Protein AF-0000000085033714 (afdb_homodimer)

Foldseek 3Di:
DQAPFFFFFPLQVVLLVLCVPVVNNVVVVLVCLFPLVVCCPDPLNVLLQVLLVLLVVQLCVLQVVVQAAEDEADQKALDEFCDADAWHWDWDQDVNGIITGHQDRVLVQLVVCLVRFKYKYQDWHATQHPQCVSSVLEDFRIFTKIWIKGWPDFVVVQLVSVQVSLQRSLVSSCVVCQVVLCVNQVDHGDRDDDDAAEAELQRLCVVLVVVPDDDDSQEDDDLVSQLRVLRRDPAKHKYFFHFPVHDALFFDADPVDGRTTQWMFIAHHNRLGTFKTKHKTDLPLVSSCVRCVVVVHDCVSVVVSSVVSVVSPRSTMMIMMGTSLSSSCRSSVHNHSQSSDSNTHDHPRDDGD/DQAPFFFFFPLQVVLLVLCVPVVNNVVVVLVCLFPLVVCCPDPLNVLLQVLLVLLVVQLCVLQVVVQAAEDEADQKALDEFCDADAWHWDWDQDVNGIITGHQDRVLVQLVVCLVRFKYKYQDWHATQDDQCVSSVLEDFRIFTKIWIKGWPDFVVVQLVSVQVSLQRSLVSSCVPCQVVLCVNQVDHGDRDDDDAAEDELQRLCVVLVVVPDDDDSQEDDDLVSQLRVLRRDPAKHKYFFHFPVHDALFFDADPVDGRTTQWMFIAHHNRLGTFKIKHKTDLPLVSSCVRCVVVVHDCVSVVVSSVVSVVSPRSTMMIMMGTSLSSSCRSSVHNHSQSSDSNTHDHPRDDGD

Secondary structure (DSSP, 8-state):
---SS----HHHHHHHHHHTSHHHHHHHHHHHHHTHHHHTTSHHHHHHHHHHHHHHHHHHHHHHTTT-EE-PPPSEES-----STTPBPPEEEETTEEEEEPS--HHHHHHHHHHHSEEEEEEEEE-B--GGGGGTSS--SEEEEEEEEEET--HHHHHHHHHHHHHHHHHHHHHHHHHHIIIII--PPP---SSPPEEEHHHHHHHHHHTT----TTSPPPHHHHHHHHHT-SS-EEEE--BGGGS-TTBPBPTTSTTBBSEEEEEETTTTEEEEEEEEBP--HHHHHHHHHHTT--GGGGHHHHHHHHHT-S--EEEEEEEHHHHHHHHHT-SSGGGGSSS---TT--S--/---SS----HHHHHHHHHHTSHHHHHHHHHHHHHTHHHHTTSHHHHHHHHHHHHHHHHHHHHHHTTT-EE-PPPSEES-----STTPBPPEEEETTEEEEEPS--HHHHHHHHHHHSEEEEEEEEE-B--GGGGGTSS--SEEEEEEEEEET--HHHHHHHHHHHHHHHHHHHHHHHHHHIIIII--PPP---SSPPEEEHHHHHHHHHHTT----TTSPPPHHHHHHHHHT-SS-EEEE--BGGGS-TTBPBPTTSTTBBSEEEEEETTTTEEEEEEEEBP--HHHHHHHHHHTT--GGGGHHHHHHHHHT-S--EEEEEEEHHHHHHHHHT-SSGGGGSSS---TT--S--

InterPro domains:
  IPR004364 Aminoacyl-tRNA synthetase, class II (D/K/N) [PF00152] (30-346)
  IPR006195 Aminoacyl-tRNA synthetase, class II [PS50862] (49-351)
  IPR045864 Class II Aminoacyl-tRNA synthetase/Biotinyl protein ligase (BPL) and lipoyl protein ligase (LPL) [G3DSA:3.30.930.10] (19-351)
  IPR045864 Class II Aminoacyl-tRNA synthetase/Biotinyl protein ligase (BPL) and lipoyl protein ligase (LPL) [SSF55681] (30-346)

Sequence (706 aa):
MDYKEPRYHPAVVEFEKMVADRERYKKTVEEWLRYSWRWAQTDKYKLVFKVQAAIVKAIREYLDGRGFVEVLPPIVGPVTDPGIRGAKQASIDFYGHEYKVMSSAILYKQYMAASLGKIYFVSPNLRLEPPDSLYTGRHLVEFFQVDIEMYGADYGQAMEVAEGLVTHVVKRVREEYGRQLEDVLGRSLPEFKPPFKRYPHSEAIKIVNSYGCRNDPRSELTWECEKLMSGLHAQPFFVYDYPRGSRGFYDREDPQRPGVLRDFDMLYPEGFGEAISGAEREYEPERVMARIREGGEDPRKYEWFLQMLKELYPLKTAGFGIGVERLTRYICGLRALWEARPYPKVAGIAPTPMDYKEPRYHPAVVEFEKMVADRERYKKTVEEWLRYSWRWAQTDKYKLVFKVQAAIVKAIREYLDGRGFVEVLPPIVGPVTDPGIRGAKQASIDFYGHEYKVMSSAILYKQYMAASLGKIYFVSPNLRLEPPDSLYTGRHLVEFFQVDIEMYGADYGQAMEVAEGLVTHVVKRVREEYGRQLEDVLGRSLPEFKPPFKRYPHSEAIKIVNSYGCRNDPRSELTWECEKLMSGLHAQPFFVYDYPRGSRGFYDREDPQRPGVLRDFDMLYPEGFGEAISGAEREYEPERVMARIREGGEDPRKYEWFLQMLKELYPLKTAGFGIGVERLTRYICGLRALWEARPYPKVAGIAPTP

Nearest PDB structures (foldseek):
  1x54-assembly1_A  TM=9.282E-01  e=1.327E-31  Pyrococcus horikoshii
  1x56-assembly1_A-2  TM=9.195E-01  e=2.110E-30  Pyrococcus horikoshii
  5zg8-assembly1_A-2  TM=9.001E-01  e=3.559E-29  Thermus thermophilus
  3rl6-assembly1_A  TM=8.914E-01  e=6.411E-29  Pyrococcus abyssi GE5
  3rl6-assembly1_B  TM=8.984E-01  e=3.534E-28  Pyrococcus abyssi GE5

Structure (mmCIF, N/CA/C/O backbone):
data_AF-0000000085033714-model_v1
#
loop_
_entity.id
_entity.type
_entity.pdbx_description
1 polymer 'tRNA synthetase class II (D K and N)'
#
loop_
_atom_site.group_PDB
_atom_site.id
_atom_site.type_symbol
_atom_site.label_atom_id
_atom_site.label_alt_id
_atom_site.label_comp_id
_atom_site.label_asym_id
_atom_site.label_entity_id
_atom_site.label_seq_id
_atom_site.pdbx_PDB_ins_code
_atom_site.Cartn_x
_atom_site.Cartn_y
_atom_site.Cartn_z
_atom_site.occupancy
_atom_site.B_iso_or_equiv
_atom_site.auth_seq_id
_atom_site.auth_comp_id
_atom_site.auth_asym_id
_atom_site.auth_atom_id
_atom_site.pdbx_PDB_model_num
ATOM 1 N N . MET A 1 1 ? 3.654 29.156 24.609 1 84.44 1 MET A N 1
ATOM 2 C CA . MET A 1 1 ? 4.754 28.719 23.75 1 84.44 1 MET A CA 1
ATOM 3 C C . MET A 1 1 ? 5.941 28.266 24.594 1 84.44 1 MET A C 1
ATOM 5 O O . MET A 1 1 ? 6.102 28.703 25.734 1 84.44 1 MET A O 1
ATOM 9 N N . ASP A 1 2 ? 6.766 27.359 24.016 1 89.12 2 ASP A N 1
ATOM 10 C CA . ASP A 1 2 ? 7.887 26.828 24.797 1 89.12 2 ASP A CA 1
ATOM 11 C C . ASP A 1 2 ? 9.109 27.734 24.672 1 89.12 2 ASP A C 1
ATOM 13 O O . ASP A 1 2 ? 9.953 27.766 25.578 1 89.12 2 ASP A O 1
ATOM 17 N N . TYR A 1 3 ? 9.188 28.516 23.5 1 93.06 3 TYR A N 1
ATOM 18 C CA . TYR A 1 3 ? 10.336 29.391 23.266 1 93.06 3 TYR A CA 1
ATOM 19 C C . TYR A 1 3 ? 9.891 30.812 22.953 1 93.06 3 TYR A C 1
ATOM 21 O O . TYR A 1 3 ? 8.812 31.016 22.391 1 93.06 3 TYR A O 1
ATOM 29 N N . LYS A 1 4 ? 10.75 31.734 23.25 1 94 4 LYS A N 1
ATOM 30 C CA . LYS A 1 4 ? 10.492 33.125 22.922 1 94 4 LYS A CA 1
ATOM 31 C C . LYS A 1 4 ? 10.82 33.438 21.453 1 94 4 LYS A C 1
ATOM 33 O O . LYS A 1 4 ? 10.172 34.25 20.828 1 94 4 LYS A O 1
ATOM 38 N N . GLU A 1 5 ? 11.844 32.719 21.031 1 96.25 5 GLU A N 1
ATOM 39 C CA . GLU A 1 5 ? 12.242 32.781 19.625 1 96.25 5 GLU A CA 1
ATOM 40 C C . GLU A 1 5 ? 12.188 31.391 18.984 1 96.25 5 GLU A C 1
ATOM 42 O O . GLU A 1 5 ? 12.484 30.375 19.625 1 96.25 5 GLU A O 1
ATOM 47 N N . PRO A 1 6 ? 11.812 31.406 17.688 1 96.81 6 PRO A N 1
ATOM 48 C CA . PRO A 1 6 ? 11.711 30.109 17.031 1 96.81 6 PRO A CA 1
ATOM 49 C C . PRO A 1 6 ? 13.055 29.391 16.922 1 96.81 6 PRO A C 1
ATOM 51 O O . PRO A 1 6 ? 14.086 30.031 16.688 1 96.81 6 PRO A O 1
ATOM 54 N N . ARG A 1 7 ? 13.039 28.125 17.156 1 97.31 7 ARG A N 1
ATOM 55 C CA . ARG A 1 7 ? 14.188 27.25 16.984 1 97.31 7 ARG A CA 1
ATOM 56 C C . ARG A 1 7 ? 13.945 26.25 15.859 1 97.31 7 ARG A C 1
ATOM 58 O O . ARG A 1 7 ? 12.977 25.484 15.898 1 97.31 7 ARG A O 1
ATOM 65 N N . TYR A 1 8 ? 14.82 26.25 14.891 1 97.62 8 TYR A N 1
ATOM 66 C CA . TYR A 1 8 ? 14.672 25.375 13.727 1 97.62 8 TYR A CA 1
ATOM 67 C C . TYR A 1 8 ? 15.742 24.297 13.711 1 97.62 8 TYR A C 1
ATOM 69 O O . TYR A 1 8 ? 16.906 24.562 14.031 1 97.62 8 TYR A O 1
ATOM 77 N N . HIS A 1 9 ? 15.344 23.125 13.422 1 97.44 9 HIS A N 1
ATOM 78 C CA . HIS A 1 9 ? 16.297 22.047 13.25 1 97.44 9 HIS A CA 1
ATOM 79 C C . HIS A 1 9 ? 17.312 22.359 12.148 1 97.44 9 HIS A C 1
ATOM 81 O O . HIS A 1 9 ? 16.938 22.938 11.117 1 97.44 9 HIS A O 1
ATOM 87 N N . PRO A 1 10 ? 18.547 21.906 12.25 1 97.5 10 PRO A N 1
ATOM 88 C CA . PRO A 1 10 ? 19.562 22.172 11.234 1 97.5 10 PRO A CA 1
ATOM 89 C C . PRO A 1 10 ? 19.156 21.703 9.844 1 97.5 10 PRO A C 1
ATOM 91 O O . PRO A 1 10 ? 19.453 22.375 8.852 1 97.5 10 PRO A O 1
ATOM 94 N N . ALA A 1 11 ? 18.484 20.656 9.719 1 97.38 11 ALA A N 1
ATOM 95 C CA . ALA A 1 11 ? 18.062 20.125 8.422 1 97.38 11 ALA A CA 1
ATOM 96 C C . ALA A 1 11 ? 17.109 21.078 7.719 1 97.38 11 ALA A C 1
ATOM 98 O O . ALA A 1 11 ? 17.141 21.203 6.492 1 97.38 11 ALA A O 1
ATOM 99 N N . VAL A 1 12 ? 16.219 21.703 8.5 1 97.12 12 VAL A N 1
ATOM 100 C CA . VAL A 1 12 ? 15.266 22.656 7.961 1 97.12 12 VAL A CA 1
ATOM 101 C C . VAL A 1 12 ? 16 23.875 7.406 1 97.12 12 VAL A C 1
ATOM 103 O O . VAL A 1 12 ? 15.719 24.328 6.297 1 97.12 12 VAL A O 1
ATOM 106 N N . VAL A 1 13 ? 16.984 24.312 8.117 1 97.19 13 VAL A N 1
ATOM 107 C CA . VAL A 1 13 ? 17.781 25.469 7.715 1 97.19 13 VAL A CA 1
ATOM 108 C C . VAL A 1 13 ? 18.609 25.125 6.48 1 97.19 13 VAL A C 1
ATOM 110 O O . VAL A 1 13 ? 18.734 25.938 5.559 1 97.19 13 VAL A O 1
ATOM 113 N N . GLU A 1 14 ? 19.172 23.984 6.531 1 97.38 14 GLU A N 1
ATOM 114 C CA . GLU A 1 14 ? 19.969 23.531 5.398 1 97.38 14 GLU A CA 1
ATOM 115 C C . GLU A 1 14 ? 19.141 23.484 4.117 1 97.38 14 GLU A C 1
ATOM 117 O O . GLU A 1 14 ? 19.609 23.875 3.049 1 97.38 14 GLU A O 1
ATOM 122 N N . PHE A 1 15 ? 17.984 22.984 4.168 1 97.19 15 PHE A N 1
ATOM 123 C CA . PHE A 1 15 ? 17.125 22.922 2.992 1 97.19 15 PHE A CA 1
ATOM 124 C C . PHE A 1 15 ? 16.859 24.328 2.451 1 97.19 15 PHE A C 1
ATOM 126 O O . PHE A 1 15 ? 16.875 24.547 1.237 1 97.19 15 PHE A O 1
ATOM 133 N N . GLU A 1 16 ? 16.594 25.25 3.342 1 95.75 16 GLU A N 1
ATOM 134 C CA . GLU A 1 16 ? 16.344 26.625 2.938 1 95.75 16 GLU A CA 1
ATOM 135 C C . GLU A 1 16 ? 17.516 27.219 2.174 1 95.75 16 GLU A C 1
ATOM 137 O O . GLU A 1 16 ? 17.344 27.953 1.206 1 95.75 16 GLU A O 1
ATOM 142 N N . LYS A 1 17 ? 18.656 26.828 2.611 1 97.12 17 LYS A N 1
ATOM 143 C CA . LYS A 1 17 ? 19.844 27.281 1.908 1 97.12 17 LYS A CA 1
ATOM 144 C C . LYS A 1 17 ? 19.953 26.641 0.525 1 97.12 17 LYS A C 1
ATOM 146 O O . LYS A 1 17 ? 20.344 27.297 -0.442 1 97.12 17 LYS A O 1
ATOM 151 N N . MET A 1 18 ? 19.594 25.406 0.466 1 96.44 18 MET A N 1
ATOM 152 C CA . MET A 1 18 ? 19.656 24.672 -0.795 1 96.44 18 MET A CA 1
ATOM 153 C C . MET A 1 18 ? 18.734 25.281 -1.832 1 96.44 18 MET A C 1
ATOM 155 O O . MET A 1 18 ? 19.078 25.359 -3.014 1 96.44 18 MET A O 1
ATOM 159 N N . VAL A 1 19 ? 17.578 25.766 -1.415 1 96.69 19 VAL A N 1
ATOM 160 C CA . VAL A 1 19 ? 16.562 26.188 -2.367 1 96.69 19 VAL A CA 1
ATOM 161 C C . VAL A 1 19 ? 16.688 27.672 -2.654 1 96.69 19 VAL A C 1
ATOM 163 O O . VAL A 1 19 ? 15.961 28.219 -3.484 1 96.69 19 VAL A O 1
ATOM 166 N N . ALA A 1 20 ? 17.594 28.344 -1.965 1 96.31 20 ALA A N 1
ATOM 167 C CA . ALA A 1 20 ? 17.828 29.75 -2.225 1 96.31 20 ALA A CA 1
ATOM 168 C C . ALA A 1 20 ? 18.156 30 -3.695 1 96.31 20 ALA A C 1
ATOM 170 O O . ALA A 1 20 ? 17.75 31.016 -4.266 1 96.31 20 ALA A O 1
ATOM 171 N N . ASP A 1 21 ? 18.891 29.062 -4.262 1 97.25 21 ASP A N 1
ATOM 172 C CA . ASP A 1 21 ? 19.125 29.016 -5.703 1 97.25 21 ASP A CA 1
ATOM 173 C C . ASP A 1 21 ? 18.25 27.938 -6.359 1 97.25 21 ASP A C 1
ATOM 175 O O . ASP A 1 21 ? 18.688 26.797 -6.508 1 97.25 21 ASP A O 1
ATOM 179 N N . ARG A 1 22 ? 17.188 28.391 -6.812 1 96.56 22 ARG A N 1
ATOM 180 C CA . ARG A 1 22 ? 16.156 27.469 -7.297 1 96.56 22 ARG A CA 1
ATOM 181 C C . ARG A 1 22 ? 16.641 26.688 -8.508 1 96.56 22 ARG A C 1
ATOM 183 O O . ARG A 1 22 ? 16.375 25.484 -8.625 1 96.56 22 ARG A O 1
ATOM 190 N N . GLU A 1 23 ? 17.312 27.344 -9.367 1 96.56 23 GLU A N 1
ATOM 191 C CA . GLU A 1 23 ? 17.812 26.688 -10.57 1 96.56 23 GLU A CA 1
ATOM 192 C C . GLU A 1 23 ? 18.844 25.625 -10.227 1 96.56 23 GLU A C 1
ATOM 194 O O . GLU A 1 23 ? 18.781 24.5 -10.75 1 96.56 23 GLU A O 1
ATOM 199 N N . ARG A 1 24 ? 19.734 26.016 -9.43 1 97.25 24 ARG A N 1
ATOM 200 C CA . ARG A 1 24 ? 20.75 25.062 -9.008 1 97.25 24 ARG A CA 1
ATOM 201 C C . ARG A 1 24 ? 20.125 23.891 -8.227 1 97.25 24 ARG A C 1
ATOM 203 O O . ARG A 1 24 ? 20.516 22.75 -8.414 1 97.25 24 ARG A O 1
ATOM 210 N N . TYR A 1 25 ? 19.266 24.219 -7.375 1 97.69 25 TYR A N 1
ATOM 211 C CA . TYR A 1 25 ? 18.578 23.188 -6.602 1 97.69 25 TYR A CA 1
ATOM 212 C C . TYR A 1 25 ? 17.859 22.203 -7.516 1 97.69 25 TYR A C 1
ATOM 214 O O . TYR A 1 25 ? 17.984 20.984 -7.352 1 97.69 25 TYR A O 1
ATOM 222 N N . LYS A 1 26 ? 17.094 22.703 -8.445 1 97.12 26 LYS A N 1
ATOM 223 C CA . LYS A 1 26 ? 16.344 21.859 -9.367 1 97.12 26 LYS A CA 1
ATOM 224 C C . LYS A 1 26 ? 17.281 20.906 -10.117 1 97.12 26 LYS A C 1
ATOM 226 O O . LYS A 1 26 ? 16.984 19.719 -10.242 1 97.12 26 LYS A O 1
ATOM 231 N N . LYS A 1 27 ? 18.391 21.375 -10.57 1 96.69 27 LYS A N 1
ATOM 232 C CA . LYS A 1 27 ? 19.359 20.547 -11.281 1 96.69 27 LYS A CA 1
ATOM 233 C C . LYS A 1 27 ? 19.922 19.469 -10.375 1 96.69 27 LYS A C 1
ATOM 235 O O . LYS A 1 27 ? 20.094 18.312 -10.797 1 96.69 27 LYS A O 1
ATOM 240 N N . THR A 1 28 ? 20.203 19.859 -9.203 1 95.5 28 THR A N 1
ATOM 241 C CA . THR A 1 28 ? 20.766 18.922 -8.234 1 95.5 28 THR A CA 1
ATOM 242 C C . THR A 1 28 ? 19.766 17.812 -7.926 1 95.5 28 THR A C 1
ATOM 244 O O . THR A 1 28 ? 20.109 16.625 -7.914 1 95.5 28 THR A O 1
ATOM 247 N N . VAL A 1 29 ? 18.562 18.172 -7.707 1 95.81 29 VAL A N 1
ATOM 248 C CA . VAL A 1 29 ? 17.531 17.219 -7.34 1 95.81 29 VAL A CA 1
ATOM 249 C C . VAL A 1 29 ? 17.234 16.297 -8.531 1 95.81 29 VAL A C 1
ATOM 251 O O . VAL A 1 29 ? 17 15.102 -8.359 1 95.81 29 VAL A O 1
ATOM 254 N N . GLU A 1 30 ? 17.219 16.844 -9.68 1 96.31 30 GLU A N 1
ATOM 255 C CA . GLU A 1 30 ? 17.016 16.031 -10.883 1 96.31 30 GLU A CA 1
ATOM 256 C C . GLU A 1 30 ? 18.047 14.914 -10.984 1 96.31 30 GLU A C 1
ATOM 258 O O . GLU A 1 30 ? 17.688 13.766 -11.25 1 96.31 30 GLU A O 1
ATOM 263 N N . GLU A 1 31 ? 19.234 15.258 -10.82 1 95.12 31 GLU A N 1
ATOM 264 C CA . GLU A 1 31 ? 20.312 14.266 -10.883 1 95.12 31 GLU A CA 1
ATOM 265 C C . GLU A 1 31 ? 20.172 13.25 -9.75 1 95.12 31 GLU A C 1
ATOM 267 O O . GLU A 1 31 ? 20.359 12.047 -9.961 1 95.12 31 GLU A O 1
ATOM 272 N N . TRP A 1 32 ? 19.891 13.773 -8.641 1 93.88 32 TRP A N 1
ATOM 273 C CA . TRP A 1 32 ? 19.75 12.945 -7.453 1 93.88 32 TRP A CA 1
ATOM 274 C C . TRP A 1 32 ? 18.625 11.93 -7.629 1 93.88 32 TRP A C 1
ATOM 276 O O . TRP A 1 32 ? 18.766 10.766 -7.234 1 93.88 32 TRP A O 1
ATOM 286 N N . LEU A 1 33 ? 17.562 12.344 -8.25 1 96.62 33 LEU A N 1
ATOM 287 C CA . LEU A 1 33 ? 16.406 11.484 -8.43 1 96.62 33 LEU A CA 1
ATOM 288 C C . LEU A 1 33 ? 16.625 10.508 -9.578 1 96.62 33 LEU A C 1
ATOM 290 O O . LEU A 1 33 ? 16.188 9.352 -9.508 1 96.62 33 LEU A O 1
ATOM 294 N N . ARG A 1 34 ? 17.328 10.906 -10.594 1 95.88 34 ARG A N 1
ATOM 295 C CA . ARG A 1 34 ? 17.547 10.102 -11.789 1 95.88 34 ARG A CA 1
ATOM 296 C C . ARG A 1 34 ? 18.406 8.883 -11.484 1 95.88 34 ARG A C 1
ATOM 298 O O . ARG A 1 34 ? 18.219 7.824 -12.094 1 95.88 34 ARG A O 1
ATOM 305 N N . TYR A 1 35 ? 19.344 9.023 -10.531 1 96.56 35 TYR A N 1
ATOM 306 C CA . TYR A 1 35 ? 20.266 7.961 -10.18 1 96.56 35 TYR A CA 1
ATOM 307 C C . TYR A 1 35 ? 20.141 7.59 -8.703 1 96.56 35 TYR A C 1
ATOM 309 O O . TYR A 1 35 ? 21.141 7.434 -8.008 1 96.56 35 TYR A O 1
ATOM 317 N N . SER A 1 36 ? 18.828 7.488 -8.32 1 96.94 36 SER A N 1
ATOM 318 C CA . SER A 1 36 ? 18.516 7.363 -6.898 1 96.94 36 SER A CA 1
ATOM 319 C C . SER A 1 36 ? 19.141 6.113 -6.297 1 96.94 36 SER A C 1
ATOM 321 O O . SER A 1 36 ? 19.438 6.078 -5.102 1 96.94 36 SER A O 1
ATOM 323 N N . TRP A 1 37 ? 19.422 5.02 -7.066 1 96.94 37 TRP A N 1
ATOM 324 C CA . TRP A 1 37 ? 20 3.791 -6.52 1 96.94 37 TRP A CA 1
ATOM 325 C C . TRP A 1 37 ? 21.406 4.027 -6.004 1 96.94 37 TRP A C 1
ATOM 327 O O . TRP A 1 37 ? 21.922 3.256 -5.188 1 96.94 37 TRP A O 1
ATOM 337 N N . ARG A 1 38 ? 22.062 5.086 -6.469 1 96.44 38 ARG A N 1
ATOM 338 C CA . ARG A 1 38 ? 23.438 5.379 -6.047 1 96.44 38 ARG A CA 1
ATOM 339 C C . ARG A 1 38 ? 23.469 5.844 -4.594 1 96.44 38 ARG A C 1
ATOM 341 O O . ARG A 1 38 ? 24.234 5.316 -3.789 1 96.44 38 ARG A O 1
ATOM 348 N N . TRP A 1 39 ? 22.641 6.777 -4.238 1 95.88 39 TRP A N 1
ATOM 349 C CA . TRP A 1 39 ? 22.688 7.281 -2.871 1 95.88 39 TRP A CA 1
ATOM 350 C C . TRP A 1 39 ? 21.938 6.348 -1.925 1 95.88 39 TRP A C 1
ATOM 352 O O . TRP A 1 39 ? 22.234 6.301 -0.729 1 95.88 39 TRP A O 1
ATOM 362 N N . ALA A 1 40 ? 21 5.559 -2.455 1 95.88 40 ALA A N 1
ATOM 363 C CA . ALA A 1 40 ? 20.203 4.645 -1.631 1 95.88 40 ALA A CA 1
ATOM 364 C C . ALA A 1 40 ? 21.109 3.576 -1.001 1 95.88 40 ALA A C 1
ATOM 366 O O . ALA A 1 40 ? 20.703 2.918 -0.037 1 95.88 40 ALA A O 1
ATOM 367 N N . GLN A 1 41 ? 22.344 3.451 -1.451 1 94.88 41 GLN A N 1
ATOM 368 C CA . GLN A 1 41 ? 23.266 2.426 -0.978 1 94.88 41 GLN A CA 1
ATOM 369 C C . GLN A 1 41 ? 24.125 2.951 0.165 1 94.88 41 GLN A C 1
ATOM 371 O O . GLN A 1 41 ? 24.875 2.189 0.789 1 94.88 41 GLN A O 1
ATOM 376 N N . THR A 1 42 ? 24.062 4.18 0.428 1 97.12 42 THR A N 1
ATOM 377 C CA . THR A 1 42 ? 24.922 4.746 1.465 1 97.12 42 THR A CA 1
ATOM 378 C C . THR A 1 42 ? 24.406 4.367 2.854 1 97.12 42 THR A C 1
ATOM 380 O O . THR A 1 42 ? 23.219 4.094 3.029 1 97.12 42 THR A O 1
ATOM 383 N N . ASP A 1 43 ? 25.266 4.406 3.838 1 97 43 ASP A N 1
ATOM 384 C CA . ASP A 1 43 ? 24.906 4.039 5.207 1 97 43 ASP A CA 1
ATOM 385 C C . ASP A 1 43 ? 23.812 4.945 5.754 1 97 43 ASP A C 1
ATOM 387 O O . ASP A 1 43 ? 22.938 4.484 6.484 1 97 43 ASP A O 1
ATOM 391 N N . LYS A 1 44 ? 23.875 6.164 5.41 1 97.88 44 LYS A N 1
ATOM 392 C CA . LYS A 1 44 ? 22.875 7.129 5.844 1 97.88 44 LYS A CA 1
ATOM 393 C C . LYS A 1 44 ? 21.469 6.684 5.43 1 97.88 44 LYS A C 1
ATOM 395 O O . LYS A 1 44 ? 20.578 6.555 6.273 1 97.88 44 LYS A O 1
ATOM 400 N N . TYR A 1 45 ? 21.359 6.332 4.227 1 98.19 45 TYR A N 1
ATOM 401 C CA . TYR A 1 45 ? 20 6.086 3.721 1 98.19 45 TYR A CA 1
ATOM 402 C C . TYR A 1 45 ? 19.578 4.648 3.99 1 98.19 45 TYR A C 1
ATOM 404 O O . TYR A 1 45 ? 18.391 4.379 4.195 1 98.19 45 TYR A O 1
ATOM 412 N N . LYS A 1 46 ? 20.516 3.715 4.094 1 98.31 46 LYS A N 1
ATOM 413 C CA . LYS A 1 46 ? 20.172 2.393 4.609 1 98.31 46 LYS A CA 1
ATOM 414 C C . LYS A 1 46 ? 19.547 2.49 5.996 1 98.31 46 LYS A C 1
ATOM 416 O O . LYS A 1 46 ? 18.531 1.843 6.27 1 98.31 46 LYS A O 1
ATOM 421 N N . LEU A 1 47 ? 20.156 3.305 6.785 1 98.69 47 LEU A N 1
ATOM 422 C CA . LEU A 1 47 ? 19.625 3.496 8.125 1 98.69 47 LEU A CA 1
ATOM 423 C C . LEU A 1 47 ? 18.25 4.145 8.078 1 98.69 47 LEU A C 1
ATOM 425 O O . LEU A 1 47 ? 17.328 3.734 8.805 1 98.69 47 LEU A O 1
ATOM 429 N N . VAL A 1 48 ? 18.047 5.133 7.215 1 98.81 48 VAL A N 1
ATOM 430 C CA . VAL A 1 48 ? 16.766 5.832 7.082 1 98.81 48 VAL A CA 1
ATOM 431 C C . VAL A 1 48 ? 15.664 4.828 6.738 1 98.81 48 VAL A C 1
ATOM 433 O O . VAL A 1 48 ? 14.586 4.852 7.34 1 98.81 48 VAL A O 1
ATOM 436 N N . PHE A 1 49 ? 15.945 3.916 5.844 1 98.75 49 PHE A N 1
ATOM 437 C CA . PHE A 1 49 ? 14.93 2.961 5.402 1 98.75 49 PHE A CA 1
ATOM 438 C C . PHE A 1 49 ? 14.648 1.936 6.492 1 98.75 49 PHE A C 1
ATOM 440 O O . PHE A 1 49 ? 13.508 1.497 6.656 1 98.75 49 PHE A O 1
ATOM 447 N N . LYS A 1 50 ? 15.664 1.578 7.23 1 98.75 50 LYS A N 1
ATOM 448 C CA . LYS A 1 50 ? 15.453 0.674 8.359 1 98.75 50 LYS A CA 1
ATOM 449 C C . LYS A 1 50 ? 14.633 1.346 9.453 1 98.75 50 LYS A C 1
ATOM 451 O O . LYS A 1 50 ? 13.734 0.728 10.031 1 98.75 50 LYS A O 1
ATOM 456 N N . VAL A 1 51 ? 14.938 2.592 9.719 1 98.88 51 VAL A N 1
ATOM 457 C CA . VAL A 1 51 ? 14.188 3.354 10.719 1 98.88 51 VAL A CA 1
ATOM 458 C C . VAL A 1 51 ? 12.734 3.516 10.258 1 98.88 51 VAL A C 1
ATOM 460 O O . VAL A 1 51 ? 11.812 3.426 11.07 1 98.88 51 VAL A O 1
ATOM 463 N N . GLN A 1 52 ? 12.555 3.762 9 1 98.88 52 GLN A N 1
ATOM 464 C CA . GLN A 1 52 ? 11.203 3.891 8.461 1 98.88 52 GLN A CA 1
ATOM 465 C C . GLN A 1 52 ? 10.406 2.609 8.664 1 98.88 52 GLN A C 1
ATOM 467 O O . GLN A 1 52 ? 9.219 2.658 9.016 1 98.88 52 GLN A O 1
ATOM 472 N N . ALA A 1 53 ? 11.031 1.493 8.43 1 98.75 53 ALA A N 1
ATOM 473 C CA . ALA A 1 53 ? 10.391 0.211 8.703 1 98.75 53 ALA A CA 1
ATOM 474 C C . ALA A 1 53 ? 9.992 0.1 10.172 1 98.75 53 ALA A C 1
ATOM 476 O O . ALA A 1 53 ? 8.898 -0.37 10.5 1 98.75 53 ALA A O 1
ATOM 477 N N . ALA A 1 54 ? 10.859 0.53 11.023 1 98.75 54 ALA A N 1
ATOM 478 C CA . ALA A 1 54 ? 10.594 0.498 12.461 1 98.75 54 ALA A CA 1
ATOM 479 C C . ALA A 1 54 ? 9.438 1.429 12.828 1 98.75 54 ALA A C 1
ATOM 481 O O . ALA A 1 54 ? 8.641 1.125 13.719 1 98.75 54 ALA A O 1
ATOM 482 N N . ILE A 1 55 ? 9.367 2.529 12.164 1 98.88 55 ILE A N 1
ATOM 483 C CA . ILE A 1 55 ? 8.289 3.49 12.383 1 98.88 55 ILE A CA 1
ATOM 484 C C . ILE A 1 55 ? 6.941 2.836 12.078 1 98.88 55 ILE A C 1
ATOM 486 O O . ILE A 1 55 ? 6.027 2.865 12.906 1 98.88 55 ILE A O 1
ATOM 490 N N . VAL A 1 56 ? 6.824 2.266 10.938 1 98.81 56 VAL A N 1
ATOM 491 C CA . VAL A 1 56 ? 5.562 1.659 10.523 1 98.81 56 VAL A CA 1
ATOM 492 C C . VAL A 1 56 ? 5.219 0.499 11.461 1 98.81 56 VAL A C 1
ATOM 494 O O . VAL A 1 56 ? 4.059 0.314 11.828 1 98.81 56 VAL A O 1
ATOM 497 N N . LYS A 1 57 ? 6.207 -0.252 11.805 1 98.69 57 LYS A N 1
ATOM 498 C CA . LYS A 1 57 ? 6.012 -1.346 12.758 1 98.69 57 LYS A CA 1
ATOM 499 C C . LYS A 1 57 ? 5.48 -0.829 14.086 1 98.69 57 LYS A C 1
ATOM 501 O O . LYS A 1 57 ? 4.559 -1.412 14.664 1 98.69 57 LYS A O 1
ATOM 506 N N . ALA A 1 58 ? 6.055 0.228 14.562 1 98.81 58 ALA A N 1
ATOM 507 C CA . ALA A 1 58 ? 5.633 0.81 15.828 1 98.81 58 ALA A CA 1
ATOM 508 C C . ALA A 1 58 ? 4.211 1.352 15.742 1 98.81 58 ALA A C 1
ATOM 510 O O . ALA A 1 58 ? 3.439 1.248 16.703 1 98.81 58 ALA A O 1
ATOM 511 N N . ILE A 1 59 ? 3.871 1.974 14.648 1 98.94 59 ILE A N 1
ATOM 512 C CA . ILE A 1 59 ? 2.51 2.453 14.438 1 98.94 59 ILE A CA 1
ATOM 513 C C . ILE A 1 59 ? 1.529 1.287 14.539 1 98.94 59 ILE A C 1
ATOM 515 O O . ILE A 1 59 ? 0.526 1.372 15.25 1 98.94 59 ILE A O 1
ATOM 519 N N . ARG A 1 60 ? 1.817 0.205 13.883 1 98.81 60 ARG A N 1
ATOM 520 C CA . ARG A 1 60 ? 0.952 -0.97 13.891 1 98.81 60 ARG A CA 1
ATOM 521 C C . ARG A 1 60 ? 0.814 -1.537 15.297 1 98.81 60 ARG A C 1
ATOM 523 O O . ARG A 1 60 ? -0.283 -1.91 15.719 1 98.81 60 ARG A O 1
ATOM 530 N N . GLU A 1 61 ? 1.954 -1.632 15.922 1 98.56 61 GLU A N 1
ATOM 531 C CA . GLU A 1 61 ? 1.946 -2.139 17.281 1 98.56 61 GLU A CA 1
ATOM 532 C C . GLU A 1 61 ? 1.001 -1.331 18.172 1 98.56 61 GLU A C 1
ATOM 534 O O . GLU A 1 61 ? 0.22 -1.9 18.938 1 98.56 61 GLU A O 1
ATOM 539 N N . TYR A 1 62 ? 1.116 -0.046 18.094 1 98.88 62 TYR A N 1
ATOM 540 C CA . TYR A 1 62 ? 0.287 0.849 18.891 1 98.88 62 TYR A CA 1
ATOM 541 C C . TYR A 1 62 ? -1.19 0.655 18.578 1 98.88 62 TYR A C 1
ATOM 543 O O . TYR A 1 62 ? -2.02 0.551 19.484 1 98.88 62 TYR A O 1
ATOM 551 N N . LEU A 1 63 ? -1.545 0.63 17.312 1 98.94 63 LEU A N 1
ATOM 552 C CA . LEU A 1 63 ? -2.936 0.563 16.875 1 98.94 63 LEU A CA 1
ATOM 553 C C . LEU A 1 63 ? -3.521 -0.82 17.141 1 98.94 63 LEU A C 1
ATOM 555 O O . LEU A 1 63 ? -4.641 -0.938 17.656 1 98.94 63 LEU A O 1
ATOM 559 N N . ASP A 1 64 ? -2.754 -1.862 16.812 1 98.56 64 ASP A N 1
ATOM 560 C CA . ASP A 1 64 ? -3.215 -3.219 17.094 1 98.56 64 ASP A CA 1
ATOM 561 C C . ASP A 1 64 ? -3.518 -3.398 18.578 1 98.56 64 ASP A C 1
ATOM 563 O O . ASP A 1 64 ? -4.512 -4.027 18.938 1 98.56 64 ASP A O 1
ATOM 567 N N . GLY A 1 65 ? -2.635 -2.885 19.391 1 98.5 65 GLY A N 1
ATOM 568 C CA . GLY A 1 65 ? -2.807 -2.988 20.828 1 98.5 65 GLY A CA 1
ATOM 569 C C . GLY A 1 65 ? -4.043 -2.273 21.344 1 98.5 65 GLY A C 1
ATOM 570 O O . GLY A 1 65 ? -4.477 -2.496 22.469 1 98.5 65 GLY A O 1
ATOM 571 N N . ARG A 1 66 ? -4.656 -1.518 20.531 1 98.44 66 ARG A N 1
ATOM 572 C CA . ARG A 1 66 ? -5.828 -0.741 20.922 1 98.44 66 ARG A CA 1
ATOM 573 C C . ARG A 1 66 ? -7.062 -1.176 20.141 1 98.44 66 ARG A C 1
ATOM 575 O O . ARG A 1 66 ? -8.055 -0.448 20.078 1 98.44 66 ARG A O 1
ATOM 582 N N . GLY A 1 67 ? -6.914 -2.27 19.484 1 98.25 67 GLY A N 1
ATOM 583 C CA . GLY A 1 67 ? -8.078 -2.914 18.891 1 98.25 67 GLY A CA 1
ATOM 584 C C . GLY A 1 67 ? -8.328 -2.486 17.453 1 98.25 67 GLY A C 1
ATOM 585 O O . GLY A 1 67 ? -9.367 -2.812 16.875 1 98.25 67 GLY A O 1
ATOM 586 N N . PHE A 1 68 ? -7.48 -1.728 16.875 1 98.94 68 PHE A N 1
ATOM 587 C CA . PHE A 1 68 ? -7.637 -1.369 15.461 1 98.94 68 PHE A CA 1
ATOM 588 C C . PHE A 1 68 ? -7.301 -2.551 14.562 1 98.94 68 PHE A C 1
ATOM 590 O O . PHE A 1 68 ? -6.43 -3.359 14.891 1 98.94 68 PHE A O 1
ATOM 597 N N . VAL A 1 69 ? -7.965 -2.627 13.414 1 98.81 69 VAL A N 1
ATOM 598 C CA . VAL A 1 69 ? -7.723 -3.68 12.438 1 98.81 69 VAL A CA 1
ATOM 599 C C . VAL A 1 69 ? -7.121 -3.078 11.164 1 98.81 69 VAL A C 1
ATOM 601 O O . VAL A 1 69 ? -7.656 -2.111 10.617 1 98.81 69 VAL A O 1
ATOM 604 N N . GLU A 1 70 ? -5.984 -3.562 10.789 1 98.81 70 GLU A N 1
ATOM 605 C CA . GLU A 1 70 ? -5.426 -3.154 9.5 1 98.81 70 GLU A CA 1
ATOM 606 C C . GLU A 1 70 ? -6.238 -3.717 8.344 1 98.81 70 GLU A C 1
ATOM 608 O O . GLU A 1 70 ? -6.48 -4.922 8.273 1 98.81 70 GLU A O 1
ATOM 613 N N . VAL A 1 71 ? -6.645 -2.852 7.441 1 98.38 71 VAL A N 1
ATOM 614 C CA . VAL A 1 71 ? -7.414 -3.271 6.273 1 98.38 71 VAL A CA 1
ATOM 615 C C . VAL A 1 71 ? -6.691 -2.84 5 1 98.38 71 VAL A C 1
ATOM 617 O O . VAL A 1 71 ? -5.902 -1.894 5.016 1 98.38 71 VAL A O 1
ATOM 620 N N . LEU A 1 72 ? -6.879 -3.572 3.934 1 97.88 72 LEU A N 1
ATOM 621 C CA . LEU A 1 72 ? -6.246 -3.229 2.666 1 97.88 72 LEU A CA 1
ATOM 622 C C . LEU A 1 72 ? -6.891 -1.99 2.053 1 97.88 72 LEU A C 1
ATOM 624 O O . LEU A 1 72 ? -8.109 -1.945 1.87 1 97.88 72 LEU A O 1
ATOM 628 N N . PRO A 1 73 ? -6.113 -1.043 1.777 1 98.19 73 PRO A N 1
ATOM 629 C CA . PRO A 1 73 ? -6.641 0.213 1.239 1 98.19 73 PRO A CA 1
ATOM 630 C C . PRO A 1 73 ? -7.023 0.11 -0.235 1 98.19 73 PRO A C 1
ATOM 632 O O . PRO A 1 73 ? -6.57 -0.804 -0.931 1 98.19 73 PRO A O 1
ATOM 635 N N . PRO A 1 74 ? -7.848 1.039 -0.688 1 97.94 74 PRO A N 1
ATOM 636 C CA . PRO A 1 74 ? -8.086 1.161 -2.129 1 97.94 74 PRO A CA 1
ATOM 637 C C . PRO A 1 74 ? -6.883 1.741 -2.875 1 97.94 74 PRO A C 1
ATOM 639 O O . PRO A 1 74 ? -6.102 2.5 -2.297 1 97.94 74 PRO A O 1
ATOM 642 N N . ILE A 1 75 ? -6.781 1.38 -4.133 1 98.31 75 ILE A N 1
ATOM 643 C CA . ILE A 1 75 ? -5.738 1.919 -5 1 98.31 75 ILE A CA 1
ATOM 644 C C . ILE A 1 75 ? -6.352 2.887 -6.008 1 98.31 75 ILE A C 1
ATOM 646 O O . ILE A 1 75 ? -5.789 3.949 -6.281 1 98.31 75 ILE A O 1
ATOM 650 N N . VAL A 1 76 ? -7.512 2.502 -6.48 1 97.94 76 VAL A N 1
ATOM 651 C CA . VAL A 1 76 ? -8.258 3.344 -7.406 1 97.94 76 VAL A CA 1
ATOM 652 C C . VAL A 1 76 ? -9.734 3.348 -7.023 1 97.94 76 VAL A C 1
ATOM 654 O O . VAL A 1 76 ? -10.188 2.5 -6.25 1 97.94 76 VAL A O 1
ATOM 657 N N . GLY A 1 77 ? -10.469 4.246 -7.52 1 96.69 77 GLY A N 1
ATOM 658 C CA . GLY A 1 77 ? -11.906 4.348 -7.355 1 96.69 77 GLY A CA 1
ATOM 659 C C . GLY A 1 77 ? -12.523 5.457 -8.188 1 96.69 77 GLY A C 1
ATOM 660 O O . GLY A 1 77 ? -11.812 6.25 -8.805 1 96.69 77 GLY A O 1
ATOM 661 N N . PRO A 1 78 ? -13.836 5.5 -8.172 1 95.25 78 PRO A N 1
ATOM 662 C CA . PRO A 1 78 ? -14.516 6.516 -8.984 1 95.25 78 PRO A CA 1
ATOM 663 C C . PRO A 1 78 ? -14.266 7.934 -8.477 1 95.25 78 PRO A C 1
ATOM 665 O O . PRO A 1 78 ? -14.359 8.891 -9.242 1 95.25 78 PRO A O 1
ATOM 668 N N . VAL A 1 79 ? -13.984 8.016 -7.191 1 92.12 79 VAL A N 1
ATOM 669 C CA . VAL A 1 79 ? -13.734 9.328 -6.594 1 92.12 79 VAL A CA 1
ATOM 670 C C . VAL A 1 79 ? -12.648 9.211 -5.531 1 92.12 79 VAL A C 1
ATOM 672 O O . VAL A 1 79 ? -12.406 8.125 -4.996 1 92.12 79 VAL A O 1
ATOM 675 N N . THR A 1 80 ? -11.953 10.195 -5.383 1 91.25 80 THR A N 1
ATOM 676 C CA . THR A 1 80 ? -11.008 10.398 -4.285 1 91.25 80 THR A CA 1
ATOM 677 C C . THR A 1 80 ? -11.102 11.82 -3.748 1 91.25 80 THR A C 1
ATOM 679 O O . THR A 1 80 ? -12.039 12.555 -4.07 1 91.25 80 THR A O 1
ATOM 682 N N . ASP A 1 81 ? -10.258 12.148 -2.859 1 83.88 81 ASP A N 1
ATOM 683 C CA . ASP A 1 81 ? -10.25 13.516 -2.338 1 83.88 81 ASP A CA 1
ATOM 684 C C . ASP A 1 81 ? -10.141 14.531 -3.469 1 83.88 81 ASP A C 1
ATOM 686 O O . ASP A 1 81 ? -9.234 14.445 -4.301 1 83.88 81 ASP A O 1
ATOM 690 N N . PRO A 1 82 ? -11.242 15.328 -3.805 1 69.06 82 PRO A N 1
ATOM 691 C CA . PRO A 1 82 ? -11.312 16.234 -4.945 1 69.06 82 PRO A CA 1
ATOM 692 C C . PRO A 1 82 ? -10.086 17.141 -5.059 1 69.06 82 PRO A C 1
ATOM 694 O O . PRO A 1 82 ? -9.883 17.781 -6.09 1 69.06 82 PRO A O 1
ATOM 697 N N . GLY A 1 83 ? -9.203 17.031 -4.449 1 62.28 83 GLY A N 1
ATOM 698 C CA . GLY A 1 83 ? -8.031 17.875 -4.613 1 62.28 83 GLY A CA 1
ATOM 699 C C . GLY A 1 83 ? -7.922 18.953 -3.551 1 62.28 83 GLY A C 1
ATOM 700 O O . GLY A 1 83 ? -8.914 19.609 -3.221 1 62.28 83 GLY A O 1
ATOM 701 N N . ILE A 1 84 ? -6.793 18.75 -2.828 1 60.28 84 ILE A N 1
ATOM 702 C CA . ILE A 1 84 ? -6.555 19.719 -1.766 1 60.28 84 ILE A CA 1
ATOM 703 C C . ILE A 1 84 ? -5.391 20.625 -2.154 1 60.28 84 ILE A C 1
ATOM 705 O O . ILE A 1 84 ? -4.426 20.188 -2.777 1 60.28 84 ILE A O 1
ATOM 709 N N . ARG A 1 85 ? -5.559 21.844 -2.076 1 60.28 85 ARG A N 1
ATOM 710 C CA . ARG A 1 85 ? -4.48 22.812 -2.029 1 60.28 85 ARG A CA 1
ATOM 711 C C . ARG A 1 85 ? -3.738 22.891 -3.359 1 60.28 85 ARG A C 1
ATOM 713 O O . ARG A 1 85 ? -2.506 22.906 -3.389 1 60.28 85 ARG A O 1
ATOM 720 N N . GLY A 1 86 ? -4.441 22.609 -4.516 1 75.12 86 GLY A N 1
ATOM 721 C CA . GLY A 1 86 ? -3.824 22.812 -5.816 1 75.12 86 GLY A CA 1
ATOM 722 C C . GLY A 1 86 ? -3.334 21.531 -6.461 1 75.12 86 GLY A C 1
ATOM 723 O O . GLY A 1 86 ? -2.979 21.516 -7.641 1 75.12 86 GLY A O 1
ATOM 724 N N . ALA A 1 87 ? -3.25 20.453 -5.75 1 87.06 87 ALA A N 1
ATOM 725 C CA . ALA A 1 87 ? -2.82 19.188 -6.332 1 87.06 87 ALA A CA 1
ATOM 726 C C . ALA A 1 87 ? -3.889 18.625 -7.262 1 87.06 87 ALA A C 1
ATOM 728 O O . ALA A 1 87 ? -5.082 18.688 -6.965 1 87.06 87 ALA A O 1
ATOM 729 N N . LYS A 1 88 ? -3.402 18.094 -8.344 1 90.5 88 LYS A N 1
ATOM 730 C CA . LYS A 1 88 ? -4.312 17.469 -9.305 1 90.5 88 LYS A CA 1
ATOM 731 C C . LYS A 1 88 ? -4.426 15.969 -9.062 1 90.5 88 LYS A C 1
ATOM 733 O O . LYS A 1 88 ? -3.494 15.344 -8.555 1 90.5 88 LYS A O 1
ATOM 738 N N . GLN A 1 89 ? -5.559 15.484 -9.43 1 93.38 89 GLN A N 1
ATOM 739 C CA . GLN A 1 89 ? -5.797 14.047 -9.359 1 93.38 89 GLN A CA 1
ATOM 740 C C . GLN A 1 89 ? -5.273 13.344 -10.602 1 93.38 89 GLN A C 1
ATOM 742 O O . GLN A 1 89 ? -5.273 13.914 -11.695 1 93.38 89 GLN A O 1
ATOM 747 N N . ALA A 1 90 ? -4.777 12.133 -10.391 1 95.81 90 ALA A N 1
ATOM 748 C CA . ALA A 1 90 ? -4.434 11.266 -11.516 1 95.81 90 ALA A CA 1
ATOM 749 C C . ALA A 1 90 ? -5.59 10.336 -11.867 1 95.81 90 ALA A C 1
ATOM 751 O O . ALA A 1 90 ? -6.254 9.797 -10.977 1 95.81 90 ALA A O 1
ATOM 752 N N . SER A 1 91 ? -5.855 10.203 -13.141 1 95.88 91 SER A N 1
ATOM 753 C CA . SER A 1 91 ? -6.953 9.367 -13.602 1 95.88 91 SER A CA 1
ATOM 754 C C . SER A 1 91 ? -6.449 8.227 -14.484 1 95.88 91 SER A C 1
ATOM 756 O O . SER A 1 91 ? -5.398 8.344 -15.117 1 95.88 91 SER A O 1
ATOM 758 N N . ILE A 1 92 ? -7.223 7.133 -14.469 1 97.25 92 ILE A N 1
ATOM 759 C CA . ILE A 1 92 ? -6.992 6.031 -15.398 1 97.25 92 ILE A CA 1
ATOM 760 C C . ILE A 1 92 ? -8.289 5.699 -16.141 1 97.25 92 ILE A C 1
ATOM 762 O O . ILE A 1 92 ? -9.375 6.082 -15.695 1 97.25 92 ILE A O 1
ATOM 766 N N . ASP A 1 93 ? -8.141 5.043 -17.297 1 97 93 ASP A N 1
ATOM 767 C CA . ASP A 1 93 ? -9.289 4.449 -17.969 1 97 93 ASP A CA 1
ATOM 768 C C . ASP A 1 93 ? -9.594 3.061 -17.422 1 97 93 ASP A C 1
ATOM 770 O O . ASP A 1 93 ? -8.836 2.113 -17.656 1 97 93 ASP A O 1
ATOM 774 N N . PHE A 1 94 ? -10.664 2.984 -16.688 1 97.25 94 PHE A N 1
ATOM 775 C CA . PHE A 1 94 ? -11.133 1.733 -16.109 1 97.25 94 PHE A CA 1
ATOM 776 C C . PHE A 1 94 ? -12.281 1.155 -16.922 1 97.25 94 PHE A C 1
ATOM 778 O O . PHE A 1 94 ? -13.453 1.358 -16.594 1 97.25 94 PHE A O 1
ATOM 785 N N . TYR A 1 95 ? -11.953 0.464 -18 1 96.44 95 TYR A N 1
ATOM 786 C CA . TYR A 1 95 ? -12.898 -0.186 -18.891 1 96.44 95 TYR A CA 1
ATOM 787 C C . TYR A 1 95 ? -13.953 0.8 -19.375 1 96.44 95 TYR A C 1
ATOM 789 O O . TYR A 1 95 ? -15.156 0.507 -19.344 1 96.44 95 TYR A O 1
ATOM 797 N N . GLY A 1 96 ? -13.555 1.995 -19.734 1 96.5 96 GLY A N 1
ATOM 798 C CA . GLY A 1 96 ? -14.445 2.994 -20.297 1 96.5 96 GLY A CA 1
ATOM 799 C C . GLY A 1 96 ? -14.961 3.984 -19.266 1 96.5 96 GLY A C 1
ATOM 800 O O . GLY A 1 96 ? -15.648 4.945 -19.609 1 96.5 96 GLY A O 1
ATOM 801 N N . HIS A 1 97 ? -14.625 3.76 -18.031 1 96.5 97 HIS A N 1
ATOM 802 C CA . HIS A 1 97 ? -14.984 4.672 -16.953 1 96.5 97 HIS A CA 1
ATOM 803 C C . HIS A 1 97 ? -13.75 5.367 -16.375 1 96.5 97 HIS A C 1
ATOM 805 O O . HIS A 1 97 ? -12.672 4.781 -16.328 1 96.5 97 HIS A O 1
ATOM 811 N N . GLU A 1 98 ? -13.922 6.598 -15.938 1 96.12 98 GLU A N 1
ATOM 812 C CA . GLU A 1 98 ? -12.812 7.297 -15.289 1 96.12 98 GLU A CA 1
ATOM 813 C C . GLU A 1 98 ? -12.703 6.906 -13.82 1 96.12 98 GLU A C 1
ATOM 815 O O . GLU A 1 98 ? -13.648 7.074 -13.047 1 96.12 98 GLU A O 1
ATOM 820 N N . TYR A 1 99 ? -11.594 6.359 -13.5 1 97.25 99 TYR A N 1
ATOM 821 C CA . TYR A 1 99 ? -11.25 6.117 -12.102 1 97.25 99 TYR A CA 1
ATOM 822 C C . TYR A 1 99 ? -10.039 6.949 -11.688 1 97.25 99 TYR A C 1
ATOM 824 O O . TYR A 1 99 ? -9.203 7.305 -12.531 1 97.25 99 TYR A O 1
ATOM 832 N N . LYS A 1 100 ? -10.023 7.305 -10.461 1 96.5 100 LYS A N 1
ATOM 833 C CA . LYS A 1 100 ? -8.922 8.07 -9.891 1 96.5 100 LYS A CA 1
ATOM 834 C C . LYS A 1 100 ? -7.957 7.164 -9.133 1 96.5 100 LYS A C 1
ATOM 836 O O . LYS A 1 100 ? -8.383 6.227 -8.453 1 96.5 100 LYS A O 1
ATOM 841 N N . VAL A 1 101 ? -6.637 7.43 -9.328 1 97.81 101 VAL A N 1
ATOM 842 C CA . VAL A 1 101 ? -5.688 6.883 -8.359 1 97.81 101 VAL A CA 1
ATOM 843 C C . VAL A 1 101 ? -5.832 7.609 -7.027 1 97.81 101 VAL A C 1
ATOM 845 O O . VAL A 1 101 ? -5.879 8.844 -6.984 1 97.81 101 VAL A O 1
ATOM 848 N N . MET A 1 102 ? -5.836 6.852 -5.973 1 97.44 102 MET A N 1
ATOM 849 C CA . MET A 1 102 ? -6.207 7.438 -4.688 1 97.44 102 MET A CA 1
ATOM 850 C C . MET A 1 102 ? -5.207 8.516 -4.273 1 97.44 102 MET A C 1
ATOM 852 O O . MET A 1 102 ? -4 8.258 -4.227 1 97.44 102 MET A O 1
ATOM 856 N N . SER A 1 103 ? -5.727 9.688 -4.012 1 95.44 103 SER A N 1
ATOM 857 C CA . SER A 1 103 ? -4.961 10.734 -3.338 1 95.44 103 SER A CA 1
ATOM 858 C C . SER A 1 103 ? -5.18 10.695 -1.83 1 95.44 103 SER A C 1
ATOM 860 O O . SER A 1 103 ? -4.414 11.289 -1.069 1 95.44 103 SER A O 1
ATOM 862 N N . SER A 1 104 ? -6.27 10.07 -1.518 1 93.5 104 SER A N 1
ATOM 863 C CA . SER A 1 104 ? -6.695 9.844 -0.141 1 93.5 104 SER A CA 1
ATOM 864 C C . SER A 1 104 ? -7.75 8.75 -0.062 1 93.5 104 SER A C 1
ATOM 866 O O . SER A 1 104 ? -8.586 8.617 -0.958 1 93.5 104 SER A O 1
ATOM 868 N N . ALA A 1 105 ? -7.742 7.988 0.994 1 94.62 105 ALA A N 1
ATOM 869 C CA . ALA A 1 105 ? -8.719 6.914 1.169 1 94.62 105 ALA A CA 1
ATOM 870 C C . ALA A 1 105 ? -9.812 7.324 2.146 1 94.62 105 ALA A C 1
ATOM 872 O O . ALA A 1 105 ? -10.461 6.473 2.756 1 94.62 105 ALA A O 1
ATOM 873 N N . ILE A 1 106 ? -10.062 8.57 2.252 1 93.12 106 ILE A N 1
ATOM 874 C CA . ILE A 1 106 ? -10.867 9.141 3.328 1 93.12 106 ILE A CA 1
ATOM 875 C C . ILE A 1 106 ? -12.273 8.539 3.289 1 93.12 106 ILE A C 1
ATOM 877 O O . ILE A 1 106 ? -12.836 8.195 4.332 1 93.12 106 ILE A O 1
ATOM 881 N N . LEU A 1 107 ? -12.898 8.352 2.145 1 94.81 107 LEU A N 1
ATOM 882 C CA . LEU A 1 107 ? -14.266 7.832 2.055 1 94.81 107 LEU A CA 1
ATOM 883 C C . LEU A 1 107 ? -14.305 6.352 2.412 1 94.81 107 LEU A C 1
ATOM 885 O O . LEU A 1 107 ? -15.258 5.887 3.045 1 94.81 107 LEU A O 1
ATOM 889 N N . TYR A 1 108 ? -13.266 5.664 2.074 1 97.12 108 TYR A N 1
ATOM 890 C CA . TYR A 1 108 ? -13.203 4.227 2.293 1 97.12 108 TYR A CA 1
ATOM 891 C C . TYR A 1 108 ? -12.906 3.906 3.754 1 97.12 108 TYR A C 1
ATOM 893 O O . TYR A 1 108 ? -13.219 2.814 4.23 1 97.12 108 TYR A O 1
ATOM 901 N N . LYS A 1 109 ? -12.289 4.91 4.445 1 96.56 109 LYS A N 1
ATOM 902 C CA . LYS A 1 109 ? -12.094 4.742 5.883 1 96.56 109 LYS A CA 1
ATOM 903 C C . LYS A 1 109 ? -13.43 4.602 6.605 1 96.56 109 LYS A C 1
ATOM 905 O O . LYS A 1 109 ? -13.586 3.746 7.48 1 96.56 109 LYS A O 1
ATOM 910 N N . GLN A 1 110 ? -14.32 5.477 6.242 1 96.56 110 GLN A N 1
ATOM 911 C CA . GLN A 1 110 ? -15.641 5.418 6.867 1 96.56 110 GLN A CA 1
ATOM 912 C C . GLN A 1 110 ? -16.344 4.109 6.527 1 96.56 110 GLN A C 1
ATOM 914 O O . GLN A 1 110 ? -17 3.514 7.387 1 96.56 110 GLN A O 1
ATOM 919 N N . TYR A 1 111 ? -16.172 3.693 5.258 1 97 111 TYR A N 1
ATOM 920 C CA . TYR A 1 111 ? -16.719 2.42 4.801 1 97 111 TYR A CA 1
ATOM 921 C C . TYR A 1 111 ? -16.266 1.279 5.707 1 97 111 TYR A C 1
ATOM 923 O O . TYR A 1 111 ? -17.109 0.548 6.254 1 97 111 TYR A O 1
ATOM 931 N N . MET A 1 112 ? -15.031 1.21 5.977 1 98.38 112 MET A N 1
ATOM 932 C CA . MET A 1 112 ? -14.5 0.065 6.711 1 98.38 112 MET A CA 1
ATOM 933 C C . MET A 1 112 ? -14.742 0.223 8.211 1 98.38 112 MET A C 1
ATOM 935 O O . MET A 1 112 ? -14.922 -0.767 8.922 1 98.38 112 MET A O 1
ATOM 939 N N . ALA A 1 113 ? -14.719 1.481 8.695 1 98.44 113 ALA A N 1
ATOM 940 C CA . ALA A 1 113 ? -15.047 1.705 10.102 1 98.44 113 ALA A CA 1
ATOM 941 C C . ALA A 1 113 ? -16.469 1.235 10.414 1 98.44 113 ALA A C 1
ATOM 943 O O . ALA A 1 113 ? -16.734 0.733 11.508 1 98.44 113 ALA A O 1
ATOM 944 N N . ALA A 1 114 ? -17.344 1.427 9.453 1 97.62 114 ALA A N 1
ATOM 945 C CA . ALA A 1 114 ? -18.719 0.968 9.641 1 97.62 114 ALA A CA 1
ATOM 946 C C . ALA A 1 114 ? -18.766 -0.542 9.852 1 97.62 114 ALA A C 1
ATOM 948 O O . ALA A 1 114 ? -19.625 -1.042 10.594 1 97.62 114 ALA A O 1
ATOM 949 N N . SER A 1 115 ? -17.859 -1.251 9.25 1 97.56 115 SER A N 1
ATOM 950 C CA . SER A 1 115 ? -17.859 -2.709 9.297 1 97.56 115 SER A CA 1
ATOM 951 C C . SER A 1 115 ? -17.094 -3.221 10.516 1 97.56 115 SER A C 1
ATOM 953 O O . SER A 1 115 ? -17.562 -4.129 11.211 1 97.56 115 SER A O 1
ATOM 955 N N . LEU A 1 116 ? -15.945 -2.559 10.828 1 98.56 116 LEU A N 1
ATOM 956 C CA . LEU A 1 116 ? -15.031 -3.195 11.773 1 98.56 116 LEU A CA 1
ATOM 957 C C . LEU A 1 116 ? -14.859 -2.338 13.023 1 98.56 116 LEU A C 1
ATOM 959 O O . LEU A 1 116 ? -14.203 -2.752 13.984 1 98.56 116 LEU A O 1
ATOM 963 N N . GLY A 1 117 ? -15.367 -1.131 13.039 1 98.56 117 GLY A N 1
ATOM 964 C CA . GLY A 1 117 ? -15.312 -0.254 14.203 1 98.56 117 GLY A CA 1
ATOM 965 C C . GLY A 1 117 ? -14.062 0.608 14.242 1 98.56 117 GLY A C 1
ATOM 966 O O . GLY A 1 117 ? -14.125 1.806 13.953 1 98.56 117 GLY A O 1
ATOM 967 N N . LYS A 1 118 ? -12.961 0.086 14.531 1 98.88 118 LYS A N 1
ATOM 968 C CA . LYS A 1 118 ? -11.656 0.735 14.523 1 98.88 118 LYS A CA 1
ATOM 969 C C . LYS A 1 118 ? -10.742 0.124 13.461 1 98.88 118 LYS A C 1
ATOM 971 O O . LYS A 1 118 ? -10.414 -1.062 13.523 1 98.88 118 LYS A O 1
ATOM 976 N N . ILE A 1 119 ? -10.336 1.008 12.531 1 98.94 119 ILE A N 1
ATOM 977 C CA . ILE A 1 119 ? -9.539 0.462 11.438 1 98.94 119 ILE A CA 1
ATOM 978 C C . ILE A 1 119 ? -8.383 1.405 11.117 1 98.94 119 ILE A C 1
ATOM 980 O O . ILE A 1 119 ? -8.375 2.559 11.547 1 98.94 119 ILE A O 1
ATOM 984 N N . TYR A 1 120 ? -7.402 0.878 10.406 1 98.88 120 TYR A N 1
ATOM 985 C CA . TYR A 1 120 ? -6.41 1.734 9.766 1 98.88 120 TYR A CA 1
ATOM 986 C C . TYR A 1 120 ? -5.945 1.131 8.445 1 98.88 120 TYR A C 1
ATOM 988 O O . TYR A 1 120 ? -6.043 -0.081 8.242 1 98.88 120 TYR A O 1
ATOM 996 N N . PHE A 1 121 ? -5.531 2.023 7.57 1 98.5 121 PHE A N 1
ATOM 997 C CA . PHE A 1 121 ? -4.855 1.708 6.32 1 98.5 121 PHE A CA 1
ATOM 998 C C . PHE A 1 121 ? -3.391 2.131 6.375 1 98.5 121 PHE A C 1
ATOM 1000 O O . PHE A 1 121 ? -3.049 3.117 7.031 1 98.5 121 PHE A O 1
ATOM 1007 N N . VAL A 1 122 ? -2.541 1.351 5.746 1 98.5 122 VAL A N 1
ATOM 1008 C CA . VAL A 1 122 ? -1.312 1.922 5.207 1 98.5 122 VAL A CA 1
ATOM 1009 C C . VAL A 1 122 ? -1.501 2.244 3.725 1 98.5 122 VAL A C 1
ATOM 1011 O O . VAL A 1 122 ? -1.252 1.397 2.863 1 98.5 122 VAL A O 1
ATOM 1014 N N . SER A 1 123 ? -1.909 3.463 3.445 1 98.06 123 SER A N 1
ATOM 1015 C CA . SER A 1 123 ? -2.51 3.838 2.17 1 98.06 123 SER A CA 1
ATOM 1016 C C . SER A 1 123 ? -1.458 4.352 1.192 1 98.06 123 SER A C 1
ATOM 1018 O O . SER A 1 123 ? -0.708 5.277 1.509 1 98.06 123 SER A O 1
ATOM 1020 N N . PRO A 1 124 ? -1.431 3.77 -0.001 1 98.31 124 PRO A N 1
ATOM 1021 C CA . PRO A 1 124 ? -0.677 4.414 -1.08 1 98.31 124 PRO A CA 1
ATOM 1022 C C . PRO A 1 124 ? -1.404 5.621 -1.667 1 98.31 124 PRO A C 1
ATOM 1024 O O . PRO A 1 124 ? -2.582 5.523 -2.025 1 98.31 124 PRO A O 1
ATOM 1027 N N . ASN A 1 125 ? -0.765 6.75 -1.769 1 97.56 125 ASN A N 1
ATOM 1028 C CA . ASN A 1 125 ? -1.39 7.973 -2.268 1 97.56 125 ASN A CA 1
ATOM 1029 C C . ASN A 1 125 ? -0.587 8.586 -3.412 1 97.56 125 ASN A C 1
ATOM 1031 O O . ASN A 1 125 ? 0.641 8.484 -3.438 1 97.56 125 ASN A O 1
ATOM 1035 N N . LEU A 1 126 ? -1.299 9.18 -4.281 1 97.62 126 LEU A N 1
ATOM 1036 C CA . LEU A 1 126 ? -0.703 9.891 -5.406 1 97.62 126 LEU A CA 1
ATOM 1037 C C . LEU A 1 126 ? -1.347 11.266 -5.586 1 97.62 126 LEU A C 1
ATOM 1039 O O . LEU A 1 126 ? -2.562 11.367 -5.773 1 97.62 126 LEU A O 1
ATOM 1043 N N . ARG A 1 127 ? -0.561 12.297 -5.496 1 96.38 127 ARG A N 1
ATOM 1044 C CA . ARG A 1 127 ? -0.993 13.672 -5.711 1 96.38 127 ARG A CA 1
ATOM 1045 C C . ARG A 1 127 ? -0.081 14.383 -6.703 1 96.38 127 ARG A C 1
ATOM 1047 O O . ARG A 1 127 ? 1.119 14.531 -6.457 1 96.38 127 ARG A O 1
ATOM 1054 N N . LEU A 1 128 ? -0.664 14.812 -7.789 1 96.12 128 LEU A N 1
ATOM 1055 C CA . LEU A 1 128 ? 0.119 15.609 -8.727 1 96.12 128 LEU A CA 1
ATOM 1056 C C . LEU A 1 128 ? 0.253 17.047 -8.242 1 96.12 128 LEU A C 1
ATOM 1058 O O . LEU A 1 128 ? -0.498 17.922 -8.672 1 96.12 128 LEU A O 1
ATOM 1062 N N . GLU A 1 129 ? 1.257 17.219 -7.445 1 95.5 129 GLU A N 1
ATOM 1063 C CA . GLU A 1 129 ? 1.487 18.5 -6.781 1 95.5 129 GLU A CA 1
ATOM 1064 C C . GLU A 1 129 ? 1.871 19.578 -7.789 1 95.5 129 GLU A C 1
ATOM 1066 O O . GLU A 1 129 ? 2.455 19.281 -8.828 1 95.5 129 GLU A O 1
ATOM 1071 N N . PRO A 1 130 ? 1.564 20.891 -7.426 1 93.94 130 PRO A N 1
ATOM 1072 C CA . PRO A 1 130 ? 2.041 21.969 -8.289 1 93.94 130 PRO A CA 1
ATOM 1073 C C . PRO A 1 130 ? 3.564 22 -8.398 1 93.94 130 PRO A C 1
ATOM 1075 O O . PRO A 1 130 ? 4.266 21.641 -7.453 1 93.94 130 PRO A O 1
ATOM 1078 N N . PRO A 1 131 ? 4.059 22.484 -9.484 1 92.06 131 PRO A N 1
ATOM 1079 C CA . PRO A 1 131 ? 5.504 22.484 -9.719 1 92.06 131 PRO A CA 1
ATOM 1080 C C . PRO A 1 131 ? 6.281 23.203 -8.617 1 92.06 131 PRO A C 1
ATOM 1082 O O . PRO A 1 131 ? 7.383 22.766 -8.266 1 92.06 131 PRO A O 1
ATOM 1085 N N . ASP A 1 132 ? 5.699 24.188 -8.039 1 92.56 132 ASP A N 1
ATOM 1086 C CA . ASP A 1 132 ? 6.395 24.984 -7.027 1 92.56 132 ASP A CA 1
ATOM 1087 C C . ASP A 1 132 ? 6.574 24.188 -5.734 1 92.56 132 ASP A C 1
ATOM 1089 O O . ASP A 1 132 ? 7.402 24.547 -4.891 1 92.56 132 ASP A O 1
ATOM 1093 N N . SER A 1 133 ? 5.84 23.109 -5.648 1 93.69 133 SER A N 1
ATOM 1094 C CA . SER A 1 133 ? 5.965 22.281 -4.453 1 93.69 133 SER A CA 1
ATOM 1095 C C . SER A 1 133 ? 7.348 21.641 -4.363 1 93.69 133 SER A C 1
ATOM 1097 O O . SER A 1 133 ? 7.77 21.219 -3.285 1 93.69 133 SER A O 1
ATOM 1099 N N . LEU A 1 134 ? 8.07 21.656 -5.441 1 94.88 134 LEU A N 1
ATOM 1100 C CA . LEU A 1 134 ? 9.438 21.156 -5.488 1 94.88 134 LEU A CA 1
ATOM 1101 C C . LEU A 1 134 ? 10.32 21.891 -4.48 1 94.88 134 LEU A C 1
ATOM 1103 O O . LEU A 1 134 ? 11.234 21.297 -3.902 1 94.88 134 LEU A O 1
ATOM 1107 N N . TYR A 1 135 ? 9.969 23.078 -4.195 1 95 135 TYR A N 1
ATOM 1108 C CA . TYR A 1 135 ? 10.867 23.938 -3.438 1 95 135 TYR A CA 1
ATOM 1109 C C . TYR A 1 135 ? 10.43 24.031 -1.981 1 95 135 TYR A C 1
ATOM 1111 O O . TYR A 1 135 ? 10.984 24.828 -1.212 1 95 135 TYR A O 1
ATOM 1119 N N . THR A 1 136 ? 9.469 23.25 -1.552 1 91.88 136 THR A N 1
ATOM 1120 C CA . THR A 1 136 ? 9.008 23.281 -0.168 1 91.88 136 THR A CA 1
ATOM 1121 C C . THR A 1 136 ? 9.664 22.172 0.65 1 91.88 136 THR A C 1
ATOM 1123 O O . THR A 1 136 ? 9.711 22.25 1.88 1 91.88 136 THR A O 1
ATOM 1126 N N . GLY A 1 137 ? 10.094 21.125 -0.082 1 92.88 137 GLY A N 1
ATOM 1127 C CA . GLY A 1 137 ? 10.719 20 0.589 1 92.88 137 GLY A CA 1
ATOM 1128 C C . GLY A 1 137 ? 9.734 19.172 1.396 1 92.88 137 GLY A C 1
ATOM 1129 O O . GLY A 1 137 ? 10.133 18.266 2.137 1 92.88 137 GLY A O 1
ATOM 1130 N N . ARG A 1 138 ? 8.438 19.406 1.249 1 92.94 138 ARG A N 1
ATOM 1131 C CA . ARG A 1 138 ? 7.438 18.812 2.127 1 92.94 138 ARG A CA 1
ATOM 1132 C C . ARG A 1 138 ? 6.449 17.969 1.335 1 92.94 138 ARG A C 1
ATOM 1134 O O . ARG A 1 138 ? 5.488 17.438 1.896 1 92.94 138 ARG A O 1
ATOM 1141 N N . HIS A 1 139 ? 6.742 17.844 0.033 1 94.44 139 HIS A N 1
ATOM 1142 C CA . HIS A 1 139 ? 5.762 17.141 -0.801 1 94.44 139 HIS A CA 1
ATOM 1143 C C . HIS A 1 139 ? 6.43 16.094 -1.668 1 94.44 139 HIS A C 1
ATOM 1145 O O . HIS A 1 139 ? 7.547 16.281 -2.154 1 94.44 139 HIS A O 1
ATOM 1151 N N . LEU A 1 140 ? 5.797 15.031 -1.77 1 97.12 140 LEU A N 1
ATOM 1152 C CA . LEU A 1 140 ? 6.043 13.977 -2.748 1 97.12 140 LEU A CA 1
ATOM 1153 C C . LEU A 1 140 ? 4.824 13.773 -3.643 1 97.12 140 LEU A C 1
ATOM 1155 O O . LEU A 1 140 ? 3.711 14.156 -3.279 1 97.12 140 LEU A O 1
ATOM 1159 N N . VAL A 1 141 ? 5.055 13.289 -4.828 1 97.31 141 VAL A N 1
ATOM 1160 C CA . VAL A 1 141 ? 3.934 12.961 -5.707 1 97.31 141 VAL A CA 1
ATOM 1161 C C . VAL A 1 141 ? 3.283 11.656 -5.25 1 97.31 141 VAL A C 1
ATOM 1163 O O . VAL A 1 141 ? 2.057 11.539 -5.227 1 97.31 141 VAL A O 1
ATOM 1166 N N . GLU A 1 142 ? 4.043 10.633 -4.93 1 97.94 142 GLU A N 1
ATOM 1167 C CA . GLU A 1 142 ? 3.527 9.422 -4.301 1 97.94 142 GLU A CA 1
ATOM 1168 C C . GLU A 1 142 ? 4.051 9.273 -2.877 1 97.94 142 GLU A C 1
ATOM 1170 O O . GLU A 1 142 ? 5.207 9.594 -2.598 1 97.94 142 GLU A O 1
ATOM 1175 N N . P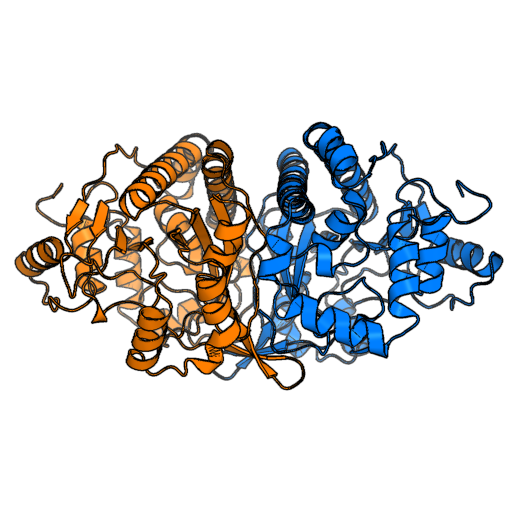HE A 1 143 ? 3.217 8.875 -1.971 1 97.88 143 PHE A N 1
ATOM 1176 C CA . PHE A 1 143 ? 3.582 8.727 -0.566 1 97.88 143 PHE A CA 1
ATOM 1177 C C . PHE A 1 143 ? 2.627 7.777 0.145 1 97.88 143 PHE A C 1
ATOM 1179 O O . PHE A 1 143 ? 1.609 7.371 -0.421 1 97.88 143 PHE A O 1
ATOM 1186 N N . PHE A 1 144 ? 3.023 7.391 1.346 1 98.44 144 PHE A N 1
ATOM 1187 C CA . PHE A 1 144 ? 2.182 6.516 2.152 1 98.44 144 PHE A CA 1
ATOM 1188 C C . PHE A 1 144 ? 1.694 7.234 3.404 1 98.44 144 PHE A C 1
ATOM 1190 O O . PHE A 1 144 ? 2.443 7.992 4.023 1 98.44 144 PHE A O 1
ATOM 1197 N N . GLN A 1 145 ? 0.465 7 3.648 1 98.06 145 GLN A N 1
ATOM 1198 C CA . GLN A 1 145 ? -0.183 7.523 4.848 1 98.06 145 GLN A CA 1
ATOM 1199 C C . GLN A 1 145 ? -0.833 6.402 5.652 1 98.06 145 GLN A C 1
ATOM 1201 O O . GLN A 1 145 ? -1.433 5.488 5.082 1 98.06 145 GLN A O 1
ATOM 1206 N N . VAL A 1 146 ? -0.608 6.441 6.957 1 98.75 146 VAL A N 1
ATOM 1207 C CA . VAL A 1 146 ? -1.444 5.594 7.797 1 98.75 146 VAL A CA 1
ATOM 1208 C C . VAL A 1 146 ? -2.738 6.324 8.148 1 98.75 146 VAL A C 1
ATOM 1210 O O . VAL A 1 146 ? -2.715 7.355 8.82 1 98.75 146 VAL A O 1
ATOM 1213 N N . ASP A 1 147 ? -3.834 5.754 7.688 1 98.69 147 ASP A N 1
ATOM 1214 C CA . ASP A 1 147 ? -5.152 6.355 7.855 1 98.69 147 ASP A CA 1
ATOM 1215 C C . ASP A 1 147 ? -5.953 5.629 8.938 1 98.69 147 ASP A C 1
ATOM 1217 O O . ASP A 1 147 ? -6.23 4.434 8.812 1 98.69 147 ASP A O 1
ATOM 1221 N N . ILE A 1 148 ? -6.34 6.348 9.906 1 98.88 148 ILE A N 1
ATOM 1222 C CA . ILE A 1 148 ? -7.031 5.789 11.062 1 98.88 148 ILE A CA 1
ATOM 1223 C C . ILE A 1 148 ? -8.469 6.297 11.102 1 98.88 148 ILE A C 1
ATOM 1225 O O . ILE A 1 148 ? -8.727 7.477 10.852 1 98.88 148 ILE A O 1
ATOM 1229 N N . GLU A 1 149 ? -9.383 5.41 11.375 1 98.88 149 GLU A N 1
ATOM 1230 C CA . GLU A 1 149 ? -10.789 5.793 11.508 1 98.88 149 GLU A CA 1
ATOM 1231 C C . GLU A 1 149 ? -11.477 4.984 12.602 1 98.88 149 GLU A C 1
ATOM 1233 O O . GLU A 1 149 ? -11.258 3.775 12.711 1 98.88 149 GLU A O 1
ATOM 1238 N N . MET A 1 150 ? -12.281 5.66 13.383 1 98.94 150 MET A N 1
ATOM 1239 C CA . MET A 1 150 ? -12.984 5.043 14.5 1 98.94 150 MET A CA 1
ATOM 1240 C C . MET A 1 150 ? -14.477 5.324 14.43 1 98.94 150 MET A C 1
ATOM 1242 O O . MET A 1 150 ? -14.898 6.484 14.375 1 98.94 150 MET A O 1
ATOM 1246 N N . TYR A 1 151 ? -15.25 4.297 14.461 1 98.69 151 TYR A N 1
ATOM 1247 C CA . TYR A 1 151 ? -16.703 4.41 14.531 1 98.69 151 TYR A CA 1
ATOM 1248 C C . TYR A 1 151 ? -17.141 4.891 15.906 1 98.69 151 TYR A C 1
ATOM 1250 O O . TYR A 1 151 ? -16.641 4.414 16.922 1 98.69 151 TYR A O 1
ATOM 1258 N N . GLY A 1 152 ? -17.969 5.887 15.977 1 98.44 152 GLY A N 1
ATOM 1259 C CA . GLY A 1 152 ? -18.547 6.375 17.219 1 98.44 152 GLY A CA 1
ATOM 1260 C C . GLY A 1 152 ? -17.641 7.328 17.969 1 98.44 152 GLY A C 1
ATOM 1261 O O . GLY A 1 152 ? -17.938 7.719 19.094 1 98.44 152 GLY A O 1
ATOM 1262 N N . ALA A 1 153 ? -16.578 7.711 17.375 1 98.69 153 ALA A N 1
ATOM 1263 C CA . ALA A 1 153 ? -15.602 8.57 18.047 1 98.69 153 ALA A CA 1
ATOM 1264 C C . ALA A 1 153 ? -15.797 10.031 17.656 1 98.69 153 ALA A C 1
ATOM 1266 O O . ALA A 1 153 ? -16.422 10.328 16.625 1 98.69 153 ALA A O 1
ATOM 1267 N N . ASP A 1 154 ? -15.273 10.898 18.453 1 98.31 154 ASP A N 1
ATOM 1268 C CA . ASP A 1 154 ? -15.195 12.32 18.109 1 98.31 154 ASP A CA 1
ATOM 1269 C C . ASP A 1 154 ? -13.758 12.75 17.859 1 98.31 154 ASP A C 1
ATOM 1271 O O . ASP A 1 154 ? -12.836 11.938 17.953 1 98.31 154 ASP A O 1
ATOM 1275 N N . TYR A 1 155 ? -13.562 14.031 17.453 1 98.31 155 TYR A N 1
ATOM 1276 C CA . TYR A 1 155 ? -12.219 14.469 17.078 1 98.31 155 TYR A CA 1
ATOM 1277 C C . TYR A 1 155 ? -11.328 14.617 18.297 1 98.31 155 TYR A C 1
ATOM 1279 O O . TYR A 1 155 ? -10.102 14.641 18.188 1 98.31 155 TYR A O 1
ATOM 1287 N N . GLY A 1 156 ? -11.914 14.766 19.547 1 98.56 156 GLY A N 1
ATOM 1288 C CA . GLY A 1 156 ? -11.109 14.695 20.75 1 98.56 156 GLY A CA 1
ATOM 1289 C C . GLY A 1 156 ? -10.445 13.344 20.953 1 98.56 156 GLY A C 1
ATOM 1290 O O . GLY A 1 156 ? -9.258 13.273 21.266 1 98.56 156 GLY A O 1
ATOM 1291 N N . GLN A 1 157 ? -11.234 12.344 20.812 1 98.75 157 GLN A N 1
ATOM 1292 C CA . GLN A 1 157 ? -10.711 10.984 20.906 1 98.75 157 GLN A CA 1
ATOM 1293 C C . GLN A 1 157 ? -9.672 10.711 19.828 1 98.75 157 GLN A C 1
ATOM 1295 O O . GLN A 1 157 ? -8.688 10.008 20.062 1 98.75 157 GLN A O 1
ATOM 1300 N N . ALA A 1 158 ? -9.906 11.219 18.625 1 98.81 158 ALA A N 1
ATOM 1301 C CA . ALA A 1 158 ? -8.93 11.07 17.562 1 98.81 158 ALA A CA 1
ATOM 1302 C C . ALA A 1 158 ? -7.609 11.742 17.922 1 98.81 158 ALA A C 1
ATOM 1304 O O . ALA A 1 158 ? -6.535 11.18 17.672 1 98.81 158 ALA A O 1
ATOM 1305 N N . MET A 1 159 ? -7.672 12.922 18.547 1 98.81 159 MET A N 1
ATOM 1306 C CA . MET A 1 159 ? -6.461 13.617 18.984 1 98.81 159 MET A CA 1
ATOM 1307 C C . MET A 1 159 ? -5.727 12.812 20.047 1 98.81 159 MET A C 1
ATOM 1309 O O . MET A 1 159 ? -4.496 12.789 20.078 1 98.81 159 MET A O 1
ATOM 1313 N N . GLU A 1 160 ? -6.48 12.188 20.891 1 98.81 160 GLU A N 1
ATOM 1314 C CA . GLU A 1 160 ? -5.871 11.352 21.922 1 98.81 160 GLU A CA 1
ATOM 1315 C C . GLU A 1 160 ? -5.102 10.188 21.297 1 98.81 160 GLU A C 1
ATOM 1317 O O . GLU A 1 160 ? -3.984 9.883 21.719 1 98.81 160 GLU A O 1
ATOM 1322 N N . VAL A 1 161 ? -5.695 9.547 20.328 1 98.88 161 VAL A N 1
ATOM 1323 C CA . VAL A 1 161 ? -5.031 8.445 19.641 1 98.88 161 VAL A CA 1
ATOM 1324 C C . VAL A 1 161 ? -3.785 8.961 18.922 1 98.88 161 VAL A C 1
ATOM 1326 O O . VAL A 1 161 ? -2.727 8.328 18.984 1 98.88 161 VAL A O 1
ATOM 1329 N N . ALA A 1 162 ? -3.9 10.094 18.281 1 98.88 162 ALA A N 1
ATOM 1330 C CA . ALA A 1 162 ? -2.783 10.68 17.547 1 98.88 162 ALA A CA 1
ATOM 1331 C C . ALA A 1 162 ? -1.615 10.992 18.469 1 98.88 162 ALA A C 1
ATOM 1333 O O . ALA A 1 162 ? -0.461 10.695 18.156 1 98.88 162 ALA A O 1
ATOM 1334 N N . GLU A 1 163 ? -1.965 11.602 19.578 1 98.69 163 GLU A N 1
ATOM 1335 C CA . GLU A 1 163 ? -0.972 11.969 20.594 1 98.69 163 GLU A CA 1
ATOM 1336 C C . GLU A 1 163 ? -0.234 10.734 21.109 1 98.69 163 GLU A C 1
ATOM 1338 O O . GLU A 1 163 ? 0.997 10.727 21.188 1 98.69 163 GLU A O 1
ATOM 1343 N N . GLY A 1 164 ? -0.986 9.758 21.469 1 98.75 164 GLY A N 1
ATOM 1344 C CA . GLY A 1 164 ? -0.382 8.523 21.953 1 98.75 164 GLY A CA 1
ATOM 1345 C C . GLY A 1 164 ? 0.444 7.816 20.891 1 98.75 164 GLY A C 1
ATOM 1346 O O . GLY A 1 164 ? 1.498 7.254 21.188 1 98.75 164 GLY A O 1
ATOM 1347 N N . LEU A 1 165 ? 0.006 7.859 19.703 1 98.88 165 LEU A N 1
ATOM 1348 C CA . LEU A 1 165 ? 0.663 7.18 18.578 1 98.88 165 LEU A CA 1
ATOM 1349 C C . LEU A 1 165 ? 2.049 7.766 18.328 1 98.88 165 LEU A C 1
ATOM 1351 O O . LEU A 1 165 ? 3.037 7.031 18.281 1 98.88 165 LEU A O 1
ATOM 1355 N N . VAL A 1 166 ? 2.119 9.062 18.188 1 98.75 166 VAL A N 1
ATOM 1356 C CA . VAL A 1 166 ? 3.387 9.711 17.859 1 98.75 166 VAL A CA 1
ATOM 1357 C C . VAL A 1 166 ? 4.359 9.547 19.031 1 98.75 166 VAL A C 1
ATOM 1359 O O . VAL A 1 166 ? 5.551 9.312 18.828 1 98.75 166 VAL A O 1
ATOM 1362 N N . THR A 1 167 ? 3.842 9.648 20.25 1 98.75 167 THR A N 1
ATOM 1363 C CA . THR A 1 167 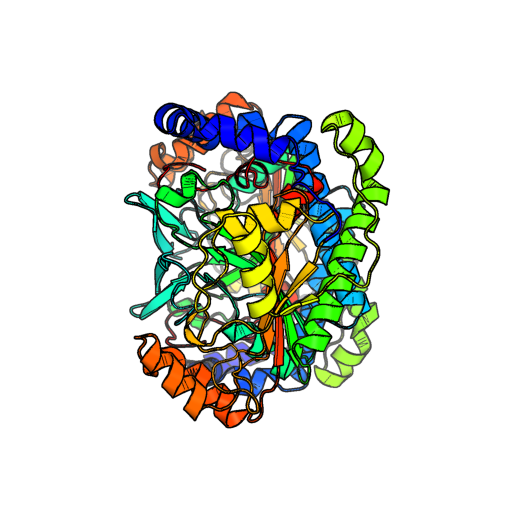? 4.664 9.453 21.438 1 98.75 167 THR A CA 1
ATOM 1364 C C . THR A 1 167 ? 5.254 8.047 21.453 1 98.75 167 THR A C 1
ATOM 1366 O O . THR A 1 167 ? 6.449 7.875 21.719 1 98.75 167 THR A O 1
ATOM 1369 N N . HIS A 1 168 ? 4.438 7.105 21.156 1 98.81 168 HIS A N 1
ATOM 1370 C CA . HIS A 1 168 ? 4.859 5.711 21.156 1 98.81 168 HIS A CA 1
ATOM 1371 C C . HIS A 1 168 ? 5.914 5.453 20.078 1 98.81 168 HIS A C 1
ATOM 1373 O O . HIS A 1 168 ? 6.926 4.797 20.344 1 98.81 168 HIS A O 1
ATOM 1379 N N . VAL A 1 169 ? 5.715 5.934 18.922 1 98.81 169 VAL A N 1
ATOM 1380 C CA . VAL A 1 169 ? 6.609 5.68 17.797 1 98.81 169 VAL A CA 1
ATOM 1381 C C . VAL A 1 169 ? 7.988 6.262 18.094 1 98.81 169 VAL A C 1
ATOM 1383 O O . VAL A 1 169 ? 9.008 5.594 17.906 1 98.81 169 VAL A O 1
ATOM 1386 N N . VAL A 1 170 ? 8.023 7.5 18.531 1 98.62 170 VAL A N 1
ATOM 1387 C CA . VAL A 1 170 ? 9.297 8.148 18.812 1 98.62 170 VAL A CA 1
ATOM 1388 C C . VAL A 1 170 ? 10.031 7.398 19.906 1 98.62 170 VAL A C 1
ATOM 1390 O O . VAL A 1 170 ? 11.242 7.184 19.828 1 98.62 170 VAL A O 1
ATOM 1393 N N . LYS A 1 171 ? 9.312 7 20.922 1 98.56 171 LYS A N 1
ATOM 1394 C CA . LYS A 1 171 ? 9.906 6.227 22.016 1 98.56 171 LYS A CA 1
ATOM 1395 C C . LYS A 1 171 ? 10.492 4.914 21.5 1 98.56 171 LYS A C 1
ATOM 1397 O O . LYS A 1 171 ? 11.633 4.574 21.812 1 98.56 171 LYS A O 1
ATOM 1402 N N . ARG A 1 172 ? 9.742 4.203 20.703 1 98.56 172 ARG A N 1
ATOM 1403 C CA . ARG A 1 172 ? 10.156 2.904 20.188 1 98.56 172 ARG A CA 1
ATOM 1404 C C . ARG A 1 172 ? 11.391 3.035 19.297 1 98.56 172 ARG A C 1
ATOM 1406 O O . ARG A 1 172 ? 12.32 2.23 19.391 1 98.56 172 ARG A O 1
ATOM 1413 N N . VAL A 1 173 ? 11.391 4.004 18.438 1 98.75 173 VAL A N 1
ATOM 1414 C CA . VAL A 1 173 ? 12.516 4.211 17.531 1 98.75 173 VAL A CA 1
ATOM 1415 C C . VAL A 1 173 ? 13.75 4.617 18.328 1 98.75 173 VAL A C 1
ATOM 1417 O O . VAL A 1 173 ? 14.867 4.18 18.031 1 98.75 173 VAL A O 1
ATOM 1420 N N . ARG A 1 174 ? 13.539 5.465 19.328 1 98.25 174 ARG A N 1
ATOM 1421 C CA . ARG A 1 174 ? 14.648 5.863 20.188 1 98.25 174 ARG A CA 1
ATOM 1422 C C . ARG A 1 174 ? 15.281 4.652 20.859 1 98.25 174 ARG A C 1
ATOM 1424 O O . ARG A 1 174 ? 16.5 4.555 20.953 1 98.25 174 ARG A O 1
ATOM 1431 N N . GLU A 1 175 ? 14.477 3.775 21.328 1 98.31 175 GLU A N 1
ATOM 1432 C CA . GLU A 1 175 ? 14.945 2.57 22 1 98.31 175 GLU A CA 1
ATOM 1433 C C . GLU A 1 175 ? 15.703 1.657 21.047 1 98.31 175 GLU A C 1
ATOM 1435 O O . GLU A 1 175 ? 16.719 1.073 21.406 1 98.31 175 GLU A O 1
ATOM 1440 N N . GLU A 1 176 ? 15.273 1.594 19.891 1 98.19 176 GLU A N 1
ATOM 1441 C CA . GLU A 1 176 ? 15.797 0.6 18.953 1 98.19 176 GLU A CA 1
ATOM 1442 C C . GLU A 1 176 ? 16.953 1.165 18.141 1 98.19 176 GLU A C 1
ATOM 1444 O O . GLU A 1 176 ? 17.906 0.447 17.812 1 98.19 176 GLU A O 1
ATOM 1449 N N . TYR A 1 177 ? 16.844 2.48 17.797 1 98.44 177 TYR A N 1
ATOM 1450 C CA . TYR A 1 177 ? 17.797 3.012 16.812 1 98.44 177 TYR A CA 1
ATOM 1451 C C . TYR A 1 177 ? 18.453 4.277 17.344 1 98.44 177 TYR A C 1
ATOM 1453 O O . TYR A 1 177 ? 19.203 4.941 16.609 1 98.44 177 TYR A O 1
ATOM 1461 N N . GLY A 1 178 ? 18.234 4.66 18.578 1 98.12 178 GLY A N 1
ATOM 1462 C CA . GLY A 1 178 ? 18.719 5.918 19.109 1 98.12 178 GLY A CA 1
ATOM 1463 C C . GLY A 1 178 ? 20.219 6.105 18.906 1 98.12 178 GLY A C 1
ATOM 1464 O O . GLY A 1 178 ? 20.656 7.156 18.438 1 98.12 178 GLY A O 1
ATOM 1465 N N . ARG A 1 179 ? 20.984 5.117 19.188 1 98 179 ARG A N 1
ATOM 1466 C CA . ARG A 1 179 ? 22.438 5.195 19.094 1 98 179 ARG A CA 1
ATOM 1467 C C . ARG A 1 179 ? 22.875 5.336 17.625 1 98 179 ARG A C 1
ATOM 1469 O O . ARG A 1 179 ? 23.75 6.156 17.312 1 98 179 ARG A O 1
ATOM 1476 N N . GLN A 1 180 ? 22.297 4.574 16.75 1 98.31 180 GLN A N 1
ATOM 1477 C CA . GLN A 1 180 ? 22.641 4.633 15.336 1 98.31 180 GLN A CA 1
ATOM 1478 C C . GLN A 1 180 ? 22.266 5.984 14.734 1 98.31 180 GLN A C 1
ATOM 1480 O O . GLN A 1 180 ? 23 6.512 13.883 1 98.31 180 GLN A O 1
ATOM 1485 N N . LEU A 1 181 ? 21.141 6.461 15.172 1 98.44 181 LEU A N 1
ATOM 1486 C CA . LEU A 1 181 ? 20.719 7.777 14.703 1 98.44 181 LEU A CA 1
ATOM 1487 C C . LEU A 1 181 ? 21.734 8.844 15.086 1 98.44 181 LEU A C 1
ATOM 1489 O O . LEU A 1 181 ? 22.062 9.711 14.281 1 98.44 181 LEU A O 1
ATOM 1493 N N . GLU A 1 182 ? 22.219 8.805 16.266 1 98 182 GLU A N 1
ATOM 1494 C CA . GLU A 1 182 ? 23.234 9.758 16.719 1 98 182 GLU A CA 1
ATOM 1495 C C . GLU A 1 182 ? 24.547 9.57 15.977 1 98 182 GLU A C 1
ATOM 1497 O O . GLU A 1 182 ? 25.156 10.539 15.523 1 98 182 GLU A O 1
ATOM 1502 N N . ASP A 1 183 ? 24.938 8.336 15.789 1 98 183 ASP A N 1
ATOM 1503 C CA . ASP A 1 183 ? 26.234 8.023 15.203 1 98 183 ASP A CA 1
ATOM 1504 C C . ASP A 1 183 ? 26.266 8.336 13.711 1 98 183 ASP A C 1
ATOM 1506 O O . ASP A 1 183 ? 27.266 8.828 13.188 1 98 183 ASP A O 1
ATOM 1510 N N . VAL A 1 184 ? 25.156 8.047 13.039 1 97.75 184 VAL A N 1
ATOM 1511 C CA . VAL A 1 184 ? 25.172 8.062 11.578 1 97.75 184 VAL A CA 1
ATOM 1512 C C . VAL A 1 184 ? 24.562 9.375 11.078 1 97.75 184 VAL A C 1
ATOM 1514 O O . VAL A 1 184 ? 25.031 9.93 10.078 1 97.75 184 VAL A O 1
ATOM 1517 N N . LEU A 1 185 ? 23.562 9.914 11.828 1 97.44 185 LEU A N 1
ATOM 1518 C CA . LEU A 1 185 ? 22.844 11.07 11.32 1 97.44 185 LEU A CA 1
ATOM 1519 C C . LEU A 1 185 ? 23.031 12.281 12.219 1 97.44 185 LEU A C 1
ATOM 1521 O O . LEU A 1 185 ? 22.562 13.375 11.906 1 97.44 185 LEU A O 1
ATOM 1525 N N . GLY A 1 186 ? 23.703 12.125 13.352 1 96.81 186 GLY A N 1
ATOM 1526 C CA . GLY A 1 186 ? 23.828 13.219 14.305 1 96.81 186 GLY A CA 1
ATOM 1527 C C . GLY A 1 186 ? 22.484 13.633 14.906 1 96.81 186 GLY A C 1
ATOM 1528 O O . GLY A 1 186 ? 22.297 14.812 15.219 1 96.81 186 GLY A O 1
ATOM 1529 N N . ARG A 1 187 ? 21.562 12.703 14.977 1 97.19 187 ARG A N 1
ATOM 1530 C CA . ARG A 1 187 ? 20.203 13.008 15.398 1 97.19 187 ARG A CA 1
ATOM 1531 C C . ARG A 1 187 ? 19.906 12.414 16.781 1 97.19 187 ARG A C 1
ATOM 1533 O O . ARG A 1 187 ? 19.922 11.195 16.938 1 97.19 187 ARG A O 1
ATOM 1540 N N . SER A 1 188 ? 19.656 13.258 17.719 1 96.12 188 SER A N 1
ATOM 1541 C CA . SER A 1 188 ? 19.156 12.836 19.031 1 96.12 188 SER A CA 1
ATOM 1542 C C . SER A 1 188 ? 17.641 13.055 19.141 1 96.12 188 SER A C 1
ATOM 1544 O O . SER A 1 188 ? 17.172 14.188 19.016 1 96.12 188 SER A O 1
ATOM 1546 N N . LEU A 1 189 ? 16.938 12.008 19.391 1 95.94 189 LEU A N 1
ATOM 1547 C CA . LEU A 1 189 ? 15.484 12.102 19.469 1 95.94 189 LEU A CA 1
ATOM 1548 C C . LEU A 1 189 ? 15.039 12.539 20.859 1 95.94 189 LEU A C 1
ATOM 1550 O O . LEU A 1 189 ? 15.578 12.062 21.859 1 95.94 189 LEU A O 1
ATOM 1554 N N . PRO A 1 190 ? 14.078 13.414 20.875 1 93.94 190 PRO A N 1
ATOM 1555 C CA . PRO A 1 190 ? 13.539 13.828 22.172 1 93.94 190 PRO A CA 1
ATOM 1556 C C . PRO A 1 190 ? 12.586 12.797 22.766 1 93.94 190 PRO A C 1
ATOM 1558 O O . PRO A 1 190 ? 12.195 11.844 22.094 1 93.94 190 PRO A O 1
ATOM 1561 N N . GLU A 1 191 ? 12.336 12.969 24.016 1 95.25 191 GLU A N 1
ATOM 1562 C CA . GLU A 1 191 ? 11.219 12.273 24.641 1 95.25 191 GLU A CA 1
ATOM 1563 C C . GLU A 1 191 ? 9.984 13.172 24.719 1 95.25 191 GLU A C 1
ATOM 1565 O O . GLU A 1 191 ? 9.992 14.195 25.406 1 95.25 191 GLU A O 1
ATOM 1570 N N . PHE A 1 1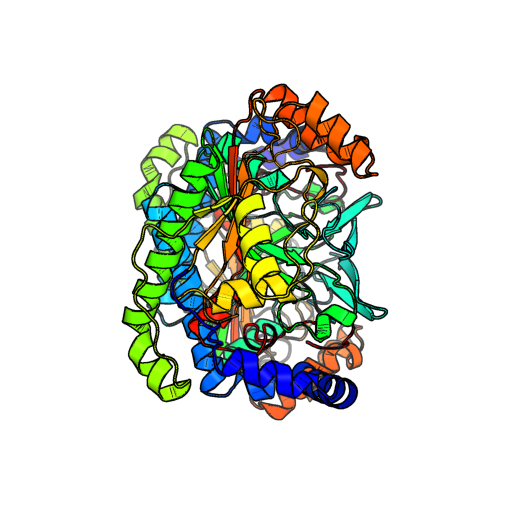92 ? 8.969 12.789 24 1 96.69 192 PHE A N 1
ATOM 1571 C CA . PHE A 1 192 ? 7.734 13.57 24.062 1 96.69 192 PHE A CA 1
ATOM 1572 C C . PHE A 1 192 ? 6.992 13.312 25.359 1 96.69 192 PHE A C 1
ATOM 1574 O O . PHE A 1 192 ? 6.969 12.188 25.859 1 96.69 192 PHE A O 1
ATOM 1581 N N . LYS A 1 193 ? 6.387 14.336 25.844 1 95.25 193 LYS A N 1
ATOM 1582 C CA . LYS A 1 193 ? 5.652 14.266 27.109 1 95.25 193 LYS A CA 1
ATOM 1583 C C . LYS A 1 193 ? 4.227 14.789 26.938 1 95.25 193 LYS A C 1
ATOM 1585 O O . LYS A 1 193 ? 3.949 15.953 27.234 1 95.25 193 LYS A O 1
ATOM 1590 N N . PRO A 1 194 ? 3.352 13.938 26.672 1 95.69 194 PRO A N 1
ATOM 1591 C CA . PRO A 1 194 ? 1.953 14.375 26.641 1 95.69 194 PRO A CA 1
ATOM 1592 C C . PRO A 1 194 ? 1.464 14.883 28 1 95.69 194 PRO A C 1
ATOM 1594 O O . PRO A 1 194 ? 2.041 14.539 29.031 1 95.69 194 PRO A O 1
ATOM 1597 N N . PRO A 1 195 ? 0.336 15.688 28.047 1 97.38 195 PRO A N 1
ATOM 1598 C CA . PRO A 1 195 ? -0.487 16.062 26.891 1 97.38 195 PRO A CA 1
ATOM 1599 C C . PRO A 1 195 ? 0.145 17.172 26.062 1 97.38 195 PRO A C 1
ATOM 1601 O O . PRO A 1 195 ? 0.785 18.078 26.594 1 97.38 195 PRO A O 1
ATOM 1604 N N . PHE A 1 196 ? -0.019 17.094 24.766 1 98.19 196 PHE A N 1
ATOM 1605 C CA . PHE A 1 196 ? 0.427 18.125 23.844 1 98.19 196 PHE A CA 1
ATOM 1606 C C . PHE A 1 196 ? -0.488 19.344 23.922 1 98.19 196 PHE A C 1
ATOM 1608 O O . PHE A 1 196 ? -1.696 19.219 24.125 1 98.19 196 PHE A O 1
ATOM 1615 N N . LYS A 1 197 ? 0.094 20.469 23.734 1 98.12 197 LYS A N 1
ATOM 1616 C CA . LYS A 1 197 ? -0.701 21.688 23.719 1 98.12 197 LYS A CA 1
ATOM 1617 C C . LYS A 1 197 ? -1.702 21.672 22.562 1 98.12 197 LYS A C 1
ATOM 1619 O O . LYS A 1 197 ? -1.418 21.141 21.5 1 98.12 197 LYS A O 1
ATOM 1624 N N . ARG A 1 198 ? -2.816 22.281 22.844 1 98.31 198 ARG A N 1
ATOM 1625 C CA . ARG A 1 198 ? -3.871 22.406 21.844 1 98.31 198 ARG A CA 1
ATOM 1626 C C . ARG A 1 198 ? -4.301 23.859 21.688 1 98.31 198 ARG A C 1
ATOM 1628 O O . ARG A 1 198 ? -4.633 24.531 22.672 1 98.31 198 ARG A O 1
ATOM 1635 N N . TYR A 1 199 ? -4.277 24.312 20.422 1 98.31 199 TYR A N 1
ATOM 1636 C CA . TYR A 1 199 ? -4.676 25.688 20.141 1 98.31 199 TYR A CA 1
ATOM 1637 C C . TYR A 1 199 ? -5.871 25.719 19.188 1 98.31 199 TYR A C 1
ATOM 1639 O O . TYR A 1 199 ? -5.84 25.109 18.125 1 98.31 199 TYR A O 1
ATOM 1647 N N . PRO A 1 200 ? -6.914 26.438 19.609 1 97.88 200 PRO A N 1
ATOM 1648 C CA . PRO A 1 200 ? -7.848 26.75 18.516 1 97.88 200 PRO A CA 1
ATOM 1649 C C . PRO A 1 200 ? -7.188 27.5 17.375 1 97.88 200 PRO A C 1
ATOM 1651 O O . PRO A 1 200 ? -6.27 28.297 17.594 1 97.88 200 PRO A O 1
ATOM 1654 N N . HIS A 1 201 ? -7.664 27.25 16.234 1 97.94 201 HIS A N 1
ATOM 1655 C CA . HIS A 1 201 ? -7.125 27.891 15.039 1 97.94 201 HIS A CA 1
ATOM 1656 C C . HIS A 1 201 ? -7.047 29.406 15.219 1 97.94 201 HIS A C 1
ATOM 1658 O O . HIS A 1 201 ? -6.039 30.031 14.867 1 97.94 201 HIS A O 1
ATOM 1664 N N . SER A 1 202 ? -8.07 30 15.805 1 96.75 202 SER A N 1
ATOM 1665 C CA . SER A 1 202 ? -8.109 31.438 16.016 1 96.75 202 SER A CA 1
ATOM 1666 C C . SER A 1 202 ? -6.953 31.906 16.875 1 96.75 202 SER A C 1
ATOM 1668 O O . SER A 1 202 ? -6.355 32.969 16.625 1 96.75 202 SER A O 1
ATOM 1670 N N . GLU A 1 203 ? -6.648 31.141 17.859 1 97.69 203 GLU A N 1
ATOM 1671 C CA . GLU A 1 203 ? -5.527 31.453 18.734 1 97.69 203 GLU A CA 1
ATOM 1672 C C . GLU A 1 203 ? -4.195 31.281 18.016 1 97.69 203 GLU A C 1
ATOM 1674 O O . GLU A 1 203 ? -3.283 32.094 18.188 1 97.69 203 GLU A O 1
ATOM 1679 N N . ALA A 1 204 ? -4.059 30.25 17.25 1 97.69 204 ALA A N 1
ATOM 1680 C CA . ALA A 1 204 ? -2.84 30.016 16.484 1 97.69 204 ALA A CA 1
ATOM 1681 C C . ALA A 1 204 ? -2.547 31.172 15.539 1 97.69 204 ALA A C 1
ATOM 1683 O O . ALA A 1 204 ? -1.401 31.609 15.422 1 97.69 204 ALA A O 1
ATOM 1684 N N . ILE A 1 205 ? -3.592 31.656 14.875 1 97.5 205 ILE A N 1
ATOM 1685 C CA . ILE A 1 205 ? -3.453 32.781 13.945 1 97.5 205 ILE A CA 1
ATOM 1686 C C . ILE A 1 205 ? -2.967 34 14.688 1 97.5 205 ILE A C 1
ATOM 1688 O O . ILE A 1 205 ? -2.074 34.719 14.211 1 97.5 205 ILE A O 1
ATOM 1692 N N . LYS A 1 206 ? -3.553 34.281 15.844 1 97.12 206 LYS A N 1
ATOM 1693 C CA . LYS A 1 206 ? -3.131 35.438 16.641 1 97.12 206 LYS A CA 1
ATOM 1694 C C . LYS A 1 206 ? -1.657 35.312 17.031 1 97.12 206 LYS A C 1
ATOM 1696 O O . LYS A 1 206 ? -0.92 36.312 16.953 1 97.12 206 LYS A O 1
ATOM 1701 N N . ILE A 1 207 ? -1.265 34.156 17.406 1 97.06 207 ILE A N 1
ATOM 1702 C CA . ILE A 1 207 ? 0.111 33.938 17.844 1 97.06 207 ILE A CA 1
ATOM 1703 C C . ILE A 1 207 ? 1.066 34.219 16.672 1 97.06 207 ILE A C 1
ATOM 1705 O O . ILE A 1 207 ? 1.985 35.031 16.797 1 97.06 207 ILE A O 1
ATOM 1709 N N . VAL A 1 208 ? 0.862 33.562 15.523 1 97.31 208 VAL A N 1
ATOM 1710 C CA . VAL A 1 208 ? 1.81 33.688 14.422 1 97.31 208 VAL A CA 1
ATOM 1711 C C . VAL A 1 208 ? 1.816 35.125 13.891 1 97.31 208 VAL A C 1
ATOM 1713 O O . VAL A 1 208 ? 2.859 35.625 13.469 1 97.31 208 VAL A O 1
ATOM 1716 N N . ASN A 1 209 ? 0.66 35.75 13.867 1 97.31 209 ASN A N 1
ATOM 1717 C CA . ASN A 1 209 ? 0.595 37.125 13.398 1 97.31 209 ASN A CA 1
ATOM 1718 C C . ASN A 1 209 ? 1.318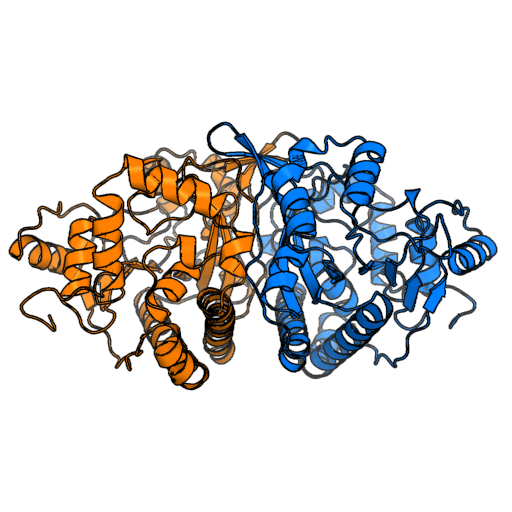 38.094 14.352 1 97.31 209 ASN A C 1
ATOM 1720 O O . ASN A 1 209 ? 1.885 39.094 13.922 1 97.31 209 ASN A O 1
ATOM 1724 N N . SER A 1 210 ? 1.299 37.812 15.602 1 96.69 210 SER A N 1
ATOM 1725 C CA . SER A 1 210 ? 2.033 38.625 16.578 1 96.69 210 SER A CA 1
ATOM 1726 C C . SER A 1 210 ? 3.539 38.531 16.359 1 96.69 210 SER A C 1
ATOM 1728 O O . SER A 1 210 ? 4.297 39.406 16.766 1 96.69 210 SER A O 1
ATOM 1730 N N . TYR A 1 211 ? 3.979 37.438 15.75 1 96.12 211 TYR A N 1
ATOM 1731 C CA . TYR A 1 211 ? 5.391 37.25 15.445 1 96.12 211 TYR A CA 1
ATOM 1732 C C . TYR A 1 211 ? 5.727 37.781 14.055 1 96.12 211 TYR A C 1
ATOM 1734 O O . TYR A 1 211 ? 6.836 37.594 13.555 1 96.12 211 TYR A O 1
ATOM 1742 N N . GLY A 1 212 ? 4.723 38.375 13.344 1 94.94 212 GLY A N 1
ATOM 1743 C CA . GLY A 1 212 ? 5.016 39.062 12.102 1 94.94 212 GLY A CA 1
ATOM 1744 C C . GLY A 1 212 ? 4.484 38.344 10.875 1 94.94 212 GLY A C 1
ATOM 1745 O O . GLY A 1 212 ? 4.637 38.844 9.758 1 94.94 212 GLY A O 1
ATOM 1746 N N . CYS A 1 213 ? 3.881 37.188 11.094 1 94.25 213 CYS A N 1
ATOM 1747 C CA . CYS A 1 213 ? 3.23 36.562 9.953 1 94.25 213 CYS A CA 1
ATOM 1748 C C . CYS A 1 213 ? 1.98 37.344 9.547 1 94.25 213 CYS A C 1
ATOM 1750 O O . CYS A 1 213 ? 1.552 38.25 10.258 1 94.25 213 CYS A O 1
ATOM 1752 N N . ARG A 1 214 ? 1.461 37.219 8.328 1 93.44 214 ARG A N 1
ATOM 1753 C CA . ARG A 1 214 ? 0.204 37.75 7.828 1 93.44 214 ARG A CA 1
ATOM 1754 C C . ARG A 1 214 ? -0.73 36.656 7.359 1 93.44 214 ARG A C 1
ATOM 1756 O O . ARG A 1 214 ? -1.153 36.625 6.203 1 93.44 214 ARG A O 1
ATOM 1763 N N . ASN A 1 215 ? -1.071 35.812 8.305 1 96.06 215 ASN A N 1
ATOM 1764 C CA . ASN A 1 215 ? -1.961 34.719 7.984 1 96.06 215 ASN A CA 1
ATOM 1765 C C . ASN A 1 215 ? -3.428 35.125 8.062 1 96.06 215 ASN A C 1
ATOM 1767 O O . ASN A 1 215 ? -3.879 35.625 9.086 1 96.06 215 ASN A O 1
ATOM 1771 N N . ASP A 1 216 ? -4.176 34.969 6.977 1 94.62 216 ASP A N 1
ATOM 1772 C CA . ASP A 1 216 ? -5.609 35.25 6.938 1 94.62 216 ASP A CA 1
ATOM 1773 C C . ASP A 1 216 ? -6.363 34.406 7.969 1 94.62 216 ASP A C 1
ATOM 1775 O O . ASP A 1 216 ? -6.215 33.188 8.016 1 94.62 216 ASP A O 1
ATOM 1779 N N . PRO A 1 217 ? -7.18 35.031 8.828 1 93 217 PRO A N 1
ATOM 1780 C CA . PRO A 1 217 ? -7.902 34.312 9.883 1 93 217 PRO A CA 1
ATOM 1781 C C . PRO A 1 217 ? -8.898 33.312 9.336 1 93 217 PRO A C 1
ATOM 1783 O O . PRO A 1 217 ? -9.406 32.469 10.078 1 93 217 PRO A O 1
ATOM 1786 N N . ARG A 1 218 ? -9.242 33.375 8.133 1 92.38 218 ARG A N 1
ATOM 1787 C CA . ARG A 1 218 ? -10.258 32.469 7.555 1 92.38 218 ARG A CA 1
ATOM 1788 C C . ARG A 1 218 ? -9.609 31.375 6.73 1 92.38 218 ARG A C 1
ATOM 1790 O O . ARG A 1 218 ? -10.305 30.594 6.078 1 92.38 218 ARG A O 1
ATOM 1797 N N . SER A 1 219 ? -8.289 31.266 6.773 1 91.69 219 SER A N 1
ATOM 1798 C CA . SER A 1 219 ? -7.566 30.281 5.98 1 91.69 219 SER A CA 1
ATOM 1799 C C . SER A 1 219 ? -6.777 29.328 6.875 1 91.69 219 SER A C 1
ATOM 1801 O O . SER A 1 219 ? -6.672 29.531 8.086 1 91.69 219 SER A O 1
ATOM 1803 N N . GLU A 1 220 ? -6.293 28.297 6.207 1 91.75 220 GLU A N 1
ATOM 1804 C CA . GLU A 1 220 ? -5.352 27.422 6.914 1 91.75 220 GLU A CA 1
ATOM 1805 C C . GLU A 1 220 ? -4.047 28.156 7.207 1 91.75 220 GLU A C 1
ATOM 1807 O O . GLU A 1 220 ? -3.789 29.234 6.648 1 91.75 220 GLU A O 1
ATOM 1812 N N . LEU A 1 221 ? -3.279 27.625 8.078 1 92.88 221 LEU A N 1
ATOM 1813 C CA . LEU A 1 221 ? -1.954 28.188 8.312 1 92.88 221 LEU A CA 1
ATOM 1814 C C . LEU A 1 221 ? -1.095 28.109 7.059 1 92.88 221 LEU A C 1
ATOM 1816 O O . LEU A 1 221 ? -0.996 27.031 6.441 1 92.88 221 LEU A O 1
ATOM 1820 N N . THR A 1 222 ? -0.561 29.156 6.711 1 91.81 222 THR A N 1
ATOM 1821 C CA . THR A 1 222 ? 0.393 29.125 5.605 1 91.81 222 THR A CA 1
ATOM 1822 C C . THR A 1 222 ? 1.667 28.391 6.016 1 91.81 222 THR A C 1
ATOM 1824 O O . THR A 1 222 ? 1.962 28.266 7.207 1 91.81 222 THR A O 1
ATOM 1827 N N . TRP A 1 223 ? 2.383 28 5.059 1 89.94 223 TRP A N 1
ATOM 1828 C CA . TRP A 1 223 ? 3.602 27.266 5.355 1 89.94 223 TRP A CA 1
ATOM 1829 C C . TRP A 1 223 ? 4.543 28.078 6.234 1 89.94 223 TRP A C 1
ATOM 1831 O O . TRP A 1 223 ? 5.105 27.562 7.199 1 89.94 223 TRP A O 1
ATOM 1841 N N . GLU A 1 224 ? 4.711 29.328 5.855 1 92.56 224 GLU A N 1
ATOM 1842 C CA . GLU A 1 224 ? 5.617 30.188 6.605 1 92.56 224 GLU A CA 1
ATOM 1843 C C . GLU A 1 224 ? 5.191 30.297 8.062 1 92.56 224 GLU A C 1
ATOM 1845 O O . GLU A 1 224 ? 6.027 30.234 8.969 1 92.56 224 GLU A O 1
ATOM 1850 N N . CYS A 1 225 ? 3.924 30.422 8.234 1 96.44 225 CYS A N 1
ATOM 1851 C CA . CYS A 1 225 ? 3.389 30.594 9.578 1 96.44 225 CYS A CA 1
ATOM 1852 C C . CYS A 1 225 ? 3.418 29.266 10.344 1 96.44 225 CYS A C 1
ATOM 1854 O O . CYS A 1 225 ? 3.664 29.25 11.547 1 96.44 225 CYS A O 1
ATOM 1856 N N . GLU A 1 226 ? 3.172 28.203 9.648 1 96.06 226 GLU A N 1
ATOM 1857 C CA . GLU A 1 226 ? 3.244 26.875 10.234 1 96.06 226 GLU A CA 1
ATOM 1858 C C . GLU A 1 226 ? 4.66 26.562 10.711 1 96.06 226 GLU A C 1
ATOM 1860 O O . GLU A 1 226 ? 4.852 26.062 11.828 1 96.06 226 GLU A O 1
ATOM 1865 N N . LYS A 1 227 ? 5.598 26.828 9.891 1 95.81 227 LYS A N 1
ATOM 1866 C CA . LYS A 1 227 ? 7 26.625 10.234 1 95.81 227 LYS A CA 1
ATOM 1867 C C . LYS A 1 227 ? 7.391 27.438 11.469 1 95.81 227 LYS A C 1
ATOM 1869 O O . LYS A 1 227 ? 8.07 26.938 12.359 1 95.81 227 LYS A O 1
ATOM 1874 N N . LEU A 1 228 ? 6.969 28.703 11.453 1 96.81 228 LEU A N 1
ATOM 1875 C CA . LEU A 1 228 ? 7.254 29.578 12.578 1 96.81 228 LEU A CA 1
ATOM 1876 C C . LEU A 1 228 ? 6.68 29.016 13.875 1 96.81 228 LEU A C 1
ATOM 1878 O O . LEU A 1 228 ? 7.383 28.922 14.883 1 96.81 228 LEU A O 1
ATOM 1882 N N . MET A 1 229 ? 5.438 28.625 13.805 1 97.44 229 MET A N 1
ATOM 1883 C CA . MET A 1 229 ? 4.789 28.078 14.992 1 97.44 229 MET A CA 1
ATOM 1884 C C . MET A 1 229 ? 5.484 26.797 15.453 1 97.44 229 MET A C 1
ATOM 1886 O O . MET A 1 229 ? 5.672 26.594 16.656 1 97.44 229 MET A O 1
ATOM 1890 N N . SER A 1 230 ? 5.766 25.938 14.508 1 97.88 230 SER A N 1
ATOM 1891 C CA . SER A 1 230 ? 6.52 24.719 14.766 1 97.88 230 SER A CA 1
ATOM 1892 C C . SER A 1 230 ? 7.832 25.031 15.484 1 97.88 230 SER A C 1
ATOM 1894 O O . SER A 1 230 ? 8.203 24.328 16.438 1 97.88 230 SER A O 1
ATOM 1896 N N . GLY A 1 231 ? 8.5 26.062 15.102 1 97.69 231 GLY A N 1
ATOM 1897 C CA . GLY A 1 231 ? 9.789 26.453 15.664 1 97.69 231 GLY A CA 1
ATOM 1898 C C . GLY A 1 231 ? 9.688 27 17.078 1 97.69 231 GLY A C 1
ATOM 1899 O O . GLY A 1 231 ? 10.688 27.078 17.797 1 97.69 231 GLY A O 1
ATOM 1900 N N . LEU A 1 232 ? 8.516 27.438 17.469 1 97.81 232 LEU A N 1
ATOM 1901 C CA . LEU A 1 232 ? 8.297 28.016 18.781 1 97.81 232 LEU A CA 1
ATOM 1902 C C . LEU A 1 232 ? 7.992 26.938 19.812 1 97.81 232 LEU A C 1
ATOM 1904 O O . LEU A 1 232 ? 7.789 27.234 20.984 1 97.81 232 LEU A O 1
ATOM 1908 N N . HIS A 1 233 ? 7.992 25.672 19.406 1 97.44 233 HIS A N 1
ATOM 1909 C CA . HIS A 1 233 ? 7.586 24.578 20.281 1 97.44 233 HIS A CA 1
ATOM 1910 C C . HIS A 1 233 ? 8.672 23.5 20.375 1 97.44 233 HIS A C 1
ATOM 1912 O O . HIS A 1 233 ? 9.398 23.281 19.406 1 97.44 233 HIS A O 1
ATOM 1918 N N . ALA A 1 234 ? 8.719 22.828 21.516 1 96.06 234 ALA A N 1
ATOM 1919 C CA . ALA A 1 234 ? 9.719 21.781 21.766 1 96.06 234 ALA A CA 1
ATOM 1920 C C . ALA A 1 234 ? 9.133 20.391 21.562 1 96.06 234 ALA A C 1
ATOM 1922 O O . ALA A 1 234 ? 9.867 19.406 21.469 1 96.06 234 ALA A O 1
ATOM 1923 N N . GLN A 1 235 ? 7.844 20.312 21.484 1 96.75 235 GLN A N 1
ATOM 1924 C CA . GLN A 1 235 ? 7.133 19.062 21.219 1 96.75 235 GLN A CA 1
ATOM 1925 C C . GLN A 1 235 ? 5.941 19.281 20.297 1 96.75 235 GLN A C 1
ATOM 1927 O O . GLN A 1 235 ? 5.547 20.422 20.047 1 96.75 235 GLN A O 1
ATOM 1932 N N . PRO A 1 236 ? 5.355 18.188 19.766 1 98.44 236 PRO A N 1
ATOM 1933 C CA . PRO A 1 236 ? 4.199 18.359 18.891 1 98.44 236 PRO A CA 1
ATOM 1934 C C . PRO A 1 236 ? 3.023 19.047 19.594 1 98.44 236 PRO A C 1
ATOM 1936 O O . PRO A 1 236 ? 2.906 18.984 20.812 1 98.44 236 PRO A O 1
ATOM 1939 N N . PHE A 1 237 ? 2.201 19.625 18.797 1 98.69 237 PHE A N 1
ATOM 1940 C CA . PHE A 1 237 ? 1.014 20.297 19.312 1 98.69 237 PHE A CA 1
ATOM 1941 C C . PHE A 1 237 ? -0.117 20.25 18.297 1 98.69 237 PHE A C 1
ATOM 1943 O O . PHE A 1 237 ? 0.105 19.922 17.125 1 98.69 237 PHE A O 1
ATOM 1950 N N . PHE A 1 238 ? -1.289 20.594 18.781 1 98.75 238 PHE A N 1
ATOM 1951 C CA . PHE A 1 238 ? -2.465 20.531 17.922 1 98.75 238 PHE A CA 1
ATOM 1952 C C . PHE A 1 238 ? -2.973 21.938 17.609 1 98.75 238 PHE A C 1
ATOM 1954 O O . PHE A 1 238 ? -2.904 22.828 18.453 1 98.75 238 PHE A O 1
ATOM 1961 N N . VAL A 1 239 ? -3.428 22.109 16.406 1 98.5 239 VAL A N 1
ATOM 1962 C CA . VAL A 1 239 ? -4.297 23.219 16 1 98.5 239 VAL A CA 1
ATOM 1963 C C . VAL A 1 239 ? -5.645 22.672 15.547 1 98.5 239 VAL A C 1
ATOM 1965 O O . VAL A 1 239 ? -5.703 21.797 14.664 1 98.5 239 VAL A O 1
ATOM 1968 N N . TYR A 1 240 ? -6.703 23.125 16.203 1 98.25 240 TYR A N 1
ATOM 1969 C CA . TYR A 1 240 ? -8 22.516 15.906 1 98.25 240 TYR A CA 1
ATOM 1970 C C . TYR A 1 240 ? -9.055 23.594 15.648 1 98.25 240 TYR A C 1
ATOM 1972 O O . TYR A 1 240 ? -8.781 24.781 15.781 1 98.25 240 TYR A O 1
ATOM 1980 N N . ASP A 1 241 ? -10.18 23.172 15.07 1 98.06 241 ASP A N 1
ATOM 1981 C CA . ASP A 1 241 ? -11.336 24.047 14.844 1 98.06 241 ASP A CA 1
ATOM 1982 C C . ASP A 1 241 ? -11.055 25.031 13.711 1 98.06 241 ASP A C 1
ATOM 1984 O O . ASP A 1 241 ? -11.242 26.234 13.883 1 98.06 241 ASP A O 1
ATOM 1988 N N . TYR A 1 242 ? -10.688 24.516 12.609 1 97.12 242 TYR A N 1
ATOM 1989 C CA . TYR A 1 242 ? -10.422 25.328 11.43 1 97.12 242 TYR A CA 1
ATOM 1990 C C . TYR A 1 242 ? -11.719 25.906 10.867 1 97.12 242 TYR A C 1
ATOM 1992 O O . TYR A 1 242 ? -12.805 25.359 11.109 1 97.12 242 TYR A O 1
ATOM 2000 N N . PRO A 1 243 ? -11.547 26.969 10.102 1 95.69 243 PRO A N 1
ATOM 2001 C CA . PRO A 1 243 ? -12.742 27.516 9.461 1 95.69 243 PRO A CA 1
ATOM 2002 C C . PRO A 1 243 ? -13.297 26.609 8.367 1 95.69 243 PRO A C 1
ATOM 2004 O O . PRO A 1 243 ? -12.531 25.984 7.633 1 95.69 243 PRO A O 1
ATOM 2007 N N . ARG A 1 244 ? -14.617 26.531 8.188 1 90.88 244 ARG A N 1
ATOM 2008 C CA . ARG A 1 244 ? -15.352 25.641 7.285 1 90.88 244 ARG A CA 1
ATOM 2009 C C . ARG A 1 244 ? -14.844 25.781 5.855 1 90.88 244 ARG A C 1
ATOM 2011 O O . ARG A 1 244 ? -14.742 24.797 5.125 1 90.88 244 ARG A O 1
ATOM 2018 N N . GLY A 1 245 ? -14.469 26.844 5.34 1 82.25 245 GLY A N 1
ATOM 2019 C CA . GLY A 1 245 ? -14.086 27.078 3.955 1 82.25 245 GLY A CA 1
ATOM 2020 C C . GLY A 1 245 ? -12.68 26.609 3.637 1 82.25 245 GLY A C 1
ATOM 2021 O O . GLY A 1 245 ? -12.289 26.531 2.469 1 82.25 245 GLY A O 1
ATOM 2022 N N . SER A 1 246 ? -12.031 26.062 4.621 1 79.12 246 SER A N 1
ATOM 2023 C CA . SER A 1 246 ? -10.617 25.766 4.426 1 79.12 246 SER A CA 1
ATOM 2024 C C . SER A 1 246 ? -10.375 24.281 4.223 1 79.12 246 SER A C 1
ATOM 2026 O O . SER A 1 246 ? -9.266 23.859 3.912 1 79.12 246 SER A O 1
ATOM 2028 N N . ARG A 1 247 ? -11.406 23.484 4.352 1 86.44 247 ARG A N 1
ATOM 2029 C CA . ARG A 1 247 ? -11.219 22.031 4.328 1 86.44 247 ARG A CA 1
ATOM 2030 C C . ARG A 1 247 ? -12.297 21.359 3.49 1 86.44 247 ARG A C 1
ATOM 2032 O O . ARG A 1 247 ? -13.188 22.016 2.957 1 86.44 247 ARG A O 1
ATOM 2039 N N . GLY A 1 248 ? -12.156 20.031 3.42 1 84.38 248 GLY A N 1
ATOM 2040 C CA . GLY A 1 248 ? -13.016 19.266 2.541 1 84.38 248 GLY A CA 1
ATOM 2041 C C . GLY A 1 248 ? -14.406 19.047 3.105 1 84.38 248 GLY A C 1
ATOM 2042 O O . GLY A 1 248 ? -14.656 19.312 4.285 1 84.38 248 GLY A O 1
ATOM 2043 N N . PHE A 1 249 ? -15.305 18.516 2.258 1 90.25 249 PHE A N 1
ATOM 2044 C CA . PHE A 1 249 ? -16.734 18.391 2.555 1 90.25 249 PHE A CA 1
ATOM 2045 C C . PHE A 1 249 ? -16.969 17.344 3.635 1 90.25 249 PHE A C 1
ATOM 2047 O O . PHE A 1 249 ? -18.031 17.297 4.242 1 90.25 249 PHE A O 1
ATOM 2054 N N . TYR A 1 250 ? -15.961 16.5 3.885 1 91.25 250 TYR A N 1
ATOM 2055 C CA . TYR A 1 250 ? -16.156 15.383 4.789 1 91.25 250 TYR A CA 1
ATOM 2056 C C . TYR A 1 250 ? -15.828 15.773 6.227 1 91.25 250 TYR A C 1
ATOM 2058 O O . TYR A 1 250 ? -16.062 15 7.156 1 91.25 250 TYR A O 1
ATOM 2066 N N . ASP A 1 251 ? -15.305 16.938 6.484 1 95.25 251 ASP A N 1
ATOM 2067 C CA . ASP A 1 251 ? -15.078 17.391 7.852 1 95.25 251 ASP A CA 1
ATOM 2068 C C . ASP A 1 251 ? -16.359 17.969 8.453 1 95.25 251 ASP A C 1
ATOM 2070 O O . ASP A 1 251 ? -17.016 18.812 7.844 1 95.25 251 ASP A O 1
ATOM 2074 N N . ARG A 1 252 ? -16.656 17.609 9.664 1 97.06 252 ARG A N 1
ATOM 2075 C CA . ARG A 1 252 ? -17.922 17.984 10.281 1 97.06 252 ARG A CA 1
ATOM 2076 C C . ARG A 1 252 ? -17.891 19.438 10.766 1 97.06 252 ARG A C 1
ATOM 2078 O O . ARG A 1 252 ? -16.969 19.844 11.469 1 97.06 252 ARG A O 1
ATOM 2085 N N . GLU A 1 253 ? -18.938 20.141 10.391 1 96.38 253 GLU A N 1
ATOM 2086 C CA . GLU A 1 253 ? -19.141 21.469 10.969 1 96.38 253 GLU A CA 1
ATOM 2087 C C . GLU A 1 253 ? -19.75 21.375 12.359 1 96.38 253 GLU A C 1
ATOM 2089 O O . GLU A 1 253 ? -20.656 20.578 12.602 1 96.38 253 GLU A O 1
ATOM 2094 N N . ASP A 1 254 ? -19.25 22.156 13.242 1 96.56 25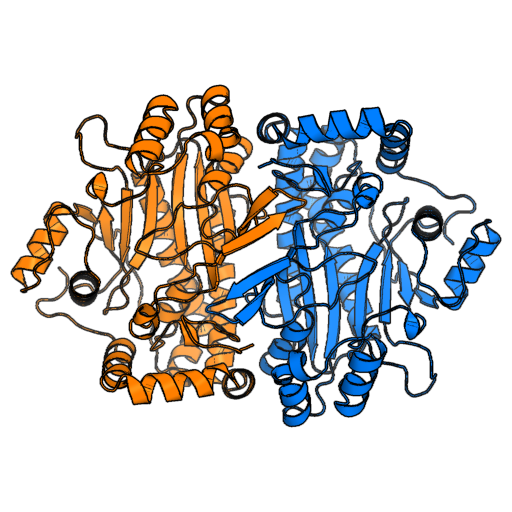4 ASP A N 1
ATOM 2095 C CA . ASP A 1 254 ? -19.75 22.172 14.609 1 96.56 254 ASP A CA 1
ATOM 2096 C C . ASP A 1 254 ? -21.188 22.688 14.664 1 96.56 254 ASP A C 1
ATOM 2098 O O . ASP A 1 254 ? -21.453 23.828 14.273 1 96.56 254 ASP A O 1
ATOM 2102 N N . PRO A 1 255 ? -22.031 21.875 15.117 1 93.31 255 PRO A N 1
ATOM 2103 C CA . PRO A 1 255 ? -23.438 22.312 15.125 1 93.31 255 PRO A CA 1
ATOM 2104 C C . PRO A 1 255 ? -23.672 23.516 16.047 1 93.31 255 PRO A C 1
ATOM 2106 O O . PRO A 1 255 ? -24.609 24.281 15.82 1 93.31 255 PRO A O 1
ATOM 2109 N N . GLN A 1 256 ? -22.875 23.656 17 1 95.88 256 GLN A N 1
ATOM 2110 C CA . GLN A 1 256 ? -23.062 24.734 17.984 1 95.88 256 GLN A CA 1
ATOM 2111 C C . GLN A 1 256 ? -22.266 25.969 17.578 1 95.88 256 GLN A C 1
ATOM 2113 O O . GLN A 1 256 ? -22.5 27.062 18.109 1 95.88 256 GLN A O 1
ATOM 2118 N N . ARG A 1 257 ? -21.344 25.844 16.75 1 96.38 257 ARG A N 1
ATOM 2119 C CA . ARG A 1 257 ? -20.516 26.938 16.266 1 96.38 257 ARG A CA 1
ATOM 2120 C C . ARG A 1 257 ? -20.422 26.938 14.75 1 96.38 257 ARG A C 1
ATOM 2122 O O . ARG A 1 257 ? -19.359 26.656 14.188 1 96.38 257 ARG A O 1
ATOM 2129 N N . PRO A 1 258 ? -21.453 27.438 14.078 1 94.19 258 PRO A N 1
ATOM 2130 C CA . PRO A 1 258 ? -21.453 27.453 12.617 1 94.19 258 PRO A CA 1
ATOM 2131 C C . PRO A 1 258 ? -20.219 28.156 12.039 1 94.19 258 PRO A C 1
ATOM 2133 O O . PRO A 1 258 ? -19.781 29.188 12.562 1 94.19 258 PRO A O 1
ATOM 2136 N N . GLY A 1 259 ? -19.672 27.531 11.023 1 94.44 259 GLY A N 1
ATOM 2137 C CA . GLY A 1 259 ? -18.484 28.094 10.383 1 94.44 259 GLY A CA 1
ATOM 2138 C C . GLY A 1 259 ? -17.188 27.484 10.891 1 94.44 259 GLY A C 1
ATOM 2139 O O . GLY A 1 259 ? -16.125 27.719 10.312 1 94.44 259 GLY A O 1
ATOM 2140 N N . VAL A 1 260 ? -17.328 26.719 11.961 1 96.88 260 VAL A N 1
ATOM 2141 C CA . VAL A 1 260 ? -16.172 26.078 12.562 1 96.88 260 VAL A CA 1
ATOM 2142 C C . VAL A 1 260 ? -16.234 24.578 12.352 1 96.88 260 VAL A C 1
ATOM 2144 O O . VAL A 1 260 ? -17.281 23.953 12.578 1 96.88 260 VAL A O 1
ATOM 2147 N N . LEU A 1 261 ? -15.148 24.047 11.898 1 97.31 261 LEU A N 1
ATOM 2148 C CA . LEU A 1 261 ? -15.078 22.594 11.68 1 97.31 261 LEU A CA 1
ATOM 2149 C C . LEU A 1 261 ? -14.539 21.891 12.914 1 97.31 261 LEU A C 1
ATOM 2151 O O . LEU A 1 261 ? -13.68 22.422 13.617 1 97.31 261 LEU A O 1
ATOM 2155 N N . ARG A 1 262 ? -15.078 20.703 13.18 1 98.12 262 ARG A N 1
ATOM 2156 C CA . ARG A 1 262 ? -14.539 19.812 14.203 1 98.12 262 ARG A CA 1
ATOM 2157 C C . ARG A 1 262 ? -13.375 19 13.656 1 98.12 262 ARG A C 1
ATOM 2159 O O . ARG A 1 262 ? -13.469 17.766 13.539 1 98.12 262 ARG A O 1
ATOM 2166 N N . ASP A 1 263 ? -12.273 19.656 13.398 1 97.94 263 ASP A N 1
ATOM 2167 C CA . ASP A 1 263 ? -11.094 19.047 12.797 1 97.94 263 ASP A CA 1
ATOM 2168 C C . ASP A 1 263 ? -9.812 19.531 13.484 1 97.94 263 ASP A C 1
ATOM 2170 O O . ASP A 1 263 ? -9.875 20.25 14.484 1 97.94 263 ASP A O 1
ATOM 2174 N N . PHE A 1 264 ? -8.648 18.953 13.07 1 98.25 264 PHE A N 1
ATOM 2175 C CA . PHE A 1 264 ? -7.398 19.312 13.727 1 98.25 264 PHE A CA 1
ATOM 2176 C C . PHE A 1 264 ? -6.207 18.953 12.844 1 98.25 264 PHE A C 1
ATOM 2178 O O . PHE A 1 264 ? -6.32 18.094 11.953 1 98.25 264 PHE A O 1
ATOM 2185 N N . ASP A 1 265 ? -5.129 19.625 13.078 1 98 265 ASP A N 1
ATOM 2186 C CA . ASP A 1 265 ? -3.781 19.266 12.641 1 98 265 ASP A CA 1
ATOM 2187 C C . ASP A 1 265 ? -2.857 19.047 13.844 1 98 265 ASP A C 1
ATOM 2189 O O . ASP A 1 265 ? -3.078 19.625 14.906 1 98 265 ASP A O 1
ATOM 2193 N N . MET A 1 266 ? -1.986 18.188 13.68 1 98.69 266 MET A N 1
ATOM 2194 C CA . MET A 1 266 ? -0.831 18.125 14.57 1 98.69 266 MET A CA 1
ATOM 2195 C C . MET A 1 266 ? 0.436 18.578 13.852 1 98.69 266 MET A C 1
ATOM 2197 O O . MET A 1 266 ? 0.659 18.219 12.695 1 98.69 266 MET A O 1
ATOM 2201 N N . LEU A 1 267 ? 1.229 19.328 14.508 1 98.44 267 LEU A N 1
ATOM 2202 C CA . LEU A 1 267 ? 2.477 19.828 13.93 1 98.44 267 LEU A CA 1
ATOM 2203 C C . LEU A 1 267 ? 3.678 19.297 14.703 1 98.44 267 LEU A C 1
ATOM 2205 O O . LEU A 1 267 ? 3.654 19.25 15.938 1 98.44 267 LEU A O 1
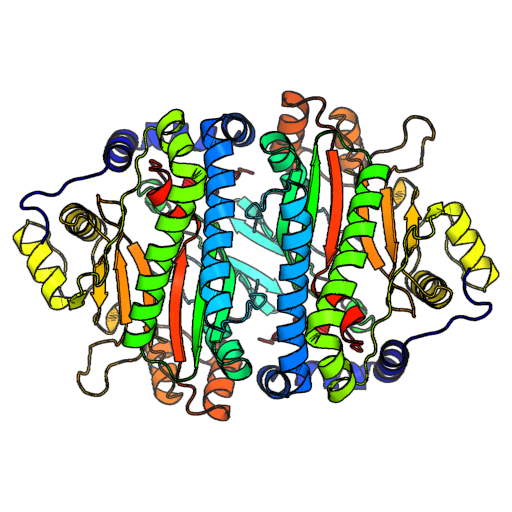ATOM 2209 N N . TYR A 1 268 ? 4.695 18.875 13.945 1 98.12 268 TYR A N 1
ATOM 2210 C CA . TYR A 1 268 ? 5.98 18.562 14.562 1 98.12 268 TYR A CA 1
ATOM 2211 C C . TYR A 1 268 ? 6.684 19.828 15.031 1 98.12 268 TYR A C 1
ATOM 2213 O O . TYR A 1 268 ? 6.484 20.906 14.461 1 98.12 268 TYR A O 1
ATOM 2221 N N . PRO A 1 269 ? 7.539 19.734 16.031 1 97.88 269 PRO A N 1
ATOM 2222 C CA . PRO A 1 269 ? 8.344 20.891 16.453 1 97.88 269 PRO A CA 1
ATOM 2223 C C . PRO A 1 269 ? 9.523 21.156 15.531 1 97.88 269 PRO A C 1
ATOM 2225 O O . PRO A 1 269 ? 9.703 20.438 14.539 1 97.88 269 PRO A O 1
ATOM 2228 N N . GLU A 1 270 ? 10.242 22.203 15.812 1 97.12 270 GLU A N 1
ATOM 2229 C CA . GLU A 1 270 ? 11.555 22.531 15.258 1 97.12 270 GLU A CA 1
ATOM 2230 C C . GLU A 1 270 ? 11.453 22.891 13.773 1 97.12 270 GLU A C 1
ATOM 2232 O O . GLU A 1 270 ? 12.406 22.688 13.016 1 97.12 270 GLU A O 1
ATOM 2237 N N . GLY A 1 271 ? 10.328 23.203 13.297 1 97.06 271 GLY A N 1
ATOM 2238 C CA . GLY A 1 271 ? 10.18 23.719 11.945 1 97.06 271 GLY A CA 1
ATOM 2239 C C . GLY A 1 271 ? 9.766 22.672 10.938 1 97.06 271 GLY A C 1
ATOM 2240 O O . GLY A 1 271 ? 9.672 22.953 9.742 1 97.06 271 GLY A O 1
ATOM 2241 N N . PHE A 1 272 ? 9.43 21.469 11.336 1 97.06 272 PHE A N 1
ATOM 2242 C CA . PHE A 1 272 ? 9.102 20.391 10.406 1 97.06 272 PHE A CA 1
ATOM 2243 C C . PHE A 1 272 ? 7.656 20.516 9.93 1 97.06 272 PHE A C 1
ATOM 2245 O O . PHE A 1 272 ? 7.293 19.953 8.891 1 97.06 272 PHE A O 1
ATOM 2252 N N . GLY A 1 273 ? 6.816 21.156 10.719 1 94.81 273 GLY A N 1
ATOM 2253 C CA . GLY A 1 273 ? 5.48 21.469 10.242 1 94.81 273 GLY A CA 1
ATOM 2254 C C . GLY A 1 273 ? 4.492 20.344 10.461 1 94.81 273 GLY A C 1
ATOM 2255 O O . GLY A 1 273 ? 4.527 19.672 11.492 1 94.81 273 GLY A O 1
ATOM 2256 N N . GLU A 1 274 ? 3.525 20.203 9.523 1 92.19 274 GLU A N 1
ATOM 2257 C CA . GLU A 1 274 ? 2.352 19.344 9.68 1 92.19 274 GLU A CA 1
ATOM 2258 C C . GLU A 1 274 ? 2.748 17.875 9.75 1 92.19 274 GLU A C 1
ATOM 2260 O O . GLU A 1 274 ? 3.508 17.391 8.906 1 92.19 274 GLU A O 1
ATOM 2265 N N . ALA A 1 275 ? 2.174 17.219 10.703 1 94.69 275 ALA A N 1
ATOM 2266 C CA . ALA A 1 275 ? 2.334 15.789 10.938 1 94.69 275 ALA A CA 1
ATOM 2267 C C . ALA A 1 275 ? 1.063 15.023 10.562 1 94.69 275 ALA A C 1
ATOM 2269 O O . ALA A 1 275 ? 1.119 14.023 9.852 1 94.69 275 ALA A O 1
ATOM 2270 N N . ILE A 1 276 ? -0.028 15.492 11.062 1 97.5 276 ILE A N 1
ATOM 2271 C CA . ILE A 1 276 ? -1.312 14.805 11.016 1 97.5 276 ILE A CA 1
ATOM 2272 C C . ILE A 1 276 ? -2.422 15.797 10.68 1 97.5 276 ILE A C 1
ATOM 2274 O O . ILE A 1 276 ? -2.379 16.953 11.109 1 97.5 276 ILE A O 1
ATOM 2278 N N . SER A 1 277 ? -3.389 15.344 9.914 1 96.38 277 SER A N 1
ATOM 2279 C CA . SER A 1 277 ? -4.684 16 9.758 1 96.38 277 SER A CA 1
ATOM 2280 C C . SER A 1 277 ? -5.828 15.039 10.062 1 96.38 277 SER A C 1
ATOM 2282 O O . SER A 1 277 ? -5.789 13.867 9.68 1 96.38 277 SER A O 1
ATOM 2284 N N . GLY A 1 278 ? -6.77 15.508 10.836 1 97.5 278 GLY A N 1
ATOM 2285 C CA . GLY A 1 278 ? -7.902 14.672 11.203 1 97.5 278 GLY A CA 1
ATOM 2286 C C . GLY A 1 278 ? -9.172 15.469 11.461 1 97.5 278 GLY A C 1
ATOM 2287 O O . GLY A 1 278 ? -9.156 16.703 11.43 1 97.5 278 GLY A O 1
ATOM 2288 N N . ALA A 1 279 ? -10.234 14.742 11.609 1 98 279 ALA A N 1
ATOM 2289 C CA . ALA A 1 279 ? -11.531 15.375 11.82 1 98 279 ALA A CA 1
ATOM 2290 C C . ALA A 1 279 ? -12.578 14.359 12.258 1 98 279 ALA A C 1
ATOM 2292 O O . ALA A 1 279 ? -12.359 13.148 12.148 1 98 279 ALA A O 1
ATOM 2293 N N . GLU A 1 280 ? -13.555 14.969 12.836 1 98.12 280 GLU A N 1
ATOM 2294 C CA . GLU A 1 280 ? -14.844 14.281 12.82 1 98.12 280 GLU A CA 1
ATOM 2295 C C . GLU A 1 280 ? -15.508 14.391 11.453 1 98.12 280 GLU A C 1
ATOM 2297 O O . GLU A 1 280 ? -15.461 15.438 10.812 1 98.12 280 GLU A O 1
ATOM 2302 N N . ARG A 1 281 ? -16.203 13.273 11.062 1 97.69 281 ARG A N 1
ATOM 2303 C CA . ARG A 1 281 ? -16.75 13.266 9.711 1 97.69 281 ARG A CA 1
ATOM 2304 C C . ARG A 1 281 ? -18.203 13.766 9.703 1 97.69 281 ARG A C 1
ATOM 2306 O O . ARG A 1 281 ? -18.969 13.477 10.617 1 97.69 281 ARG A O 1
ATOM 2313 N N . GLU A 1 282 ? -18.484 14.539 8.641 1 96 282 GLU A N 1
ATOM 2314 C CA . GLU A 1 282 ? -19.875 14.859 8.375 1 96 282 GLU A CA 1
ATOM 2315 C C . GLU A 1 282 ? -20.656 13.617 7.941 1 96 282 GLU A C 1
ATOM 2317 O O . GLU A 1 282 ? -20.188 12.859 7.09 1 96 282 GLU A O 1
ATOM 2322 N N . TYR A 1 283 ? -21.812 13.367 8.57 1 95.62 283 TYR A N 1
ATOM 2323 C CA . TYR A 1 283 ? -22.516 12.117 8.289 1 95.62 283 TYR A CA 1
ATOM 2324 C C . TYR A 1 283 ? -23.938 12.383 7.812 1 95.62 283 TYR A C 1
ATOM 2326 O O . TYR A 1 283 ? -24.688 11.445 7.52 1 95.62 283 TYR A O 1
ATOM 2334 N N . GLU A 1 284 ? -24.359 13.672 7.836 1 95.69 284 GLU A N 1
ATOM 2335 C CA . GLU A 1 284 ? -25.672 14.016 7.285 1 95.69 284 GLU A CA 1
ATOM 2336 C C . GLU A 1 284 ? -25.625 14.07 5.758 1 95.69 284 GLU A C 1
ATOM 2338 O O . GLU A 1 284 ? -25 14.969 5.184 1 95.69 284 GLU A O 1
ATOM 2343 N N . PRO A 1 285 ? -26.312 13.18 5.129 1 95.5 285 PRO A N 1
ATOM 2344 C CA . PRO A 1 285 ? -26.188 13.078 3.672 1 95.5 285 PRO A CA 1
ATOM 2345 C C . PRO A 1 285 ? -26.5 14.398 2.963 1 95.5 285 PRO A C 1
ATOM 2347 O O . PRO A 1 285 ? -25.781 14.781 2.029 1 95.5 285 PRO A O 1
ATOM 2350 N N . GLU A 1 286 ? -27.5 15.109 3.393 1 95.56 286 GLU A N 1
ATOM 2351 C CA . GLU A 1 286 ? -27.875 16.359 2.752 1 95.56 286 GLU A CA 1
ATOM 2352 C C . GLU A 1 286 ? -26.781 17.422 2.918 1 95.56 286 GLU A C 1
ATOM 2354 O O . GLU A 1 286 ? -26.5 18.188 1.992 1 95.56 286 GLU A O 1
ATOM 2359 N N . ARG A 1 287 ? -26.219 17.469 4.059 1 95.12 287 ARG A N 1
ATOM 2360 C CA . ARG A 1 287 ? -25.141 18.422 4.301 1 95.12 287 ARG A CA 1
ATOM 2361 C C . ARG A 1 287 ? -23.906 18.047 3.484 1 95.12 287 ARG A C 1
ATOM 2363 O O . ARG A 1 287 ? -23.234 18.938 2.939 1 95.12 287 ARG A O 1
ATOM 2370 N N . VAL A 1 288 ? -23.609 16.766 3.441 1 95.31 288 VAL A N 1
ATOM 2371 C CA . VAL A 1 288 ? -22.484 16.297 2.645 1 95.31 288 VAL A CA 1
ATOM 2372 C C . VAL A 1 288 ? -22.688 16.688 1.183 1 95.31 288 VAL A C 1
ATOM 2374 O O . VAL A 1 288 ? -21.781 17.234 0.546 1 95.31 288 VAL A O 1
ATOM 2377 N N . MET A 1 289 ? -23.859 16.469 0.699 1 95.69 289 MET A N 1
ATOM 2378 C CA . MET A 1 289 ? -24.188 16.797 -0.688 1 95.69 289 MET A CA 1
ATOM 2379 C C . MET A 1 289 ? -24.031 18.297 -0.943 1 95.69 289 MET A C 1
ATOM 2381 O O . MET A 1 289 ? -23.484 18.703 -1.964 1 95.69 289 MET A O 1
ATOM 2385 N N . ALA A 1 290 ? -24.547 19.047 -0.062 1 94.5 290 ALA A N 1
ATOM 2386 C CA . ALA A 1 290 ? -24.469 20.5 -0.185 1 94.5 290 ALA A CA 1
ATOM 2387 C C . ALA A 1 290 ? -23.016 20.969 -0.201 1 94.5 290 ALA A C 1
ATOM 2389 O O . ALA A 1 290 ? -22.641 21.844 -0.984 1 94.5 290 ALA A O 1
ATOM 2390 N N . ARG A 1 291 ? -22.234 20.422 0.615 1 92.81 291 ARG A N 1
ATOM 2391 C CA . ARG A 1 291 ? -20.828 20.797 0.714 1 92.81 291 ARG A CA 1
ATOM 2392 C C . ARG A 1 291 ? -20.047 20.375 -0.53 1 92.81 291 ARG A C 1
ATOM 2394 O O . ARG A 1 291 ? -19.109 21.062 -0.95 1 92.81 291 ARG A O 1
ATOM 2401 N N . ILE A 1 292 ? -20.375 19.172 -1.059 1 93 292 ILE A N 1
ATOM 2402 C CA . ILE A 1 292 ? -19.781 18.734 -2.314 1 93 292 ILE A CA 1
ATOM 2403 C C . ILE A 1 292 ? -20.047 19.766 -3.404 1 93 292 ILE A C 1
ATOM 2405 O O . ILE A 1 292 ? -19.125 20.188 -4.117 1 93 292 ILE A O 1
ATOM 2409 N N . ARG A 1 293 ? -21.25 20.297 -3.449 1 93.12 293 ARG A N 1
ATOM 2410 C CA . ARG A 1 293 ? -21.641 21.297 -4.434 1 93.12 293 ARG A CA 1
ATOM 2411 C C . ARG A 1 293 ? -20.906 22.609 -4.207 1 93.12 293 ARG A C 1
ATOM 2413 O O . ARG A 1 293 ? -20.438 23.25 -5.16 1 93.12 293 ARG A O 1
ATOM 2420 N N . GLU A 1 294 ? -20.781 22.922 -2.992 1 89.56 294 GLU A N 1
ATOM 2421 C CA . GLU A 1 294 ? -20.078 24.156 -2.627 1 89.56 294 GLU A CA 1
ATOM 2422 C C . GLU A 1 294 ? -18.625 24.094 -3.078 1 89.56 294 GLU A C 1
ATOM 2424 O O . GLU A 1 294 ? -18.031 25.125 -3.408 1 89.56 294 GLU A O 1
ATOM 2429 N N . GLY A 1 295 ? -18.109 22.953 -3.053 1 84.62 295 GLY A N 1
ATOM 2430 C CA . GLY A 1 295 ? -16.719 22.766 -3.461 1 84.62 295 GLY A CA 1
ATOM 2431 C C . GLY A 1 295 ? -16.547 22.672 -4.965 1 84.62 295 GLY A C 1
ATOM 2432 O O . GLY A 1 295 ? -15.43 22.531 -5.461 1 84.62 295 GLY A O 1
ATOM 2433 N N . GLY A 1 296 ? -17.641 22.703 -5.691 1 85.19 296 GLY A N 1
ATOM 2434 C CA . GLY A 1 296 ? -17.578 22.703 -7.141 1 85.19 296 GLY A CA 1
ATOM 2435 C C . GLY A 1 296 ? -17.594 21.312 -7.742 1 85.19 296 GLY A C 1
ATOM 2436 O O . GLY A 1 296 ? -17.266 21.125 -8.914 1 85.19 296 GLY A O 1
ATOM 2437 N N . GLU A 1 297 ? -17.906 20.328 -6.898 1 87.56 297 GLU A N 1
ATOM 2438 C CA . GLU A 1 297 ? -17.953 18.953 -7.391 1 87.56 297 GLU A CA 1
ATOM 2439 C C . GLU A 1 297 ? -19.375 18.516 -7.676 1 87.56 297 GLU A C 1
ATOM 2441 O O . GLU A 1 297 ? -20.328 19.078 -7.137 1 87.56 297 GLU A O 1
ATOM 2446 N N . ASP A 1 298 ? -19.484 17.531 -8.539 1 90.5 298 ASP A N 1
ATOM 2447 C CA . ASP A 1 298 ? -20.766 16.906 -8.859 1 90.5 298 ASP A CA 1
ATOM 2448 C C . ASP A 1 298 ? -21.094 15.773 -7.879 1 90.5 298 ASP A C 1
ATOM 2450 O O . ASP A 1 298 ? -20.422 14.734 -7.883 1 90.5 298 ASP A O 1
ATOM 2454 N N . PRO A 1 299 ? -22.141 15.945 -7.16 1 92.81 299 PRO A N 1
ATOM 2455 C CA . PRO A 1 299 ? -22.484 14.914 -6.184 1 92.81 299 PRO A CA 1
ATOM 2456 C C . PRO A 1 299 ? -22.734 13.547 -6.832 1 92.81 299 PRO A C 1
ATOM 2458 O O . PRO A 1 299 ? -22.609 12.516 -6.168 1 92.81 299 PRO A O 1
ATOM 2461 N N . ARG A 1 300 ? -23.125 13.453 -8.094 1 92.75 300 ARG A N 1
ATOM 2462 C CA . ARG A 1 300 ? -23.406 12.195 -8.781 1 92.75 300 ARG A CA 1
ATOM 2463 C C . ARG A 1 300 ? -22.172 11.305 -8.805 1 92.75 300 ARG A C 1
ATOM 2465 O O . ARG A 1 300 ? -22.281 10.078 -8.844 1 92.75 300 ARG A O 1
ATOM 2472 N N . LYS A 1 301 ? -20.969 11.945 -8.719 1 91.31 301 LYS A N 1
ATOM 2473 C CA . LYS A 1 301 ? -19.719 11.195 -8.703 1 91.31 301 LYS A CA 1
ATOM 2474 C C . LYS A 1 301 ? -19.531 10.453 -7.383 1 91.31 301 LYS A C 1
ATOM 2476 O O . LYS A 1 301 ? -18.75 9.508 -7.301 1 91.31 301 LYS A O 1
ATOM 2481 N N . TYR A 1 302 ? -20.25 10.953 -6.398 1 94.62 302 TYR A N 1
ATOM 2482 C CA . TYR A 1 302 ? -20.125 10.398 -5.055 1 94.62 302 TYR A CA 1
ATOM 2483 C C . TYR A 1 302 ? -21.344 9.547 -4.707 1 94.62 302 TYR A C 1
ATOM 2485 O O . TYR A 1 302 ? -21.672 9.375 -3.533 1 94.62 302 TYR A O 1
ATOM 2493 N N . GLU A 1 303 ? -21.984 8.992 -5.66 1 95.12 303 GLU A N 1
ATOM 2494 C CA . GLU A 1 303 ? -23.266 8.32 -5.48 1 95.12 303 GLU A CA 1
ATOM 2495 C C . GLU A 1 303 ? -23.156 7.176 -4.48 1 95.12 303 GLU A C 1
ATOM 2497 O O . GLU A 1 303 ? -23.984 7.047 -3.58 1 95.12 303 GLU A O 1
ATOM 2502 N N . TRP A 1 304 ? -22.156 6.305 -4.68 1 95.88 304 TRP A N 1
ATOM 2503 C CA . TRP A 1 304 ? -22.062 5.156 -3.787 1 95.88 304 TRP A CA 1
ATOM 2504 C C . TRP A 1 304 ? -21.859 5.605 -2.342 1 95.88 304 TRP A C 1
ATOM 2506 O O . TRP A 1 304 ? -22.438 5.023 -1.424 1 95.88 304 TRP A O 1
ATOM 2516 N N . PHE A 1 305 ? -21.141 6.629 -2.133 1 96.56 305 PHE A N 1
ATOM 2517 C CA . PHE A 1 305 ? -20.828 7.113 -0.793 1 96.56 305 PHE A CA 1
ATOM 2518 C C . PHE A 1 305 ? -22.062 7.719 -0.139 1 96.56 305 PHE A C 1
ATOM 2520 O O . PHE A 1 305 ? -22.359 7.434 1.023 1 96.56 305 PHE A O 1
ATOM 2527 N N . LEU A 1 306 ? -22.703 8.555 -0.905 1 96.94 306 LEU A N 1
ATOM 2528 C CA . LEU A 1 306 ? -23.906 9.188 -0.398 1 96.94 306 LEU A CA 1
ATOM 2529 C C . LEU A 1 306 ? -24.969 8.148 -0.064 1 96.94 306 LEU A C 1
ATOM 2531 O O . LEU A 1 306 ? -25.656 8.258 0.953 1 96.94 306 LEU A O 1
ATOM 2535 N N . GLN A 1 307 ? -25.094 7.133 -0.905 1 97.25 307 GLN A N 1
ATOM 2536 C CA . GLN A 1 307 ? -26.031 6.047 -0.628 1 97.25 307 GLN A CA 1
ATOM 2537 C C . GLN A 1 307 ? -25.625 5.281 0.632 1 97.25 307 GLN A C 1
ATOM 2539 O O . GLN A 1 307 ? -26.484 4.922 1.442 1 97.25 307 GLN A O 1
ATOM 2544 N N . MET A 1 308 ? -24.344 5.039 0.759 1 97.19 308 MET A N 1
ATOM 2545 C CA . MET A 1 308 ? -23.844 4.367 1.959 1 97.19 308 MET A CA 1
ATOM 2546 C C . MET A 1 308 ? -24.172 5.176 3.209 1 97.19 308 MET A C 1
ATOM 2548 O O . MET A 1 308 ? -24.641 4.625 4.207 1 97.19 308 MET A O 1
ATOM 2552 N N . LEU A 1 309 ? -23.984 6.492 3.143 1 97.31 309 LEU A N 1
ATOM 2553 C CA . LEU A 1 309 ? -24.266 7.359 4.281 1 97.31 309 LEU A CA 1
ATOM 2554 C C . LEU A 1 309 ? -25.75 7.285 4.664 1 97.31 309 LEU A C 1
ATOM 2556 O O . LEU A 1 309 ? -26.078 7.273 5.852 1 97.31 309 LEU A O 1
ATOM 2560 N N . LYS A 1 310 ? -26.594 7.234 3.705 1 97.81 310 LYS A N 1
ATOM 2561 C CA . LYS A 1 310 ? -28.031 7.16 3.947 1 97.81 310 LYS A CA 1
ATOM 2562 C C . LYS A 1 310 ? -28.406 5.832 4.602 1 97.81 310 LYS A C 1
ATOM 2564 O O . LYS A 1 310 ? -29.156 5.809 5.582 1 97.81 310 LYS A O 1
ATOM 2569 N N . GLU A 1 311 ? -27.875 4.789 4.078 1 97.88 311 GLU A N 1
ATOM 2570 C CA . GLU A 1 311 ? -28.266 3.455 4.527 1 97.88 311 GLU A CA 1
ATOM 2571 C C . GLU A 1 311 ? -27.703 3.148 5.91 1 97.88 311 GLU A C 1
ATOM 2573 O O . GLU A 1 311 ? -28.312 2.41 6.688 1 97.88 311 GLU A O 1
ATOM 2578 N N . LEU A 1 312 ? -26.516 3.727 6.18 1 97.25 312 LEU A N 1
ATOM 2579 C CA . LEU A 1 312 ? -25.859 3.424 7.445 1 97.25 312 LEU A CA 1
ATOM 2580 C C . LEU A 1 312 ? -26 4.594 8.414 1 97.25 312 LEU A C 1
ATOM 2582 O O . LEU A 1 312 ? -25.219 4.699 9.375 1 97.25 312 LEU A O 1
ATOM 2586 N N . TYR A 1 313 ? -27.016 5.383 8.25 1 97.19 313 TYR A N 1
ATOM 2587 C CA . TYR A 1 313 ? -27.234 6.582 9.055 1 97.19 313 TYR A CA 1
ATOM 2588 C C . TYR A 1 313 ? -27.594 6.219 10.492 1 97.19 313 TYR A C 1
ATOM 2590 O O . TYR A 1 313 ? -28.453 5.363 10.727 1 97.19 313 TYR A O 1
ATOM 2598 N N . PRO A 1 314 ? -26.953 6.91 11.508 1 96.94 314 PRO A N 1
ATOM 2599 C CA . PRO A 1 314 ? -25.859 7.883 11.383 1 96.94 314 PRO A CA 1
ATOM 2600 C C . PRO A 1 314 ? -24.484 7.238 11.438 1 96.94 314 PRO A C 1
ATOM 2602 O O . PRO A 1 314 ? -24.172 6.508 12.375 1 96.94 314 PRO A O 1
ATOM 2605 N N . LEU A 1 315 ? -23.734 7.469 10.414 1 97.38 315 LEU A N 1
ATOM 2606 C CA . LEU A 1 315 ? -22.375 6.949 10.352 1 97.38 315 LEU A CA 1
ATOM 2607 C C . LEU A 1 315 ? -21.391 7.938 10.953 1 97.38 315 LEU A C 1
ATOM 2609 O O . LEU A 1 315 ? -20.656 8.617 10.227 1 97.38 315 LEU A O 1
ATOM 2613 N N . LYS A 1 316 ? -21.344 7.965 12.266 1 98.12 316 LYS A N 1
ATOM 2614 C CA . LYS A 1 316 ? -20.484 8.891 13 1 98.12 316 LYS A CA 1
ATOM 2615 C C . LYS A 1 316 ? -19.078 8.305 13.188 1 98.12 316 LYS A C 1
ATOM 2617 O O . LYS A 1 316 ? -18.906 7.297 13.867 1 98.12 316 LYS A O 1
ATOM 2622 N N . THR A 1 317 ? -18.125 8.953 12.531 1 98.62 317 THR A N 1
ATOM 2623 C CA . THR A 1 317 ? -16.75 8.492 12.648 1 98.62 317 THR A CA 1
ATOM 2624 C C . THR A 1 317 ? -15.789 9.664 12.828 1 98.62 317 THR A C 1
ATOM 2626 O O . THR A 1 317 ? -16.156 10.82 12.594 1 98.62 317 THR A O 1
ATOM 2629 N N . ALA A 1 318 ? -14.648 9.438 13.32 1 98.81 318 ALA A N 1
ATOM 2630 C CA . ALA A 1 318 ? -13.531 10.375 13.406 1 98.81 318 ALA A CA 1
ATOM 2631 C C . ALA A 1 318 ? -12.195 9.664 13.164 1 98.81 318 ALA A C 1
ATOM 2633 O O . ALA A 1 318 ? -12.078 8.461 13.406 1 98.81 318 ALA A O 1
ATOM 2634 N N . GLY A 1 319 ? -11.273 10.367 12.664 1 98.44 319 GLY A N 1
ATOM 2635 C CA . GLY A 1 319 ? -9.969 9.781 12.391 1 98.44 319 GLY A CA 1
ATOM 2636 C C . GLY A 1 319 ? -8.961 10.781 11.859 1 98.44 319 GLY A C 1
ATOM 2637 O O . GLY A 1 319 ? -9.164 11.992 11.969 1 98.44 319 GLY A O 1
ATOM 2638 N N . PHE A 1 320 ? -7.875 10.273 11.414 1 98.56 320 PHE A N 1
ATOM 2639 C CA . PHE A 1 320 ? -6.801 11.117 10.906 1 98.56 320 PHE A CA 1
ATOM 2640 C C . PHE A 1 320 ? -5.844 10.312 10.039 1 98.56 320 PHE A C 1
ATOM 2642 O O . PHE A 1 320 ? -5.973 9.094 9.922 1 98.56 320 PHE A O 1
ATOM 2649 N N . GLY A 1 321 ? -5.02 11 9.32 1 98.12 321 GLY A N 1
ATOM 2650 C CA . GLY A 1 321 ? -3.91 10.43 8.57 1 98.12 321 GLY A CA 1
ATOM 2651 C C . GLY A 1 321 ? -2.557 10.945 9.023 1 98.12 321 GLY A C 1
ATOM 2652 O O . GLY A 1 321 ? -2.416 12.125 9.352 1 98.12 321 GLY A O 1
ATOM 2653 N N . ILE A 1 322 ? -1.595 10.102 9.086 1 98.56 322 ILE A N 1
ATOM 2654 C CA . ILE A 1 322 ? -0.22 10.5 9.367 1 98.56 322 ILE A CA 1
ATOM 2655 C C . ILE A 1 322 ? 0.693 10.039 8.234 1 98.56 322 ILE A C 1
ATOM 2657 O O . ILE A 1 322 ? 0.679 8.867 7.852 1 98.56 322 ILE A O 1
ATOM 2661 N N . GLY A 1 323 ? 1.426 10.953 7.691 1 98 323 GLY A N 1
ATOM 2662 C CA . GLY A 1 323 ? 2.338 10.625 6.609 1 98 323 GLY A CA 1
ATOM 2663 C C . GLY A 1 323 ? 3.564 9.859 7.074 1 98 323 GLY A C 1
ATOM 2664 O O . GLY A 1 323 ? 4.297 10.328 7.949 1 98 323 GLY A O 1
ATOM 2665 N N . VAL A 1 324 ? 3.861 8.805 6.434 1 98.62 324 VAL A N 1
ATOM 2666 C CA . VAL A 1 324 ? 4.992 7.965 6.828 1 98.62 324 VAL A CA 1
ATOM 2667 C C . VAL A 1 324 ? 6.301 8.688 6.516 1 98.62 324 VAL A C 1
ATOM 2669 O O . VAL A 1 324 ? 7.203 8.734 7.355 1 98.62 324 VAL A O 1
ATOM 2672 N N . GLU A 1 325 ? 6.402 9.234 5.34 1 98.5 325 GLU A N 1
ATOM 2673 C CA . GLU A 1 325 ? 7.633 9.906 4.938 1 98.5 325 GLU A CA 1
ATOM 2674 C C . GLU A 1 325 ? 7.867 11.172 5.754 1 98.5 325 GLU A C 1
ATOM 2676 O O . GLU A 1 325 ? 9.008 11.5 6.094 1 98.5 325 GLU A O 1
ATOM 2681 N N . ARG A 1 326 ? 6.801 11.859 6.117 1 98.31 326 ARG A N 1
ATOM 2682 C CA . ARG A 1 326 ? 6.973 13.055 6.938 1 98.31 326 ARG A CA 1
ATOM 2683 C C . ARG A 1 326 ? 7.445 12.695 8.336 1 98.31 326 ARG A C 1
ATOM 2685 O O . ARG A 1 326 ? 8.289 13.383 8.914 1 98.31 326 ARG A O 1
ATOM 2692 N N . LEU A 1 327 ? 6.848 11.695 8.875 1 98.69 327 LEU A N 1
ATOM 2693 C CA . LEU A 1 327 ? 7.305 11.219 10.18 1 98.69 327 LEU A CA 1
ATOM 2694 C C . LEU A 1 327 ? 8.758 10.773 10.117 1 98.69 327 LEU A C 1
ATOM 2696 O O . LEU A 1 327 ? 9.539 11.055 11.023 1 98.69 327 LEU A O 1
ATOM 2700 N N . THR A 1 328 ? 9.125 10.094 9.047 1 98.81 328 THR A N 1
ATOM 2701 C CA . THR A 1 328 ? 10.5 9.664 8.844 1 98.81 328 THR A CA 1
ATOM 2702 C C . THR A 1 328 ? 11.438 10.859 8.773 1 98.81 328 THR A C 1
ATOM 2704 O O . THR A 1 328 ? 12.523 10.844 9.367 1 98.81 328 THR A O 1
ATOM 2707 N N . ARG A 1 329 ? 11.008 11.859 8.047 1 98.5 329 ARG A N 1
ATOM 2708 C CA . ARG A 1 329 ? 11.812 13.078 7.941 1 98.5 329 ARG A CA 1
ATOM 2709 C C . ARG A 1 329 ? 12.07 13.688 9.312 1 98.5 329 ARG A C 1
ATOM 2711 O O . ARG A 1 329 ? 13.195 14.055 9.641 1 98.5 329 ARG A O 1
ATOM 2718 N N . TYR A 1 330 ? 11.062 13.758 10.109 1 98.5 330 TYR A N 1
ATOM 2719 C CA . TYR A 1 330 ? 11.227 14.336 11.438 1 98.5 330 TYR A CA 1
ATOM 2720 C C . TYR A 1 330 ? 12.164 13.492 12.289 1 98.5 330 TYR A C 1
ATOM 2722 O O . TYR A 1 330 ? 13.109 14.016 12.883 1 98.5 330 TYR A O 1
ATOM 2730 N N . ILE A 1 331 ? 11.938 12.211 12.312 1 98.69 331 ILE A N 1
ATOM 2731 C CA . ILE A 1 331 ? 12.664 11.305 13.203 1 98.69 331 ILE A CA 1
ATOM 2732 C C . ILE A 1 331 ? 14.133 11.242 12.789 1 98.69 331 ILE A C 1
ATOM 2734 O O . ILE A 1 331 ? 15.023 11.227 13.641 1 98.69 331 ILE A O 1
ATOM 2738 N N . CYS A 1 332 ? 14.398 11.266 11.523 1 98.69 332 CYS A N 1
ATOM 2739 C CA . CYS A 1 332 ? 15.758 11.102 11.031 1 98.69 332 CYS A CA 1
ATOM 2740 C C . CYS A 1 332 ? 16.438 12.453 10.828 1 98.69 332 CYS A C 1
ATOM 2742 O O . CYS A 1 332 ? 17.641 12.516 10.547 1 98.69 332 CYS A O 1
ATOM 2744 N N . GLY A 1 333 ? 15.672 13.539 10.961 1 98.12 333 GLY A N 1
ATOM 2745 C CA . GLY A 1 333 ? 16.25 14.859 10.727 1 98.12 333 GLY A CA 1
ATOM 2746 C C . GLY A 1 333 ? 16.688 15.07 9.297 1 98.12 333 GLY A C 1
ATOM 2747 O O . GLY A 1 333 ? 17.828 15.492 9.055 1 98.12 333 GLY A O 1
ATOM 2748 N N . LEU A 1 334 ? 15.852 14.797 8.336 1 98.38 334 LEU A N 1
ATOM 2749 C CA . LEU A 1 334 ? 16.203 14.891 6.93 1 98.38 334 LEU A CA 1
ATOM 2750 C C . LEU A 1 334 ? 15.875 16.266 6.371 1 98.38 334 LEU A C 1
ATOM 2752 O O . LEU A 1 334 ? 14.953 16.938 6.852 1 98.38 334 LEU A O 1
ATOM 2756 N N . ARG A 1 335 ? 16.578 16.75 5.348 1 97.31 335 ARG A N 1
ATOM 2757 C CA . ARG A 1 335 ? 16.406 18.078 4.773 1 97.31 335 ARG A CA 1
ATOM 2758 C C . ARG A 1 335 ? 15.078 18.188 4.023 1 97.31 335 ARG A C 1
ATOM 2760 O O . ARG A 1 335 ? 14.398 19.219 4.102 1 97.31 335 ARG A O 1
ATOM 2767 N N . ALA A 1 336 ? 14.711 17.094 3.33 1 97.31 336 ALA A N 1
ATOM 2768 C CA . ALA A 1 336 ? 13.523 17.078 2.482 1 97.31 336 ALA A CA 1
ATOM 2769 C C . ALA A 1 336 ? 12.906 15.68 2.43 1 97.31 336 ALA A C 1
ATOM 2771 O O . ALA A 1 336 ? 13.562 14.688 2.771 1 97.31 336 ALA A O 1
ATOM 2772 N N . LEU A 1 337 ? 11.672 15.672 1.932 1 97.25 337 LEU A N 1
ATOM 2773 C CA . LEU A 1 337 ? 10.914 14.422 1.924 1 97.25 337 LEU A CA 1
ATOM 2774 C C . LEU A 1 337 ? 11.484 13.453 0.896 1 97.25 337 LEU A C 1
ATOM 2776 O O . LEU A 1 337 ? 11.352 12.234 1.048 1 97.25 337 LEU A O 1
ATOM 2780 N N . TRP A 1 338 ? 12.078 13.961 -0.117 1 96.75 338 TRP A N 1
ATOM 2781 C CA . TRP A 1 338 ? 12.594 13.055 -1.134 1 96.75 338 TRP A CA 1
ATOM 2782 C C . TRP A 1 338 ? 13.75 12.227 -0.586 1 96.75 338 TRP A C 1
ATOM 2784 O O . TRP A 1 338 ? 14.148 11.219 -1.186 1 96.75 338 TRP A O 1
ATOM 2794 N N . GLU A 1 339 ? 14.289 12.555 0.6 1 97.56 339 GLU A N 1
ATOM 2795 C CA . GLU A 1 339 ? 15.312 11.742 1.254 1 97.56 339 GLU A CA 1
ATOM 2796 C C . GLU A 1 339 ? 14.68 10.578 2.02 1 97.56 339 GLU A C 1
ATOM 2798 O O . GLU A 1 339 ? 15.375 9.641 2.41 1 97.56 339 GLU A O 1
ATOM 2803 N N . ALA A 1 340 ? 13.359 10.648 2.244 1 97.94 340 ALA A N 1
ATOM 2804 C CA . ALA A 1 340 ? 12.68 9.648 3.07 1 97.94 340 ALA A CA 1
ATOM 2805 C C . ALA A 1 340 ? 12.047 8.562 2.209 1 97.94 340 ALA A C 1
ATOM 2807 O O . ALA A 1 340 ? 11.305 7.715 2.713 1 97.94 340 ALA A O 1
ATOM 2808 N N . ARG A 1 341 ? 12.344 8.602 0.936 1 96.81 341 ARG A N 1
ATOM 2809 C CA . ARG A 1 341 ? 11.812 7.629 -0.01 1 96.81 341 ARG A CA 1
ATOM 2810 C C . ARG A 1 341 ? 12.891 7.148 -0.967 1 96.81 341 ARG A C 1
ATOM 2812 O O . ARG A 1 341 ? 13.641 7.953 -1.527 1 96.81 341 ARG A O 1
ATOM 2819 N N . PRO A 1 342 ? 13.141 5.859 -1.219 1 92.81 342 PRO A N 1
ATOM 2820 C CA . PRO A 1 342 ? 14.242 5.383 -2.064 1 92.81 342 PRO A CA 1
ATOM 2821 C C . PRO A 1 342 ? 14.062 5.766 -3.531 1 92.81 342 PRO A C 1
ATOM 2823 O O . PRO A 1 342 ? 15.047 6 -4.238 1 92.81 342 PRO A O 1
ATOM 2826 N N . TYR A 1 343 ? 13.039 5.773 -4.188 1 96.56 343 TYR A N 1
ATOM 2827 C CA . TYR A 1 343 ? 12.695 6.184 -5.543 1 96.56 343 TYR A CA 1
ATOM 2828 C C . TYR A 1 343 ? 11.641 7.285 -5.527 1 96.56 343 TYR A C 1
ATOM 2830 O O . TYR A 1 343 ? 10.555 7.121 -6.094 1 96.56 343 TYR A O 1
ATOM 2838 N N . PRO A 1 344 ? 12.141 8.391 -4.977 1 97.5 344 PRO A N 1
ATOM 2839 C CA . PRO A 1 344 ? 11.156 9.453 -4.766 1 97.5 344 PRO A CA 1
ATOM 2840 C C . PRO A 1 344 ? 10.719 10.125 -6.066 1 97.5 344 PRO A C 1
ATOM 2842 O O . PRO A 1 344 ? 11.508 10.227 -7.004 1 97.5 344 PRO A O 1
ATOM 2845 N N . LYS A 1 345 ? 9.531 10.578 -6.125 1 97.56 345 LYS A N 1
ATOM 2846 C CA . LYS A 1 345 ? 8.977 11.375 -7.219 1 97.56 345 LYS A CA 1
ATOM 2847 C C . LYS A 1 345 ? 8.5 12.734 -6.719 1 97.56 345 LYS A C 1
ATOM 2849 O O . LYS A 1 345 ? 7.766 12.82 -5.734 1 97.56 345 LYS A O 1
ATOM 2854 N N . VAL A 1 346 ? 8.984 13.75 -7.383 1 97.44 346 VAL A N 1
ATOM 2855 C CA . VAL A 1 346 ? 8.602 15.109 -7.02 1 97.44 346 VAL A CA 1
ATOM 2856 C C . VAL A 1 346 ? 8.016 15.82 -8.234 1 97.44 346 VAL A C 1
ATOM 2858 O O . VAL A 1 346 ? 8.195 15.375 -9.375 1 97.44 346 VAL A O 1
ATOM 2861 N N . ALA A 1 347 ? 7.379 16.875 -8.016 1 96.19 347 ALA A N 1
ATOM 2862 C CA . ALA A 1 347 ? 6.625 17.578 -9.047 1 96.19 347 ALA A CA 1
ATOM 2863 C C . ALA A 1 347 ? 7.543 18.078 -10.156 1 96.19 347 ALA A C 1
ATOM 2865 O O . ALA A 1 347 ? 8.523 18.781 -9.891 1 96.19 347 ALA A O 1
ATOM 2866 N N . GLY A 1 348 ? 7.203 17.641 -11.336 1 94.81 348 GLY A N 1
ATOM 2867 C CA . GLY A 1 348 ? 7.805 18.25 -12.516 1 94.81 348 GLY A CA 1
ATOM 2868 C C . GLY A 1 348 ? 9.141 17.625 -12.883 1 94.81 348 GLY A C 1
ATOM 2869 O O . GLY A 1 348 ? 9.805 18.078 -13.82 1 94.81 348 GLY A O 1
ATOM 2870 N N . ILE A 1 349 ? 9.602 16.672 -12.164 1 96.5 349 ILE A N 1
ATOM 2871 C CA . ILE A 1 349 ? 10.867 16.031 -12.492 1 96.5 349 ILE A CA 1
ATOM 2872 C C . ILE A 1 349 ? 10.609 14.617 -13.008 1 96.5 349 ILE A C 1
ATOM 2874 O O . ILE A 1 349 ? 10.125 13.758 -12.273 1 96.5 349 ILE A O 1
ATOM 2878 N N . ALA A 1 350 ? 10.977 14.336 -14.312 1 94.69 350 ALA A N 1
ATOM 2879 C CA . ALA A 1 350 ? 10.758 13.047 -14.961 1 94.69 350 ALA A CA 1
ATOM 2880 C C . ALA A 1 350 ? 11.633 12.906 -16.203 1 94.69 350 ALA A C 1
ATOM 2882 O O . ALA A 1 350 ? 12.055 13.906 -16.797 1 94.69 350 ALA A O 1
ATOM 2883 N N . PRO A 1 351 ? 12.031 11.797 -16.578 1 94.31 351 PRO A N 1
ATOM 2884 C CA . PRO A 1 351 ? 11.68 10.523 -15.961 1 94.31 351 PRO A CA 1
ATOM 2885 C C . PRO A 1 351 ? 12.617 10.141 -14.82 1 94.31 351 PRO A C 1
ATOM 2887 O O . PRO A 1 351 ? 13.82 10.414 -14.883 1 94.31 351 PRO A O 1
ATOM 2890 N N . THR A 1 352 ? 12.141 9.68 -13.773 1 95.75 352 THR A N 1
ATOM 2891 C CA . THR A 1 352 ? 12.883 9.125 -12.648 1 95.75 352 THR A CA 1
ATOM 2892 C C . THR A 1 352 ? 12.305 7.773 -12.234 1 95.75 352 THR A C 1
ATOM 2894 O O . THR A 1 352 ? 11.156 7.465 -12.547 1 95.75 352 THR A O 1
ATOM 2897 N N . PRO A 1 353 ? 13.164 6.938 -11.633 1 94.94 353 PRO A N 1
ATOM 2898 C CA . PRO A 1 353 ? 12.617 5.668 -11.156 1 94.94 353 PRO A CA 1
ATOM 2899 C C . PRO A 1 353 ? 11.367 5.855 -10.297 1 94.94 353 PRO A C 1
ATOM 2901 O O . PRO A 1 353 ? 11.273 6.828 -9.547 1 94.94 353 PRO A O 1
ATOM 2904 N N . MET B 1 1 ? 1.788 -37.906 -6.102 1 84.44 1 MET B N 1
ATOM 2905 C CA . MET B 1 1 ? 0.519 -37.25 -5.785 1 84.44 1 MET B CA 1
ATOM 2906 C C . MET B 1 1 ? -0.07 -37.812 -4.496 1 84.44 1 MET B C 1
ATOM 2908 O O . MET B 1 1 ? 0.228 -38.938 -4.113 1 84.44 1 MET B O 1
ATOM 2912 N N . ASP B 1 2 ? -0.909 -36.969 -3.812 1 89.38 2 ASP B N 1
ATOM 2913 C CA . ASP B 1 2 ? -1.463 -37.406 -2.535 1 89.38 2 ASP B CA 1
ATOM 2914 C C . ASP B 1 2 ? -2.766 -38.188 -2.736 1 89.38 2 ASP B C 1
ATOM 2916 O O . ASP B 1 2 ? -3.133 -39.031 -1.91 1 89.38 2 ASP B O 1
ATOM 2920 N N . TYR B 1 3 ? -3.492 -37.875 -3.906 1 93.19 3 TYR B N 1
ATOM 2921 C CA . TYR B 1 3 ? -4.781 -38.531 -4.172 1 93.19 3 TYR B CA 1
ATOM 2922 C C . TYR B 1 3 ? -4.797 -39.156 -5.559 1 93.19 3 TYR B C 1
ATOM 2924 O O . TYR B 1 3 ? -4.121 -38.688 -6.473 1 93.19 3 TYR B O 1
ATOM 2932 N N . LYS B 1 4 ? -5.625 -40.156 -5.715 1 94.19 4 LYS B N 1
ATOM 2933 C CA . LYS B 1 4 ? -5.816 -40.812 -7.008 1 94.19 4 LYS B CA 1
ATOM 2934 C C . LYS B 1 4 ? -6.777 -40 -7.887 1 94.19 4 LYS B C 1
ATOM 2936 O O . LYS B 1 4 ? -6.645 -40 -9.109 1 94.19 4 LYS B O 1
ATOM 2941 N N . GLU B 1 5 ? -7.711 -39.406 -7.168 1 96.19 5 GLU B N 1
ATOM 2942 C CA . GLU B 1 5 ? -8.672 -38.5 -7.82 1 96.19 5 GLU B CA 1
ATOM 2943 C C . GLU B 1 5 ? -8.633 -37.125 -7.211 1 96.19 5 GLU B C 1
ATOM 2945 O O . GLU B 1 5 ? -8.43 -36.969 -6.004 1 96.19 5 GLU B O 1
ATOM 2950 N N . PRO B 1 6 ? -8.852 -36.125 -8.086 1 96.81 6 PRO B N 1
ATOM 2951 C CA . PRO B 1 6 ? -8.789 -34.75 -7.555 1 96.81 6 PRO B CA 1
ATOM 2952 C C . PRO B 1 6 ? -9.883 -34.469 -6.527 1 96.81 6 PRO B C 1
ATOM 2954 O O . PRO B 1 6 ? -11.016 -34.938 -6.68 1 96.81 6 PRO B O 1
ATOM 2957 N N . ARG B 1 7 ? -9.523 -33.781 -5.496 1 97.31 7 ARG B N 1
ATOM 2958 C CA . ARG B 1 7 ? -10.445 -33.312 -4.469 1 97.31 7 ARG B CA 1
ATOM 2959 C C . ARG B 1 7 ? -10.508 -31.781 -4.469 1 97.31 7 ARG B C 1
ATOM 2961 O O . ARG B 1 7 ? -9.484 -31.125 -4.32 1 97.31 7 ARG B O 1
ATOM 2968 N N . TYR B 1 8 ? -11.688 -31.266 -4.621 1 97.62 8 TYR B N 1
ATOM 2969 C CA . TYR B 1 8 ? -11.875 -29.812 -4.699 1 97.62 8 TYR B CA 1
ATOM 2970 C C . TYR B 1 8 ? -12.617 -29.297 -3.475 1 97.62 8 TYR B C 1
ATOM 2972 O O . TYR B 1 8 ? -13.562 -29.938 -2.996 1 97.62 8 TYR B O 1
ATOM 2980 N N . HIS B 1 9 ? -12.164 -28.234 -2.971 1 97.38 9 HIS B N 1
ATOM 2981 C CA . HIS B 1 9 ? -12.867 -27.578 -1.877 1 97.38 9 HIS B CA 1
ATOM 2982 C C . HIS B 1 9 ? -14.289 -27.188 -2.287 1 97.38 9 HIS B C 1
ATOM 2984 O O . HIS B 1 9 ? -14.516 -26.766 -3.42 1 97.38 9 HIS B O 1
ATOM 2990 N N . PRO B 1 10 ? -15.234 -27.219 -1.378 1 97.5 10 PRO B N 1
ATOM 2991 C CA . PRO B 1 10 ? -16.625 -26.859 -1.702 1 97.5 10 PRO B CA 1
ATOM 2992 C C . PRO B 1 10 ? -16.75 -25.469 -2.297 1 97.5 10 PRO B C 1
ATOM 2994 O O . PRO B 1 10 ? -17.578 -25.25 -3.191 1 97.5 10 PRO B O 1
ATOM 2997 N N . ALA B 1 11 ? -16.016 -24.531 -1.888 1 97.31 11 ALA B N 1
ATOM 2998 C CA . ALA B 1 11 ? -16.094 -23.172 -2.391 1 97.31 11 ALA B CA 1
ATOM 2999 C C . ALA B 1 11 ? -15.734 -23.109 -3.873 1 97.31 11 ALA B C 1
ATOM 3001 O O . ALA B 1 11 ? -16.297 -22.312 -4.625 1 97.31 11 ALA B O 1
ATOM 3002 N N . VAL B 1 12 ? -14.75 -23.906 -4.27 1 97.06 12 VAL B N 1
ATOM 3003 C CA . VAL B 1 12 ? -14.312 -23.969 -5.66 1 97.06 12 VAL B CA 1
ATOM 3004 C C . VAL B 1 12 ? -15.445 -24.531 -6.527 1 97.06 12 VAL B C 1
ATOM 3006 O O . VAL B 1 12 ? -15.75 -23.969 -7.586 1 97.06 12 VAL B O 1
ATOM 3009 N N . VAL B 1 13 ? -16.094 -25.531 -6.039 1 97.25 13 VAL B N 1
ATOM 3010 C CA . VAL B 1 13 ? -17.188 -26.172 -6.754 1 97.25 13 VAL B CA 1
ATOM 3011 C C . VAL B 1 13 ? -18.375 -25.203 -6.828 1 97.25 13 VAL B C 1
ATOM 3013 O O . VAL B 1 13 ? -19.047 -25.109 -7.867 1 97.25 13 VAL B O 1
ATOM 3016 N N . GLU B 1 14 ? -18.609 -24.594 -5.742 1 97.38 14 GLU B N 1
ATOM 3017 C CA . GLU B 1 14 ? -19.719 -23.641 -5.703 1 97.38 14 GLU B CA 1
ATOM 3018 C C . GLU B 1 14 ? -19.516 -22.516 -6.719 1 97.38 14 GLU B C 1
ATOM 3020 O O . GLU B 1 14 ? -20.453 -22.094 -7.387 1 97.38 14 GLU B O 1
ATOM 3025 N N . PHE B 1 15 ? -18.391 -21.984 -6.82 1 97.12 15 PHE B N 1
ATOM 3026 C CA . PHE B 1 15 ? -18.109 -20.938 -7.789 1 97.12 15 PHE B CA 1
ATOM 3027 C C . PHE B 1 15 ? -18.375 -21.422 -9.211 1 97.12 15 PHE B C 1
ATOM 3029 O O . PHE B 1 15 ? -18.953 -20.688 -10.023 1 97.12 15 PHE B O 1
ATOM 3036 N N . GLU B 1 16 ? -17.953 -22.625 -9.492 1 95.75 16 GLU B N 1
ATOM 3037 C CA . GLU B 1 16 ? -18.172 -23.203 -10.82 1 95.75 16 GLU B CA 1
ATOM 3038 C C . GLU B 1 16 ? -19.656 -23.266 -11.164 1 95.75 16 GLU B C 1
ATOM 3040 O O . GLU B 1 16 ? -20.047 -23.031 -12.305 1 95.75 16 GLU B O 1
ATOM 3045 N N . LYS B 1 17 ? -20.391 -23.547 -10.172 1 97.12 17 LYS B N 1
ATOM 3046 C CA . LYS B 1 17 ? -21.844 -23.578 -10.367 1 97.12 17 LYS B CA 1
ATOM 3047 C C . LYS B 1 17 ? -22.375 -22.172 -10.625 1 97.12 17 LYS B C 1
ATOM 3049 O O . LYS B 1 17 ? -23.266 -21.984 -11.469 1 97.12 17 LYS B O 1
ATOM 3054 N N . MET B 1 18 ? -21.844 -21.234 -9.914 1 96.38 18 MET B N 1
ATOM 3055 C CA . MET B 1 18 ? -22.297 -19.859 -10.047 1 96.38 18 MET B CA 1
ATOM 3056 C C . MET B 1 18 ? -22.031 -19.328 -11.453 1 96.38 18 MET B C 1
ATOM 3058 O O . MET B 1 18 ? -22.844 -18.594 -12.008 1 96.38 18 MET B O 1
ATOM 3062 N N . VAL B 1 19 ? -20.938 -19.734 -12.062 1 96.69 19 VAL B N 1
ATOM 3063 C CA . VAL B 1 19 ? -20.516 -19.109 -13.312 1 96.69 19 VAL B CA 1
ATOM 3064 C C . VAL B 1 19 ? -21.047 -19.922 -14.492 1 96.69 19 VAL B C 1
ATOM 3066 O O . VAL B 1 19 ? -20.859 -19.547 -15.648 1 96.69 19 VAL B O 1
ATOM 3069 N N . ALA B 1 20 ? -21.703 -21.031 -14.211 1 96.25 20 ALA B N 1
ATOM 3070 C CA . ALA B 1 20 ? -22.297 -21.844 -15.273 1 96.25 20 ALA B CA 1
ATOM 3071 C C . ALA B 1 20 ? -23.25 -21 -16.125 1 96.25 20 ALA B C 1
ATOM 3073 O O . ALA B 1 20 ? -23.328 -21.172 -17.344 1 96.25 20 ALA B O 1
ATOM 3074 N N . ASP B 1 21 ? -23.953 -20.125 -15.445 1 97.19 21 ASP B N 1
ATOM 3075 C CA . ASP B 1 21 ? -24.75 -19.094 -16.109 1 97.19 21 ASP B CA 1
ATOM 3076 C C . ASP B 1 21 ? -24.047 -17.734 -16.062 1 97.19 21 ASP B C 1
ATOM 3078 O O . ASP B 1 21 ? -24.25 -16.953 -15.133 1 97.19 21 ASP B O 1
ATOM 3082 N N . ARG B 1 22 ? -23.375 -17.5 -17.094 1 96.56 22 ARG B N 1
ATOM 3083 C CA . ARG B 1 22 ? -22.484 -16.344 -17.125 1 96.56 22 ARG B CA 1
ATOM 3084 C C . ARG B 1 22 ? -23.281 -15.047 -17.016 1 96.56 22 ARG B C 1
ATOM 3086 O O . ARG B 1 22 ? -22.844 -14.109 -16.328 1 96.56 22 ARG B O 1
ATOM 3093 N N . GLU B 1 23 ? -24.344 -15 -17.688 1 96.56 23 GLU B N 1
ATOM 3094 C CA . GLU B 1 23 ? -25.156 -13.789 -17.656 1 96.56 23 GLU B CA 1
ATOM 3095 C C . GLU B 1 23 ? -25.719 -13.523 -16.266 1 96.56 23 GLU B C 1
ATOM 3097 O O . GLU B 1 23 ? -25.672 -12.391 -15.773 1 96.56 23 GLU B O 1
ATOM 3102 N N . ARG B 1 24 ? -26.25 -14.531 -15.727 1 97.25 24 ARG B N 1
ATOM 3103 C CA . ARG B 1 24 ? -26.797 -14.398 -14.375 1 97.25 24 ARG B CA 1
ATOM 3104 C C . ARG B 1 24 ? -25.688 -14.07 -13.375 1 97.25 24 ARG B C 1
ATOM 3106 O O . ARG B 1 24 ? -25.891 -13.25 -12.477 1 97.25 24 ARG B O 1
ATOM 3113 N N . TYR B 1 25 ? -24.609 -14.719 -13.508 1 97.69 25 TYR B N 1
ATOM 3114 C CA . TYR B 1 25 ? -23.484 -14.461 -12.633 1 97.69 25 TYR B CA 1
ATOM 3115 C C . TYR B 1 25 ? -23.047 -13 -12.727 1 97.69 25 TYR B C 1
ATOM 3117 O O . TYR B 1 25 ? -22.844 -12.336 -11.703 1 97.69 25 TYR B O 1
ATOM 3125 N N . LYS B 1 26 ? -22.844 -12.516 -13.93 1 97.12 26 LYS B N 1
ATOM 3126 C CA . LYS B 1 26 ? -22.422 -11.141 -14.141 1 97.12 26 LYS B CA 1
ATOM 3127 C C . LYS B 1 26 ? -23.375 -10.156 -13.477 1 97.12 26 LYS B C 1
ATOM 3129 O O . LYS B 1 26 ? -22.938 -9.211 -12.805 1 97.12 26 LYS B O 1
ATOM 3134 N N . LYS B 1 27 ? -24.625 -10.367 -13.602 1 96.69 27 LYS B N 1
ATOM 3135 C CA . LYS B 1 27 ? -25.625 -9.5 -12.992 1 96.69 27 LYS B CA 1
ATOM 3136 C C . LYS B 1 27 ? -25.547 -9.531 -11.469 1 96.69 27 LYS B C 1
ATOM 3138 O O . LYS B 1 27 ? -25.641 -8.5 -10.812 1 96.69 27 LYS B O 1
ATOM 3143 N N . THR B 1 28 ? -25.375 -10.688 -11 1 95.44 28 THR B N 1
ATOM 3144 C CA . THR B 1 28 ? -25.281 -10.867 -9.555 1 95.44 28 THR B CA 1
ATOM 3145 C C . THR B 1 28 ? -24.047 -10.156 -9 1 95.44 28 THR B C 1
ATOM 3147 O O . THR B 1 28 ? -24.141 -9.445 -7.996 1 95.44 28 THR B O 1
ATOM 3150 N N . VAL B 1 29 ? -22.969 -10.328 -9.648 1 95.81 29 VAL B N 1
ATOM 3151 C CA . VAL B 1 29 ? -21.719 -9.75 -9.18 1 95.81 29 VAL B CA 1
ATOM 3152 C C . VAL B 1 29 ? -21.766 -8.227 -9.312 1 95.81 29 VAL B C 1
ATOM 3154 O O . VAL B 1 29 ? -21.25 -7.512 -8.445 1 95.81 29 VAL B O 1
ATOM 3157 N N . GLU B 1 30 ? -22.344 -7.75 -10.328 1 96.25 30 GLU B N 1
ATOM 3158 C CA . GLU B 1 30 ? -22.516 -6.309 -10.508 1 96.25 30 GLU B CA 1
ATOM 3159 C C . GLU B 1 30 ? -23.25 -5.691 -9.328 1 96.25 30 GLU B C 1
ATOM 3161 O O . GLU B 1 30 ? -22.828 -4.664 -8.789 1 96.25 30 GLU B O 1
ATOM 3166 N N . GLU B 1 31 ? -24.312 -6.273 -8.977 1 95.06 31 GLU B N 1
ATOM 3167 C CA . GLU B 1 31 ? -25.094 -5.777 -7.852 1 95.06 31 GLU B CA 1
ATOM 3168 C C . GLU B 1 31 ? -24.312 -5.887 -6.547 1 95.06 31 GLU B C 1
ATOM 3170 O O . GLU B 1 31 ? -24.344 -4.969 -5.723 1 95.06 31 GLU B O 1
ATOM 3175 N N . TRP B 1 32 ? -23.703 -6.977 -6.438 1 93.75 32 TRP B N 1
ATOM 3176 C CA . TRP B 1 32 ? -22.922 -7.25 -5.238 1 93.75 32 TRP B CA 1
ATOM 3177 C C . TRP B 1 32 ? -21.812 -6.223 -5.074 1 93.75 32 TRP B C 1
ATOM 3179 O O . TRP B 1 32 ? -21.547 -5.746 -3.965 1 93.75 32 TRP B O 1
ATOM 3189 N N . LEU B 1 33 ? -21.188 -5.871 -6.16 1 96.62 33 LEU B N 1
ATOM 3190 C CA . LEU B 1 33 ? -20.062 -4.941 -6.121 1 96.62 33 LEU B CA 1
ATOM 3191 C C . LEU B 1 33 ? -20.547 -3.506 -5.957 1 96.62 33 LEU B C 1
ATOM 3193 O O . LEU B 1 33 ? -19.922 -2.703 -5.273 1 96.62 33 LEU B O 1
ATOM 3197 N N . ARG B 1 34 ? -21.672 -3.178 -6.52 1 95.88 34 ARG B N 1
ATOM 3198 C CA . ARG B 1 34 ? -22.219 -1.823 -6.508 1 95.88 34 ARG B CA 1
ATOM 3199 C C . ARG B 1 34 ? -22.609 -1.401 -5.094 1 95.88 34 ARG B C 1
ATOM 3201 O O . ARG B 1 34 ? -22.5 -0.225 -4.738 1 95.88 34 ARG B O 1
ATOM 3208 N N . TYR B 1 35 ? -23.062 -2.369 -4.277 1 96.62 35 TYR B N 1
ATOM 3209 C CA . TYR B 1 35 ? -23.516 -2.104 -2.918 1 96.62 35 TYR B CA 1
ATOM 3210 C C . TYR B 1 35 ? -22.703 -2.895 -1.903 1 96.62 35 TYR B C 1
ATOM 3212 O O . TYR B 1 35 ? -23.266 -3.494 -0.98 1 96.62 35 TYR B O 1
ATOM 3220 N N . SER B 1 36 ? -21.375 -2.863 -2.178 1 96.94 36 SER B N 1
ATOM 3221 C CA . SER B 1 36 ? -20.469 -3.738 -1.45 1 96.94 36 SER B CA 1
ATOM 3222 C C . SER B 1 36 ? -20.516 -3.471 0.05 1 96.94 36 SER B C 1
ATOM 3224 O O . SER B 1 36 ? -20.297 -4.375 0.856 1 96.94 36 SER B O 1
ATOM 3226 N N . TRP B 1 37 ? -20.891 -2.25 0.55 1 97 37 TRP B N 1
ATOM 3227 C CA . TRP B 1 37 ? -20.922 -1.939 1.976 1 97 37 TRP B CA 1
ATOM 3228 C C . TRP B 1 37 ? -22 -2.746 2.684 1 97 37 TRP B C 1
ATOM 3230 O O . TRP B 1 37 ? -21.938 -2.936 3.902 1 97 37 TRP B O 1
ATOM 3240 N N . ARG B 1 38 ? -22.984 -3.236 1.941 1 96.5 38 ARG B N 1
ATOM 3241 C CA . ARG B 1 38 ? -24.078 -4.004 2.539 1 96.5 38 ARG B CA 1
ATOM 3242 C C . ARG B 1 38 ? -23.594 -5.371 3.012 1 96.5 38 ARG B C 1
ATOM 3244 O O . ARG B 1 38 ? -23.828 -5.762 4.156 1 96.5 38 ARG B O 1
ATOM 3251 N N . TRP B 1 39 ? -22.875 -6.078 2.195 1 95.81 39 TRP B N 1
ATOM 3252 C CA . TRP B 1 39 ? -22.422 -7.406 2.594 1 95.81 39 TRP B CA 1
ATOM 3253 C C . TRP B 1 39 ? -21.188 -7.324 3.477 1 95.81 39 TRP B C 1
ATOM 3255 O O . TRP B 1 39 ? -20.938 -8.203 4.305 1 95.81 39 TRP B O 1
ATOM 3265 N N . ALA B 1 40 ? -20.422 -6.234 3.338 1 95.88 40 ALA B N 1
ATOM 3266 C CA . ALA B 1 40 ? -19.188 -6.066 4.113 1 95.88 40 ALA B CA 1
ATOM 3267 C C . ALA B 1 40 ? -19.5 -5.98 5.605 1 95.88 40 ALA B C 1
ATOM 3269 O O . ALA B 1 40 ? -18.609 -6.16 6.441 1 95.88 40 ALA B O 1
ATOM 3270 N N . GLN B 1 41 ? -20.766 -5.812 5.977 1 94.94 41 GLN B N 1
ATOM 3271 C CA . GLN B 1 41 ? -21.172 -5.652 7.371 1 94.94 41 GLN B CA 1
ATOM 3272 C C . GLN B 1 41 ? -21.562 -6.992 7.984 1 94.94 41 GLN B C 1
ATOM 3274 O O . GLN B 1 41 ? -21.812 -7.078 9.188 1 94.94 41 GLN B O 1
ATOM 3279 N N . THR B 1 42 ? -21.625 -7.988 7.215 1 97.12 42 THR B N 1
ATOM 3280 C CA . THR B 1 42 ? -22.047 -9.281 7.738 1 97.12 42 THR B CA 1
ATOM 3281 C C . THR B 1 42 ? -20.938 -9.922 8.562 1 97.12 42 THR B C 1
ATOM 3283 O O . THR B 1 42 ? -19.766 -9.633 8.359 1 97.12 42 THR B O 1
ATOM 3286 N N . ASP B 1 43 ? -21.281 -10.82 9.438 1 97 43 ASP B N 1
ATOM 3287 C CA . ASP B 1 43 ? -20.328 -11.5 10.305 1 97 43 ASP B CA 1
ATOM 3288 C C . ASP B 1 43 ? -19.297 -12.281 9.484 1 97 43 ASP B C 1
ATOM 3290 O O . ASP B 1 43 ? -18.125 -12.328 9.844 1 97 43 ASP B O 1
ATOM 3294 N N . LYS B 1 44 ? -19.75 -12.852 8.445 1 97.88 44 LYS B N 1
ATOM 3295 C CA . LYS B 1 44 ? -18.859 -13.609 7.562 1 97.88 44 LYS B CA 1
ATOM 3296 C C . LYS B 1 44 ? -17.719 -12.742 7.062 1 97.88 44 LYS B C 1
ATOM 3298 O O . LYS B 1 44 ? -16.547 -13.094 7.246 1 97.88 44 LYS B O 1
ATOM 3303 N N . TYR B 1 45 ? -18.047 -11.617 6.602 1 98.19 45 TYR B N 1
ATOM 3304 C CA . TYR B 1 45 ? -17.016 -10.828 5.934 1 98.19 45 TYR B CA 1
ATOM 3305 C C . TYR B 1 45 ? -16.234 -9.984 6.938 1 98.19 45 TYR B C 1
ATOM 3307 O O . TYR B 1 45 ? -15.047 -9.727 6.746 1 98.19 45 TYR B O 1
ATOM 3315 N N . LYS B 1 46 ? -16.844 -9.617 8.062 1 98.38 46 LYS B N 1
ATOM 3316 C CA . LYS B 1 46 ? -16.062 -9.047 9.156 1 98.38 46 LYS B CA 1
ATOM 3317 C C . LYS B 1 46 ? -14.938 -9.984 9.578 1 98.38 46 LYS B C 1
ATOM 3319 O O . LYS B 1 46 ? -13.805 -9.547 9.766 1 98.38 46 LYS B O 1
ATOM 3324 N N . LEU B 1 47 ? -15.312 -11.219 9.688 1 98.69 47 LEU B N 1
ATOM 3325 C CA . LEU B 1 47 ? -14.312 -12.211 10.062 1 98.69 47 LEU B CA 1
ATOM 3326 C C . LEU B 1 47 ? -13.234 -12.336 8.992 1 98.69 47 LEU B C 1
ATOM 3328 O O . LEU B 1 47 ? -12.047 -12.406 9.297 1 98.69 47 LEU B O 1
ATOM 3332 N N . VAL B 1 48 ? -13.625 -12.336 7.723 1 98.81 48 VAL B N 1
ATOM 3333 C CA . VAL B 1 48 ? -12.688 -12.445 6.609 1 98.81 48 VAL B CA 1
ATOM 3334 C C . VAL B 1 48 ? -11.664 -11.32 6.676 1 98.81 48 VAL B C 1
ATOM 3336 O O . VAL B 1 48 ? -10.461 -11.555 6.539 1 98.81 48 VAL B O 1
ATOM 3339 N N . PHE B 1 49 ? -12.102 -10.117 6.957 1 98.75 49 PHE B N 1
ATOM 3340 C CA . PHE B 1 49 ? -11.203 -8.969 6.977 1 98.75 49 PHE B CA 1
ATOM 3341 C C . PHE B 1 49 ? -10.297 -9.016 8.195 1 98.75 49 PHE B C 1
ATOM 3343 O O . PHE B 1 49 ? -9.125 -8.617 8.125 1 98.75 49 PHE B O 1
ATOM 3350 N N . LYS B 1 50 ? -10.805 -9.508 9.289 1 98.75 50 LYS B N 1
ATOM 3351 C CA . LYS B 1 50 ? -9.969 -9.672 10.477 1 98.75 50 LYS B CA 1
ATOM 3352 C C . LYS B 1 50 ? -8.914 -10.75 10.25 1 98.75 50 LYS B C 1
ATOM 3354 O O . LYS B 1 50 ? -7.754 -10.578 10.633 1 98.75 50 LYS B O 1
ATOM 3359 N N . VAL B 1 51 ? -9.32 -11.828 9.625 1 98.88 51 VAL B N 1
ATOM 3360 C CA . VAL B 1 51 ? -8.391 -12.906 9.312 1 98.88 51 VAL B CA 1
ATOM 3361 C C . VAL B 1 51 ? -7.332 -12.398 8.328 1 98.88 51 VAL B C 1
ATOM 3363 O O . VAL B 1 51 ? -6.152 -12.742 8.453 1 98.88 51 VAL B O 1
ATOM 3366 N N . GLN B 1 52 ? -7.738 -11.625 7.387 1 98.88 52 GLN B N 1
ATOM 3367 C CA . GLN B 1 52 ? -6.805 -11.055 6.422 1 98.88 52 GLN B CA 1
ATOM 3368 C C . GLN B 1 52 ? -5.758 -10.195 7.121 1 98.88 52 GLN B C 1
ATOM 3370 O O . GLN B 1 52 ? -4.574 -10.242 6.777 1 98.88 52 GLN B O 1
ATOM 3375 N N . ALA B 1 53 ? -6.195 -9.398 8.062 1 98.75 53 ALA B N 1
ATOM 3376 C CA .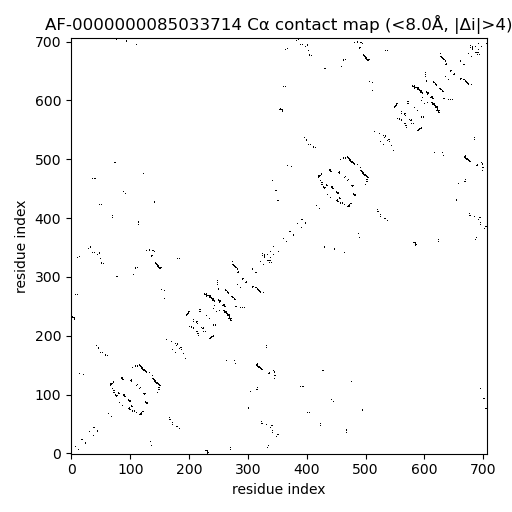 ALA B 1 53 ? -5.262 -8.617 8.867 1 98.75 53 ALA B CA 1
ATOM 3377 C C . ALA B 1 53 ? -4.27 -9.523 9.586 1 98.75 53 ALA B C 1
ATOM 3379 O O . ALA B 1 53 ? -3.072 -9.227 9.641 1 98.75 53 ALA B O 1
ATOM 3380 N N . ALA B 1 54 ? -4.754 -10.594 10.109 1 98.75 54 ALA B N 1
ATOM 3381 C CA . ALA B 1 54 ? -3.904 -11.555 10.812 1 98.75 54 ALA B CA 1
ATOM 3382 C C . ALA B 1 54 ? -2.916 -12.211 9.852 1 98.75 54 ALA B C 1
ATOM 3384 O O . ALA B 1 54 ? -1.777 -12.5 10.227 1 98.75 54 ALA B O 1
ATOM 3385 N N . ILE B 1 55 ? -3.35 -12.453 8.664 1 98.88 55 ILE B N 1
ATOM 3386 C CA . ILE B 1 55 ? -2.494 -13.039 7.641 1 98.88 55 ILE B CA 1
ATOM 3387 C C . ILE B 1 55 ? -1.304 -12.125 7.375 1 98.88 55 ILE B C 1
ATOM 3389 O O . ILE B 1 55 ? -0.151 -12.562 7.422 1 98.88 55 ILE B O 1
ATOM 3393 N N . VAL B 1 56 ? -1.564 -10.898 7.102 1 98.81 56 VAL B N 1
ATOM 3394 C CA . VAL B 1 56 ? -0.501 -9.953 6.781 1 98.81 56 VAL B CA 1
ATOM 3395 C C . VAL B 1 56 ? 0.422 -9.789 7.988 1 98.81 56 VAL B C 1
ATOM 3397 O O . VAL B 1 56 ? 1.643 -9.703 7.836 1 98.81 56 VAL B O 1
ATOM 3400 N N . LYS B 1 57 ? -0.161 -9.727 9.141 1 98.62 57 LYS B N 1
ATOM 3401 C CA . LYS B 1 57 ? 0.625 -9.648 10.367 1 98.62 57 LYS B CA 1
ATOM 3402 C C . LYS B 1 57 ? 1.558 -10.844 10.508 1 98.62 57 LYS B C 1
ATOM 3404 O O . LYS B 1 57 ? 2.73 -10.688 10.852 1 98.62 57 LYS B O 1
ATOM 3409 N N . ALA B 1 58 ? 1.046 -11.992 10.242 1 98.81 58 ALA B N 1
ATOM 3410 C CA . ALA B 1 58 ? 1.841 -13.219 10.344 1 98.81 58 ALA B CA 1
ATOM 3411 C C . ALA B 1 58 ? 2.957 -13.234 9.305 1 98.81 58 ALA B C 1
ATOM 3413 O O . ALA B 1 58 ? 4.062 -13.703 9.586 1 98.81 58 ALA B O 1
ATOM 3414 N N . ILE B 1 59 ? 2.67 -12.797 8.109 1 98.94 59 ILE B N 1
ATOM 3415 C CA . ILE B 1 59 ? 3.691 -12.695 7.074 1 98.94 59 ILE B CA 1
ATOM 3416 C C . ILE B 1 59 ? 4.832 -11.805 7.559 1 98.94 59 ILE B C 1
ATOM 3418 O O . ILE B 1 59 ? 6.004 -12.172 7.465 1 98.94 59 ILE B O 1
ATOM 3422 N N . ARG B 1 60 ? 4.508 -10.672 8.094 1 98.75 60 ARG B N 1
ATOM 3423 C CA . ARG B 1 60 ? 5.508 -9.727 8.578 1 98.75 60 ARG B CA 1
ATOM 3424 C C . ARG B 1 60 ? 6.336 -10.336 9.703 1 98.75 60 ARG B C 1
ATOM 3426 O O . ARG B 1 60 ? 7.559 -10.172 9.742 1 98.75 60 ARG B O 1
ATOM 3433 N N . GLU B 1 61 ? 5.617 -10.938 10.594 1 98.56 61 GLU B N 1
ATOM 3434 C CA . GLU B 1 61 ? 6.305 -11.586 11.711 1 98.56 61 GLU B CA 1
ATOM 3435 C C . GLU B 1 61 ? 7.355 -12.57 11.219 1 98.56 61 GLU B C 1
ATOM 3437 O O . GLU B 1 61 ? 8.484 -12.594 11.719 1 98.56 61 GLU B O 1
ATOM 3442 N N . TYR B 1 62 ? 6.965 -13.398 10.297 1 98.88 62 TYR B N 1
ATOM 3443 C CA . TYR B 1 62 ? 7.863 -14.406 9.742 1 98.88 62 TYR B CA 1
ATOM 3444 C C . TYR B 1 62 ? 9.07 -13.75 9.078 1 98.88 62 TYR B C 1
ATOM 3446 O O . TYR B 1 62 ? 10.211 -14.172 9.305 1 98.88 62 TYR B O 1
ATOM 3454 N N . LEU B 1 63 ? 8.859 -12.766 8.258 1 98.94 63 LEU B N 1
ATOM 3455 C CA . LEU B 1 63 ? 9.914 -12.133 7.477 1 98.94 63 LEU B CA 1
ATOM 3456 C C . LEU B 1 63 ? 10.812 -11.289 8.367 1 98.94 63 LEU B C 1
ATOM 3458 O O . LEU B 1 63 ? 12.039 -11.352 8.258 1 98.94 63 LEU B O 1
ATOM 3462 N N . ASP B 1 64 ? 10.195 -10.508 9.266 1 98.56 64 ASP B N 1
ATOM 3463 C CA . ASP B 1 64 ? 10.992 -9.711 10.195 1 98.56 64 ASP B CA 1
ATOM 3464 C C . ASP B 1 64 ? 11.922 -10.602 11.023 1 98.56 64 ASP B C 1
ATOM 3466 O O . ASP B 1 64 ? 13.078 -10.25 11.258 1 98.56 64 ASP B O 1
ATOM 3470 N N . GLY B 1 65 ? 11.383 -11.703 11.469 1 98.5 65 GLY B N 1
ATOM 3471 C CA . GLY B 1 65 ? 12.156 -12.633 12.266 1 98.5 65 GLY B CA 1
ATOM 3472 C C . GLY B 1 65 ? 13.328 -13.234 11.508 1 98.5 65 GLY B C 1
ATOM 3473 O O . GLY B 1 65 ? 14.234 -13.82 12.117 1 98.5 65 GLY B O 1
ATOM 3474 N N . ARG B 1 66 ? 13.375 -13.031 10.258 1 98.44 66 ARG B N 1
ATOM 3475 C CA . ARG B 1 66 ? 14.43 -13.609 9.422 1 98.44 66 ARG B CA 1
ATOM 3476 C C . ARG B 1 66 ? 15.273 -12.508 8.781 1 98.44 66 ARG B C 1
ATOM 3478 O O . ARG B 1 66 ? 15.984 -12.758 7.805 1 98.44 66 ARG B O 1
ATOM 3485 N N . GLY B 1 67 ? 15.078 -11.336 9.273 1 98.25 67 GLY B N 1
ATOM 3486 C CA . GLY B 1 67 ? 15.984 -10.25 8.922 1 98.25 67 GLY B CA 1
ATOM 3487 C C . GLY B 1 67 ? 15.523 -9.453 7.715 1 98.25 67 GLY B C 1
ATOM 3488 O O . GLY B 1 67 ? 16.266 -8.625 7.191 1 98.25 67 GLY B O 1
ATOM 3489 N N . PHE B 1 68 ? 14.375 -9.711 7.203 1 98.94 68 PHE B N 1
ATOM 3490 C CA . PHE B 1 68 ? 13.852 -8.906 6.105 1 98.94 68 PHE B CA 1
ATOM 3491 C C . PHE B 1 68 ? 13.406 -7.535 6.602 1 98.94 68 PHE B C 1
ATOM 3493 O O . PHE B 1 68 ? 12.938 -7.398 7.734 1 98.94 68 PHE B O 1
ATOM 3500 N N . VAL B 1 69 ? 13.523 -6.52 5.742 1 98.81 69 VAL B N 1
ATOM 3501 C CA . VAL B 1 69 ? 13.102 -5.16 6.062 1 98.81 69 VAL B CA 1
ATOM 3502 C C . VAL B 1 69 ? 11.914 -4.77 5.184 1 98.81 69 VAL B C 1
ATOM 3504 O O . VAL B 1 69 ? 11.969 -4.91 3.959 1 98.81 69 VAL B O 1
ATOM 3507 N N . GLU B 1 70 ? 10.844 -4.398 5.805 1 98.81 70 GLU B N 1
ATOM 3508 C CA . GLU B 1 70 ? 9.719 -3.852 5.043 1 98.81 70 GLU B CA 1
ATOM 3509 C C . GLU B 1 70 ? 10.062 -2.48 4.465 1 98.81 70 GLU B C 1
ATOM 3511 O O . GLU B 1 70 ? 10.484 -1.582 5.195 1 98.81 70 GLU B O 1
ATOM 3516 N N . VAL B 1 71 ? 9.875 -2.326 3.17 1 98.38 71 VAL B N 1
ATOM 3517 C CA . VAL B 1 71 ? 10.141 -1.056 2.504 1 98.38 71 VAL B CA 1
ATOM 3518 C C . VAL B 1 71 ? 8.883 -0.566 1.797 1 98.38 71 VAL B C 1
ATOM 3520 O O . VAL B 1 71 ? 8.008 -1.364 1.455 1 98.38 71 VAL B O 1
ATOM 3523 N N . LEU B 1 72 ? 8.727 0.724 1.671 1 97.88 72 LEU B N 1
ATOM 3524 C CA . LEU B 1 72 ? 7.566 1.282 0.994 1 97.88 72 LEU B CA 1
ATOM 3525 C C . LEU B 1 72 ? 7.637 1.029 -0.508 1 97.88 72 LEU B C 1
ATOM 3527 O O . LEU B 1 72 ? 8.633 1.371 -1.153 1 97.88 72 LEU B O 1
ATOM 3531 N N . PRO B 1 73 ? 6.648 0.448 -1.015 1 98.19 73 PRO B N 1
ATOM 3532 C CA . PRO B 1 73 ? 6.645 0.103 -2.438 1 98.19 73 PRO B CA 1
ATOM 3533 C C . PRO B 1 73 ? 6.375 1.308 -3.336 1 98.19 73 PRO B C 1
ATOM 3535 O O . PRO B 1 73 ? 5.859 2.326 -2.871 1 98.19 73 PRO B O 1
ATOM 3538 N N . PRO B 1 74 ? 6.738 1.175 -4.605 1 97.94 74 PRO B N 1
ATOM 3539 C CA . PRO B 1 74 ? 6.312 2.176 -5.59 1 97.94 74 PRO B CA 1
ATOM 3540 C C . PRO B 1 74 ? 4.824 2.088 -5.914 1 97.94 74 PRO B C 1
ATOM 3542 O O . PRO B 1 74 ? 4.23 1.011 -5.82 1 97.94 74 PRO B O 1
ATOM 3545 N N . ILE B 1 75 ? 4.273 3.213 -6.301 1 98.31 75 ILE B N 1
ATOM 3546 C CA . ILE B 1 75 ? 2.879 3.27 -6.727 1 98.31 75 ILE B CA 1
ATOM 3547 C C . ILE B 1 75 ? 2.809 3.475 -8.234 1 98.31 75 ILE B C 1
ATOM 3549 O O . ILE B 1 75 ? 1.983 2.859 -8.914 1 98.31 75 ILE B O 1
ATOM 3553 N N . VAL B 1 76 ? 3.711 4.293 -8.703 1 97.94 76 VAL B N 1
ATOM 3554 C CA . VAL B 1 76 ? 3.814 4.555 -10.141 1 97.94 76 VAL B CA 1
ATOM 3555 C C . VAL B 1 76 ? 5.281 4.57 -10.555 1 97.94 76 VAL B C 1
ATOM 3557 O O . VAL B 1 76 ? 6.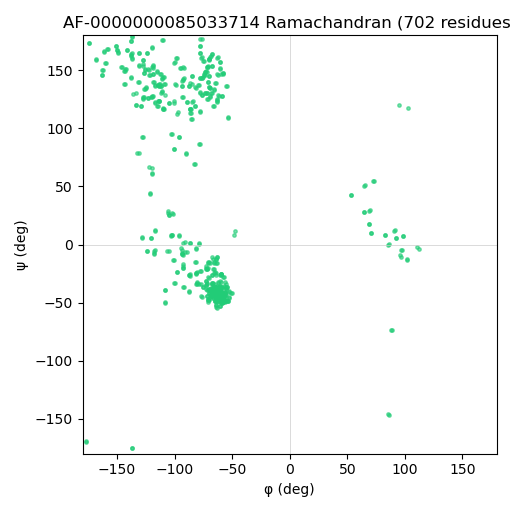176 4.664 -9.711 1 97.94 76 VAL B O 1
ATOM 3560 N N . GLY B 1 77 ? 5.543 4.473 -11.781 1 96.69 77 GLY B N 1
ATOM 3561 C CA . GLY B 1 77 ? 6.867 4.57 -12.375 1 96.69 77 GLY B CA 1
ATOM 3562 C C . GLY B 1 77 ? 6.844 4.555 -13.891 1 96.69 77 GLY B C 1
ATOM 3563 O O . GLY B 1 77 ? 5.793 4.328 -14.5 1 96.69 77 GLY B O 1
ATOM 3564 N N . PRO B 1 78 ? 8 4.773 -14.461 1 95.25 78 PRO B N 1
ATOM 3565 C CA . PRO B 1 78 ? 8.055 4.812 -15.93 1 95.25 78 PRO B CA 1
ATOM 3566 C C . PRO B 1 78 ? 7.77 3.457 -16.562 1 95.25 78 PRO B C 1
ATOM 3568 O O . PRO B 1 78 ? 7.34 3.393 -17.719 1 95.25 78 PRO B O 1
ATOM 3571 N N . VAL B 1 79 ? 8.055 2.424 -15.812 1 92.19 79 VAL B N 1
ATOM 3572 C CA . VAL B 1 79 ? 7.828 1.073 -16.328 1 92.19 79 VAL B CA 1
ATOM 3573 C C . VAL B 1 79 ? 7.332 0.175 -15.188 1 92.19 79 VAL B C 1
ATOM 3575 O O . VAL B 1 79 ? 7.562 0.462 -14.016 1 92.19 79 VAL B O 1
ATOM 3578 N N . THR B 1 80 ? 6.578 -0.722 -15.531 1 91.38 80 THR B N 1
ATOM 3579 C CA . THR B 1 80 ? 6.16 -1.824 -14.672 1 91.38 80 THR B CA 1
ATOM 3580 C C . THR B 1 80 ? 6.191 -3.146 -15.438 1 91.38 80 THR B C 1
ATOM 3582 O O . THR B 1 80 ? 6.746 -3.221 -16.531 1 91.38 80 THR B O 1
ATOM 3585 N N . ASP B 1 81 ? 5.758 -4.176 -14.812 1 84 81 ASP B N 1
ATOM 3586 C CA . ASP B 1 81 ? 5.707 -5.461 -15.5 1 84 81 ASP B CA 1
ATOM 3587 C C . ASP B 1 81 ? 4.926 -5.352 -16.812 1 84 81 ASP B C 1
ATOM 3589 O O . ASP B 1 81 ? 3.799 -4.855 -16.828 1 84 81 ASP B O 1
ATOM 3593 N N . PRO B 1 82 ? 5.613 -5.441 -18.031 1 69 82 PRO B N 1
ATOM 3594 C CA . PRO B 1 82 ? 5.016 -5.223 -19.344 1 69 82 PRO B CA 1
ATOM 3595 C C . PRO B 1 82 ? 3.695 -5.969 -19.531 1 69 82 PRO B C 1
ATOM 3597 O O . PRO B 1 82 ? 2.973 -5.73 -20.5 1 69 82 PRO B O 1
ATOM 3600 N N . GLY B 1 83 ? 3.168 -6.438 -18.688 1 62.12 83 GLY B N 1
ATOM 3601 C CA . GLY B 1 83 ? 1.887 -7.098 -18.875 1 62.12 83 GLY B CA 1
ATOM 3602 C C . GLY B 1 83 ? 2.014 -8.594 -19.094 1 62.12 83 GLY B C 1
ATOM 3603 O O . GLY B 1 83 ? 2.928 -9.055 -19.781 1 62.12 83 GLY B O 1
ATOM 3604 N N . ILE B 1 84 ? 1.359 -9.273 -18.141 1 60.47 84 ILE B N 1
ATOM 3605 C CA . ILE B 1 84 ? 1.418 -10.734 -18.203 1 60.47 84 ILE B CA 1
ATOM 3606 C C . ILE B 1 84 ? 0.041 -11.289 -18.547 1 60.47 84 ILE B C 1
ATOM 3608 O O . ILE B 1 84 ? -0.982 -10.75 -18.125 1 60.47 84 ILE B O 1
ATOM 3612 N N . ARG B 1 85 ? -0.011 -12.094 -19.438 1 60.19 85 ARG B N 1
ATOM 3613 C CA . ARG B 1 85 ? -1.137 -13 -19.656 1 60.19 85 ARG B CA 1
ATOM 3614 C C . ARG B 1 85 ? -2.373 -12.227 -20.125 1 60.19 85 ARG B C 1
ATOM 3616 O O . ARG B 1 85 ? -3.475 -12.461 -19.625 1 60.19 85 ARG B O 1
ATOM 3623 N N . GLY B 1 86 ? -2.18 -11.078 -20.844 1 74.94 86 GLY B N 1
ATOM 3624 C CA . GLY B 1 86 ? -3.316 -10.391 -21.453 1 74.94 86 GLY B CA 1
ATOM 3625 C C . GLY B 1 86 ? -3.76 -9.172 -20.656 1 74.94 86 GLY B C 1
ATOM 3626 O O . GLY B 1 86 ? -4.57 -8.383 -21.141 1 74.94 86 GLY B O 1
ATOM 3627 N N . ALA B 1 87 ? -3.311 -8.992 -19.453 1 87.19 87 ALA B N 1
ATOM 3628 C CA . ALA B 1 87 ? -3.678 -7.816 -18.672 1 87.19 87 ALA B CA 1
ATOM 3629 C C . ALA B 1 87 ? -3.016 -6.559 -19.234 1 87.19 87 ALA B C 1
ATOM 3631 O O . ALA B 1 87 ? -1.848 -6.59 -19.625 1 87.19 87 ALA B O 1
ATOM 3632 N N . LYS B 1 88 ? -3.793 -5.52 -19.234 1 90.62 88 LYS B N 1
ATOM 3633 C CA . LYS B 1 88 ? -3.27 -4.238 -19.703 1 90.62 88 LYS B CA 1
ATOM 3634 C C . LYS B 1 88 ? -2.771 -3.391 -18.531 1 90.62 88 LYS B C 1
ATOM 3636 O O . LYS B 1 88 ? -3.248 -3.535 -17.406 1 90.62 88 LYS B O 1
ATOM 3641 N N . GLN B 1 89 ? -1.832 -2.584 -18.859 1 93.38 89 GLN B N 1
ATOM 3642 C CA . GLN B 1 89 ? -1.308 -1.632 -17.891 1 93.38 89 GLN B CA 1
ATOM 3643 C C . GLN B 1 89 ? -2.156 -0.365 -17.844 1 93.38 89 GLN B C 1
ATOM 3645 O O . GLN B 1 89 ? -2.729 0.043 -18.859 1 93.38 89 GLN B O 1
ATOM 3650 N N . ALA B 1 90 ? -2.26 0.189 -16.656 1 95.88 90 ALA B N 1
ATOM 3651 C CA . ALA B 1 90 ? -2.869 1.508 -16.5 1 95.88 90 ALA B CA 1
ATOM 3652 C C . ALA B 1 90 ? -1.809 2.605 -16.516 1 95.88 90 ALA B C 1
ATOM 3654 O O . ALA B 1 90 ? -0.742 2.453 -15.906 1 95.88 90 ALA B O 1
ATOM 3655 N N . SER B 1 91 ? -2.092 3.666 -17.219 1 95.94 91 SER B N 1
ATOM 3656 C CA . SER B 1 91 ? -1.145 4.77 -17.328 1 95.94 91 SER B CA 1
ATOM 3657 C C . SER B 1 91 ? -1.741 6.062 -16.781 1 95.94 91 SER B C 1
ATOM 3659 O O . SER B 1 91 ? -2.963 6.234 -16.781 1 95.94 91 SER B O 1
ATOM 3661 N N . ILE B 1 92 ? -0.837 6.938 -16.312 1 97.25 92 ILE B N 1
ATOM 3662 C CA . ILE B 1 92 ? -1.22 8.289 -15.922 1 97.25 92 ILE B CA 1
ATOM 3663 C C . ILE B 1 92 ? -0.321 9.297 -16.641 1 97.25 92 ILE B C 1
ATOM 3665 O O . ILE B 1 92 ? 0.748 8.945 -17.141 1 97.25 92 ILE B O 1
ATOM 3669 N N . ASP B 1 93 ? -0.81 10.539 -16.734 1 97 93 ASP B N 1
ATOM 3670 C CA . ASP B 1 93 ? 0.035 11.648 -17.172 1 97 93 ASP B CA 1
ATOM 3671 C C . ASP B 1 93 ? 0.813 12.234 -15.984 1 97 93 ASP B C 1
ATOM 3673 O O . ASP B 1 93 ? 0.234 12.883 -15.117 1 97 93 ASP B O 1
ATOM 3677 N N . PHE B 1 94 ? 2.09 11.969 -15.977 1 97.31 94 PHE B N 1
ATOM 3678 C CA . PHE B 1 94 ? 3 12.477 -14.961 1 97.31 94 PHE B CA 1
ATOM 3679 C C . PHE B 1 94 ? 3.779 13.68 -15.477 1 97.31 94 PHE B C 1
ATOM 3681 O O . PHE B 1 94 ? 4.914 13.539 -15.938 1 97.31 94 PHE B O 1
ATOM 3688 N N . TYR B 1 95 ? 3.174 14.836 -15.43 1 96.5 95 TYR B N 1
ATOM 3689 C CA . TYR B 1 95 ? 3.756 16.109 -15.852 1 96.5 95 TYR B CA 1
ATOM 3690 C C . TYR B 1 95 ? 4.289 16.016 -17.281 1 96.5 95 TYR B C 1
ATOM 3692 O O . TYR B 1 95 ? 5.422 16.422 -17.547 1 96.5 95 TYR B O 1
ATOM 3700 N N . GLY B 1 96 ? 3.553 15.391 -18.156 1 96.56 96 GLY B N 1
ATOM 3701 C CA . GLY B 1 96 ? 3.908 15.312 -19.562 1 96.56 96 GLY B CA 1
ATOM 3702 C C . GLY B 1 96 ? 4.602 14.016 -19.938 1 96.56 96 GLY B C 1
ATOM 3703 O O . GLY B 1 96 ? 4.875 13.766 -21.109 1 96.56 96 GLY B O 1
ATOM 3704 N N . HIS B 1 97 ? 4.867 13.203 -18.953 1 96.5 97 HIS B N 1
ATOM 3705 C CA . HIS B 1 97 ? 5.465 11.891 -19.172 1 96.5 97 HIS B CA 1
ATOM 3706 C C . HIS B 1 97 ? 4.48 10.773 -18.828 1 96.5 97 HIS B C 1
ATOM 3708 O O . HIS B 1 97 ? 3.666 10.914 -17.922 1 96.5 97 HIS B O 1
ATOM 3714 N N . GLU B 1 98 ? 4.574 9.672 -19.562 1 96.12 98 GLU B N 1
ATOM 3715 C CA . GLU B 1 98 ? 3.738 8.523 -19.234 1 96.12 98 GLU B CA 1
ATOM 3716 C C . GLU B 1 98 ? 4.336 7.699 -18.109 1 96.12 98 GLU B C 1
ATOM 3718 O O . GLU B 1 98 ? 5.469 7.223 -18.203 1 96.12 98 GLU B O 1
ATOM 3723 N N . TYR B 1 99 ? 3.596 7.605 -17.062 1 97.25 99 TYR B N 1
ATOM 3724 C CA . TYR B 1 99 ? 3.926 6.691 -15.969 1 97.25 99 TYR B CA 1
ATOM 3725 C C . TYR B 1 99 ? 2.865 5.605 -15.828 1 97.25 99 TYR B C 1
ATOM 3727 O O . TYR B 1 99 ? 1.703 5.812 -16.188 1 97.25 99 TYR B O 1
ATOM 3735 N N . LYS B 1 100 ? 3.309 4.473 -15.414 1 96.5 100 LYS B N 1
ATOM 3736 C CA . LYS B 1 100 ? 2.424 3.332 -15.188 1 96.5 100 LYS B CA 1
ATOM 3737 C C . LYS B 1 100 ? 2.068 3.197 -13.711 1 96.5 100 LYS B C 1
ATOM 3739 O O . LYS B 1 100 ? 2.914 3.412 -12.844 1 96.5 100 LYS B O 1
ATOM 3744 N N . VAL B 1 101 ? 0.761 2.908 -13.461 1 97.81 101 VAL B N 1
ATOM 3745 C CA . VAL B 1 101 ? 0.435 2.389 -12.133 1 97.81 101 VAL B CA 1
ATOM 3746 C C . VAL B 1 101 ? 0.983 0.972 -11.984 1 97.81 101 VAL B C 1
ATOM 3748 O O . VAL B 1 101 ? 0.8 0.132 -12.867 1 97.81 101 VAL B O 1
ATOM 3751 N N . MET B 1 102 ? 1.592 0.718 -10.859 1 97.44 102 MET B N 1
ATOM 3752 C CA . MET B 1 102 ? 2.344 -0.527 -10.727 1 97.44 102 MET B CA 1
ATOM 3753 C C . MET B 1 102 ? 1.42 -1.735 -10.852 1 97.44 102 MET B C 1
ATOM 3755 O O . MET B 1 102 ? 0.425 -1.837 -10.133 1 97.44 102 MET B O 1
ATOM 3759 N N . SER B 1 103 ? 1.755 -2.602 -11.781 1 95.44 103 SER B N 1
ATOM 3760 C CA . SER B 1 103 ? 1.156 -3.932 -11.836 1 95.44 103 SER B CA 1
ATOM 3761 C C . SER B 1 103 ? 1.997 -4.949 -11.07 1 95.44 103 SER B C 1
ATOM 3763 O O . SER B 1 103 ? 1.522 -6.043 -10.75 1 95.44 103 SER B O 1
ATOM 3765 N N . SER B 1 104 ? 3.213 -4.543 -10.906 1 93.56 104 SER B N 1
ATOM 3766 C CA . SER B 1 104 ? 4.215 -5.301 -10.164 1 93.56 104 SER B CA 1
ATOM 3767 C C . SER B 1 104 ? 5.398 -4.418 -9.781 1 93.56 104 SER B C 1
ATOM 3769 O O . SER B 1 104 ? 5.785 -3.525 -10.531 1 93.56 104 SER B O 1
ATOM 3771 N N . ALA B 1 105 ? 5.98 -4.668 -8.641 1 94.69 105 ALA B N 1
ATOM 3772 C CA . ALA B 1 105 ? 7.129 -3.893 -8.188 1 94.69 105 ALA B CA 1
ATOM 3773 C C . ALA B 1 105 ? 8.43 -4.652 -8.414 1 94.69 105 ALA B C 1
ATOM 3775 O O . ALA B 1 105 ? 9.43 -4.402 -7.738 1 94.69 105 ALA B O 1
ATOM 3776 N N . ILE B 1 106 ? 8.445 -5.516 -9.367 1 93.12 106 ILE B N 1
ATOM 3777 C CA . ILE B 1 106 ? 9.5 -6.512 -9.523 1 93.12 106 ILE B CA 1
ATOM 3778 C C . ILE B 1 106 ? 10.844 -5.82 -9.711 1 93.12 106 ILE B C 1
ATOM 3780 O O . ILE B 1 106 ? 11.852 -6.23 -9.117 1 93.12 106 ILE B O 1
ATOM 3784 N N . LEU B 1 107 ? 10.961 -4.738 -10.461 1 94.75 107 LEU B N 1
ATOM 3785 C CA . LEU B 1 107 ? 12.234 -4.066 -10.711 1 94.75 107 LEU B CA 1
ATOM 3786 C C . LEU B 1 107 ? 12.719 -3.334 -9.469 1 94.75 107 LEU B C 1
ATOM 3788 O O . LEU B 1 107 ? 13.914 -3.299 -9.188 1 94.75 107 LEU B O 1
ATOM 3792 N N . TYR B 1 108 ? 11.797 -2.838 -8.719 1 97.06 108 TYR B N 1
ATOM 3793 C CA . TYR B 1 108 ? 12.109 -2.049 -7.531 1 97.06 108 TYR B CA 1
ATOM 3794 C C . TYR B 1 108 ? 12.531 -2.949 -6.375 1 97.06 108 TYR B C 1
ATOM 3796 O O . TYR B 1 108 ? 13.227 -2.504 -5.457 1 97.06 108 TYR B O 1
ATOM 3804 N N . LYS B 1 109 ? 12.094 -4.23 -6.465 1 96.5 109 LYS B N 1
ATOM 3805 C CA . LYS B 1 109 ? 12.555 -5.191 -5.469 1 96.5 109 LYS B CA 1
ATOM 3806 C C . LYS B 1 109 ? 14.07 -5.355 -5.531 1 96.5 109 LYS B C 1
ATOM 3808 O O . LYS B 1 109 ? 14.742 -5.383 -4.5 1 96.5 109 LYS B O 1
ATOM 3813 N N . GLN B 1 110 ? 14.539 -5.504 -6.734 1 96.44 110 GLN B N 1
ATOM 3814 C CA . GLN B 1 110 ? 15.984 -5.652 -6.902 1 96.44 110 GLN B CA 1
ATOM 3815 C C . GLN B 1 110 ? 16.719 -4.395 -6.445 1 96.44 110 GLN B C 1
ATOM 3817 O O . GLN B 1 110 ? 17.781 -4.484 -5.82 1 96.44 110 GLN B O 1
ATOM 3822 N N . TYR B 1 111 ? 16.109 -3.248 -6.773 1 96.88 111 TYR B N 1
ATOM 3823 C CA . TYR B 1 111 ? 16.641 -1.961 -6.34 1 96.88 111 TYR B CA 1
ATOM 3824 C C . TYR B 1 111 ? 16.844 -1.937 -4.832 1 96.88 111 TYR B C 1
ATOM 3826 O O . TYR B 1 111 ? 17.953 -1.688 -4.355 1 96.88 111 TYR B O 1
ATOM 3834 N N . MET B 1 112 ? 15.875 -2.332 -4.113 1 98.38 112 MET B N 1
ATOM 3835 C CA . MET B 1 112 ? 15.938 -2.201 -2.66 1 98.38 112 MET B CA 1
ATOM 3836 C C . MET B 1 112 ? 16.75 -3.334 -2.047 1 98.38 112 MET B C 1
ATOM 3838 O O . MET B 1 112 ? 17.406 -3.148 -1.018 1 98.38 112 MET B O 1
ATOM 3842 N N . ALA B 1 113 ? 16.703 -4.527 -2.674 1 98.44 113 ALA B N 1
ATOM 3843 C CA . ALA B 1 113 ? 17.547 -5.625 -2.195 1 98.44 113 ALA B CA 1
ATOM 3844 C C . ALA B 1 113 ? 19.016 -5.262 -2.283 1 98.44 113 ALA B C 1
ATOM 3846 O O . ALA B 1 113 ? 19.812 -5.66 -1.431 1 98.44 113 ALA B O 1
ATOM 3847 N N . ALA B 1 114 ? 19.359 -4.523 -3.318 1 97.56 114 ALA B N 1
ATOM 3848 C CA . ALA B 1 114 ? 20.734 -4.082 -3.467 1 97.56 114 ALA B CA 1
ATOM 3849 C C . ALA B 1 114 ? 21.172 -3.227 -2.279 1 97.56 114 ALA B C 1
ATOM 3851 O O . ALA B 1 114 ? 22.328 -3.258 -1.876 1 97.56 114 ALA B O 1
ATOM 3852 N N . SER B 1 115 ? 20.25 -2.488 -1.717 1 97.5 115 SER B N 1
ATOM 3853 C CA . SER B 1 115 ? 20.562 -1.557 -0.636 1 97.5 115 SER B CA 1
ATOM 3854 C C . SER B 1 115 ? 20.5 -2.246 0.723 1 97.5 115 SER B C 1
ATOM 3856 O O . SER B 1 115 ? 21.375 -2.053 1.564 1 97.5 115 SER B O 1
ATOM 3858 N N . LEU B 1 116 ? 19.469 -3.135 0.896 1 98.56 116 LEU B N 1
ATOM 3859 C CA . LEU B 1 116 ? 19.188 -3.572 2.26 1 98.56 116 LEU B CA 1
ATOM 3860 C C . LEU B 1 116 ? 19.391 -5.078 2.4 1 98.56 116 LEU B C 1
ATOM 3862 O O . LEU B 1 116 ? 19.297 -5.621 3.504 1 98.56 116 LEU B O 1
ATOM 3866 N N . GLY B 1 117 ? 19.625 -5.793 1.33 1 98.56 117 GLY B N 1
ATOM 3867 C CA . GLY B 1 117 ? 19.891 -7.223 1.357 1 98.56 117 GLY B CA 1
ATOM 3868 C C . GLY B 1 117 ? 18.625 -8.07 1.287 1 98.56 117 GLY B C 1
ATOM 3869 O O . GLY B 1 117 ? 18.328 -8.648 0.243 1 98.56 117 GLY B O 1
ATOM 3870 N N . LYS B 1 118 ? 17.875 -8.156 2.295 1 98.88 118 LYS B N 1
ATOM 3871 C CA . LYS B 1 118 ? 16.594 -8.836 2.375 1 98.88 118 LYS B CA 1
ATOM 3872 C C . LYS B 1 118 ? 15.453 -7.84 2.613 1 98.88 118 LYS B C 1
ATOM 3874 O O . LYS B 1 118 ? 15.422 -7.16 3.641 1 98.88 118 LYS B O 1
ATOM 3879 N N . ILE B 1 119 ? 14.531 -7.84 1.637 1 98.94 119 ILE B N 1
ATOM 3880 C CA . ILE B 1 119 ? 13.477 -6.844 1.758 1 98.94 119 ILE B CA 1
ATOM 3881 C C . ILE B 1 119 ? 12.133 -7.469 1.391 1 98.94 119 ILE B C 1
ATOM 3883 O O . ILE B 1 119 ? 12.078 -8.547 0.798 1 98.94 119 ILE B O 1
ATOM 3887 N N . TYR B 1 120 ? 11.062 -6.809 1.803 1 98.88 120 TYR B N 1
ATOM 3888 C CA . TYR B 1 120 ? 9.75 -7.109 1.248 1 98.88 120 TYR B CA 1
ATOM 3889 C C . TYR B 1 120 ? 8.898 -5.848 1.152 1 98.88 120 TYR B C 1
ATOM 3891 O O . TYR B 1 120 ? 9.133 -4.875 1.874 1 98.88 120 TYR B O 1
ATOM 3899 N N . PHE B 1 121 ? 7.992 -5.883 0.193 1 98.5 121 PHE B N 1
ATOM 3900 C CA . PHE B 1 121 ? 6.926 -4.906 0.018 1 98.5 121 PHE B CA 1
ATOM 3901 C C . PHE B 1 121 ? 5.57 -5.516 0.366 1 98.5 121 PHE B C 1
ATOM 3903 O O . PHE B 1 121 ? 5.352 -6.711 0.162 1 98.5 121 PHE B O 1
ATOM 3910 N N . VAL B 1 122 ? 4.711 -4.719 0.946 1 98.5 122 VAL B N 1
ATOM 3911 C CA . VAL B 1 122 ? 3.283 -4.945 0.759 1 98.5 122 VAL B CA 1
ATOM 3912 C C . VAL B 1 122 ? 2.76 -4.051 -0.364 1 98.5 122 VAL B C 1
ATOM 3914 O O . VAL B 1 122 ? 2.354 -2.914 -0.121 1 98.5 122 VAL B O 1
ATOM 3917 N N . SER B 1 123 ? 2.748 -4.582 -1.569 1 98.06 123 SER B N 1
ATOM 3918 C CA . SER B 1 123 ? 2.666 -3.791 -2.793 1 98.06 123 SER B CA 1
ATOM 3919 C C . SER B 1 123 ? 1.223 -3.639 -3.258 1 98.06 123 SER B C 1
ATOM 3921 O O . SER B 1 123 ? 0.514 -4.629 -3.438 1 98.06 123 SER B O 1
ATOM 3923 N N . PRO B 1 124 ? 0.806 -2.396 -3.484 1 98.38 124 PRO B N 1
ATOM 3924 C CA . PRO B 1 124 ? -0.443 -2.197 -4.223 1 98.38 124 PRO B CA 1
ATOM 3925 C C . PRO B 1 124 ? -0.284 -2.432 -5.723 1 98.38 124 PRO B C 1
ATOM 3927 O O . PRO B 1 124 ? 0.622 -1.873 -6.348 1 98.38 124 PRO B O 1
ATOM 3930 N N . ASN B 1 125 ? -1.117 -3.236 -6.328 1 97.56 125 ASN B N 1
ATOM 3931 C CA . ASN B 1 125 ? -1.015 -3.562 -7.746 1 97.56 125 ASN B CA 1
ATOM 3932 C C . ASN B 1 125 ? -2.328 -3.303 -8.477 1 97.56 125 ASN B C 1
ATOM 3934 O O . ASN B 1 125 ? -3.406 -3.459 -7.898 1 97.56 125 ASN B O 1
ATOM 3938 N N . LEU B 1 126 ? -2.182 -2.93 -9.688 1 97.62 126 LEU B N 1
ATOM 3939 C CA . LEU B 1 126 ? -3.324 -2.711 -10.562 1 97.62 126 LEU B CA 1
ATOM 3940 C C . LEU B 1 126 ? -3.098 -3.369 -11.922 1 97.62 126 LEU B C 1
ATOM 3942 O O . LEU B 1 126 ? -2.123 -3.062 -12.609 1 97.62 126 LEU B O 1
ATOM 3946 N N . ARG B 1 127 ? -3.957 -4.277 -12.289 1 96.38 127 ARG B N 1
ATOM 3947 C CA . ARG B 1 127 ? -3.936 -4.957 -13.586 1 96.38 127 ARG B CA 1
ATOM 3948 C C . ARG B 1 127 ? -5.305 -4.898 -14.258 1 96.38 127 ARG B C 1
ATOM 3950 O O . ARG B 1 127 ? -6.289 -5.406 -13.719 1 96.38 127 ARG B O 1
ATOM 3957 N N . LEU B 1 128 ? -5.328 -4.289 -15.406 1 96.12 128 LEU B N 1
ATOM 3958 C CA . LEU B 1 128 ? -6.574 -4.297 -16.172 1 96.12 128 LEU B CA 1
ATOM 3959 C C . LEU B 1 128 ? -6.77 -5.629 -16.875 1 96.12 128 LEU B C 1
ATOM 3961 O O . LEU B 1 128 ? -6.465 -5.758 -18.062 1 96.12 128 LEU B O 1
ATOM 3965 N N . GLU B 1 129 ? -7.355 -6.52 -16.141 1 95.56 129 GLU B N 1
ATOM 3966 C CA . GLU B 1 129 ? -7.531 -7.891 -16.594 1 95.56 129 GLU B CA 1
ATOM 3967 C C . GLU B 1 129 ? -8.516 -7.961 -17.766 1 95.56 129 GLU B C 1
ATOM 3969 O O . GLU B 1 129 ? -9.414 -7.125 -17.875 1 95.56 129 GLU B O 1
ATOM 3974 N N . PRO B 1 130 ? -8.352 -9.023 -18.625 1 94 130 PRO B N 1
ATOM 3975 C CA . PRO B 1 130 ? -9.359 -9.211 -19.672 1 94 130 PRO B CA 1
ATOM 3976 C C . PRO B 1 130 ? -10.758 -9.453 -19.125 1 94 130 PRO B C 1
ATOM 3978 O O . PRO B 1 130 ? -10.906 -10.039 -18.047 1 94 130 PRO B O 1
ATOM 3981 N N . PRO B 1 131 ? -11.742 -9.086 -19.844 1 92.12 131 PRO B N 1
ATOM 3982 C CA . PRO B 1 131 ? -13.117 -9.195 -19.375 1 92.12 131 PRO B CA 1
ATOM 3983 C C . PRO B 1 131 ? -13.477 -10.617 -18.938 1 92.12 131 PRO B C 1
ATOM 3985 O O . PRO B 1 131 ? -14.219 -10.812 -17.969 1 92.12 131 PRO B O 1
ATOM 3988 N N . ASP B 1 132 ? -12.922 -11.578 -19.594 1 92.75 132 ASP B N 1
ATOM 3989 C CA . ASP B 1 132 ? -13.266 -12.969 -19.312 1 92.75 132 ASP B CA 1
ATOM 3990 C C . ASP B 1 132 ? -12.719 -13.414 -17.953 1 92.75 132 ASP B C 1
ATOM 3992 O O . ASP B 1 132 ? -13.156 -14.422 -17.406 1 92.75 132 ASP B O 1
ATOM 3996 N N . SER B 1 133 ? -11.805 -12.609 -17.438 1 93.81 133 SER B N 1
ATOM 3997 C CA . SER B 1 133 ? -11.25 -12.953 -16.141 1 93.81 133 SER B CA 1
ATOM 3998 C C . SER B 1 133 ? -12.305 -12.875 -15.047 1 93.81 133 SER B C 1
ATOM 4000 O O . SER B 1 133 ? -12.141 -13.453 -13.969 1 93.81 133 SER B O 1
ATOM 4002 N N . LEU B 1 134 ? -13.398 -12.242 -15.336 1 94.94 134 LEU B N 1
ATOM 4003 C CA . LEU B 1 134 ? -14.531 -12.148 -14.414 1 94.94 134 LEU B CA 1
ATOM 4004 C C . LEU B 1 134 ? -15.031 -13.531 -14.016 1 94.94 134 LEU B C 1
ATOM 4006 O O . LEU B 1 134 ? -15.477 -13.734 -12.883 1 94.94 134 LEU B O 1
ATOM 4010 N N . TYR B 1 135 ? -14.836 -14.453 -14.867 1 95.12 135 TYR B N 1
ATOM 4011 C CA . TYR B 1 135 ? -15.477 -15.758 -14.695 1 95.12 135 TYR B CA 1
ATOM 4012 C C . TYR B 1 135 ? -14.492 -16.781 -14.148 1 95.12 135 TYR B C 1
ATOM 4014 O O . TYR B 1 135 ? -14.812 -17.969 -14.062 1 95.12 135 TYR B O 1
ATOM 4022 N N . THR B 1 136 ? -13.305 -16.375 -13.75 1 92 136 THR B N 1
ATOM 4023 C CA . THR B 1 136 ? -12.32 -17.312 -13.219 1 92 136 THR B CA 1
ATOM 4024 C C . THR B 1 136 ? -12.336 -17.297 -11.688 1 92 136 THR B C 1
ATOM 4026 O O . THR B 1 136 ? -11.867 -18.234 -11.055 1 92 136 THR B O 1
ATOM 4029 N N . GLY B 1 137 ? -12.82 -16.141 -11.148 1 93 137 GLY B N 1
ATOM 4030 C CA . GLY B 1 137 ? -12.859 -16 -9.703 1 93 137 GLY B CA 1
ATOM 4031 C C . GLY B 1 137 ? -11.484 -15.844 -9.078 1 93 137 GLY B C 1
ATOM 4032 O O . GLY B 1 137 ? -11.352 -15.875 -7.852 1 93 137 GLY B O 1
ATOM 4033 N N . ARG B 1 138 ? -10.445 -15.641 -9.891 1 92.94 138 ARG B N 1
ATOM 4034 C CA . ARG B 1 138 ? -9.078 -15.68 -9.398 1 92.94 138 ARG B CA 1
ATOM 4035 C C . ARG B 1 138 ? -8.367 -14.352 -9.641 1 92.94 138 ARG B C 1
ATOM 4037 O O . ARG B 1 138 ? -7.172 -14.219 -9.359 1 92.94 138 ARG B O 1
ATOM 4044 N N . HIS B 1 139 ? -9.148 -13.398 -10.141 1 94.44 139 HIS B N 1
ATOM 4045 C CA . HIS B 1 139 ? -8.5 -12.148 -10.516 1 94.44 139 HIS B CA 1
ATOM 4046 C C . HIS B 1 139 ? -9.25 -10.945 -9.945 1 94.44 139 HIS B C 1
ATOM 4048 O O . HIS B 1 139 ? -10.484 -10.953 -9.883 1 94.44 139 HIS B O 1
ATOM 4054 N N . LEU B 1 140 ? -8.539 -10.047 -9.523 1 97.19 140 LEU B N 1
ATOM 4055 C CA . LEU B 1 140 ? -8.969 -8.688 -9.203 1 97.19 140 LEU B CA 1
ATOM 4056 C C . LEU B 1 140 ? -8.234 -7.668 -10.062 1 97.19 140 LEU B C 1
ATOM 4058 O O . LEU B 1 140 ? -7.172 -7.965 -10.609 1 97.19 140 LEU B O 1
ATOM 4062 N N . VAL B 1 141 ? -8.828 -6.539 -10.258 1 97.38 141 VAL B N 1
ATOM 4063 C CA . VAL B 1 141 ? -8.148 -5.469 -10.984 1 97.38 141 VAL B CA 1
ATOM 4064 C C . VAL B 1 141 ? -7.129 -4.793 -10.07 1 97.38 141 VAL B C 1
ATOM 4066 O O . VAL B 1 141 ? -6.012 -4.492 -10.492 1 97.38 141 VAL B O 1
ATOM 4069 N N . GLU B 1 142 ? -7.469 -4.5 -8.836 1 97.94 142 GLU B N 1
ATOM 4070 C CA . GLU B 1 142 ? -6.508 -4.043 -7.836 1 97.94 142 GLU B CA 1
ATOM 4071 C C . GLU B 1 142 ? -6.34 -5.07 -6.719 1 97.94 142 GLU B C 1
ATOM 4073 O O . GLU B 1 142 ? -7.309 -5.715 -6.312 1 97.94 142 GLU B O 1
ATOM 4078 N N . PHE B 1 143 ? -5.137 -5.293 -6.289 1 97.94 143 PHE B N 1
ATOM 4079 C CA . PHE B 1 143 ? -4.836 -6.281 -5.258 1 97.94 143 PHE B CA 1
ATOM 4080 C C . PHE B 1 143 ? -3.506 -5.973 -4.586 1 97.94 143 PHE B C 1
ATOM 4082 O O . PHE B 1 143 ? -2.766 -5.094 -5.035 1 97.94 143 PHE B O 1
ATOM 4089 N N . PHE B 1 144 ? -3.271 -6.66 -3.479 1 98.44 144 PHE B N 1
ATOM 4090 C CA . PHE B 1 144 ? -2.014 -6.492 -2.76 1 98.44 144 PHE B CA 1
ATOM 4091 C C . PHE B 1 144 ? -1.193 -7.777 -2.797 1 98.44 144 PHE B C 1
ATOM 4093 O O . PHE B 1 144 ? -1.743 -8.875 -2.684 1 98.44 144 PHE B O 1
ATOM 4100 N N . GLN B 1 145 ? 0.043 -7.555 -3.014 1 98.06 145 GLN B N 1
ATOM 4101 C CA . GLN B 1 145 ? 1.022 -8.641 -3.002 1 98.06 145 GLN B CA 1
ATOM 4102 C C . GLN B 1 145 ? 2.154 -8.344 -2.021 1 98.06 145 GLN B C 1
ATOM 4104 O O . GLN B 1 145 ? 2.617 -7.207 -1.922 1 98.06 145 GLN B O 1
ATOM 4109 N N . VAL B 1 146 ? 2.512 -9.359 -1.243 1 98.75 146 VAL B N 1
ATOM 4110 C CA . VAL B 1 146 ? 3.773 -9.234 -0.522 1 98.75 146 VAL B CA 1
ATOM 4111 C C . VAL B 1 146 ? 4.922 -9.719 -1.404 1 98.75 146 VAL B C 1
ATOM 4113 O O . VAL B 1 146 ? 4.98 -10.898 -1.767 1 98.75 146 VAL B O 1
ATOM 4116 N N . ASP B 1 147 ? 5.805 -8.789 -1.709 1 98.69 147 ASP B N 1
ATOM 4117 C CA . ASP B 1 147 ? 6.93 -9.055 -2.605 1 98.69 147 ASP B CA 1
ATOM 4118 C C . ASP B 1 147 ? 8.234 -9.195 -1.825 1 98.69 147 ASP B C 1
ATOM 4120 O O . ASP B 1 147 ? 8.664 -8.25 -1.148 1 98.69 147 ASP B O 1
ATOM 4124 N N . ILE B 1 148 ? 8.844 -10.289 -1.968 1 98.88 148 ILE B N 1
ATOM 4125 C CA . ILE B 1 148 ? 10.055 -10.617 -1.22 1 98.88 148 ILE B CA 1
ATOM 4126 C C . ILE B 1 148 ? 11.242 -10.703 -2.174 1 98.88 148 ILE B C 1
ATOM 4128 O O . ILE B 1 148 ? 11.133 -11.258 -3.27 1 98.88 148 ILE B O 1
ATOM 4132 N N . GLU B 1 149 ? 12.336 -10.133 -1.776 1 98.88 149 GLU B N 1
ATOM 4133 C CA . GLU B 1 149 ? 13.555 -10.211 -2.57 1 98.88 149 GLU B CA 1
ATOM 4134 C C . GLU B 1 149 ? 14.789 -10.312 -1.676 1 98.88 149 GLU B C 1
ATOM 4136 O O . GLU B 1 149 ? 14.875 -9.641 -0.649 1 98.88 149 GLU B O 1
ATOM 4141 N N . MET B 1 150 ? 15.703 -11.164 -2.072 1 98.94 150 MET B N 1
ATOM 4142 C CA . MET B 1 150 ? 16.922 -11.422 -1.307 1 98.94 150 MET B CA 1
ATOM 4143 C C . MET B 1 150 ? 18.156 -11.266 -2.182 1 98.94 150 MET B C 1
ATOM 4145 O O . MET B 1 150 ? 18.281 -11.914 -3.223 1 98.94 150 MET B O 1
ATOM 4149 N N . TYR B 1 151 ? 19.047 -10.453 -1.741 1 98.69 151 TYR B N 1
ATOM 4150 C CA . TYR B 1 151 ? 20.344 -10.297 -2.398 1 98.69 151 TYR B CA 1
ATOM 4151 C C . TYR B 1 151 ? 21.219 -11.523 -2.174 1 98.69 151 TYR B C 1
ATOM 4153 O O . TYR B 1 151 ? 21.297 -12.039 -1.059 1 98.69 151 TYR B O 1
ATOM 4161 N N . GLY B 1 152 ? 21.781 -12.062 -3.189 1 98.38 152 GLY B N 1
ATOM 4162 C CA . GLY B 1 152 ? 22.719 -13.164 -3.105 1 98.38 152 GLY B CA 1
ATOM 4163 C C . GLY B 1 152 ? 22.047 -14.523 -2.99 1 98.38 152 GLY B C 1
ATOM 4164 O O . GLY B 1 152 ? 22.719 -15.539 -2.771 1 98.38 152 GLY B O 1
ATOM 4165 N N . ALA B 1 153 ? 20.797 -14.57 -3.146 1 98.62 153 ALA B N 1
ATOM 4166 C CA . ALA B 1 153 ? 20.047 -15.82 -2.986 1 98.62 153 ALA B CA 1
ATOM 4167 C C . ALA B 1 153 ? 19.766 -16.469 -4.34 1 98.62 153 ALA B C 1
ATOM 4169 O O . ALA B 1 153 ? 19.812 -15.797 -5.375 1 98.62 153 ALA B O 1
ATOM 4170 N N . ASP B 1 154 ? 19.484 -17.719 -4.309 1 98.25 154 ASP B N 1
ATOM 4171 C CA . ASP B 1 154 ? 18.984 -18.438 -5.488 1 98.25 154 ASP B CA 1
ATOM 4172 C C . ASP B 1 154 ? 17.516 -18.828 -5.32 1 98.25 154 ASP B C 1
ATOM 4174 O O . ASP B 1 154 ? 16.906 -18.531 -4.293 1 98.25 154 ASP B O 1
ATOM 4178 N N . TYR B 1 155 ? 16.922 -19.422 -6.387 1 98.31 155 TYR B N 1
ATOM 4179 C CA . TYR B 1 155 ? 15.484 -19.703 -6.34 1 98.31 155 TYR B CA 1
ATOM 4180 C C . TYR B 1 155 ? 15.188 -20.859 -5.398 1 98.31 155 TYR B C 1
ATOM 4182 O O . TYR B 1 155 ? 14.047 -21.031 -4.957 1 98.31 155 TYR B O 1
ATOM 4190 N N . GLY B 1 156 ? 16.203 -21.75 -5.074 1 98.56 156 GLY B N 1
ATOM 4191 C CA . GLY B 1 156 ? 16.016 -22.719 -4.02 1 98.56 156 GLY B CA 1
ATOM 4192 C C . GLY B 1 156 ? 15.773 -22.094 -2.656 1 98.56 156 GLY B C 1
ATOM 4193 O O . GLY B 1 156 ? 14.859 -22.5 -1.933 1 98.56 156 GLY B O 1
ATOM 4194 N N . GLN B 1 157 ? 16.609 -21.172 -2.346 1 98.75 157 GLN B N 1
ATOM 4195 C CA . GLN B 1 157 ? 16.453 -20.438 -1.091 1 98.75 157 GLN B CA 1
ATOM 4196 C C . GLN B 1 157 ? 15.133 -19.688 -1.056 1 98.75 157 GLN B C 1
ATOM 4198 O O . GLN B 1 157 ? 14.5 -19.578 -0.003 1 98.75 157 GLN B O 1
ATOM 4203 N N . ALA B 1 158 ? 14.734 -19.109 -2.18 1 98.81 158 ALA B N 1
ATOM 4204 C CA . ALA B 1 158 ? 13.445 -18.438 -2.258 1 98.81 158 ALA B CA 1
ATOM 4205 C C . ALA B 1 158 ? 12.297 -19.406 -1.976 1 98.81 158 ALA B C 1
ATOM 4207 O O . ALA B 1 158 ? 11.359 -19.062 -1.252 1 98.81 158 ALA B O 1
ATOM 4208 N N . MET B 1 159 ? 12.383 -20.625 -2.506 1 98.81 159 MET B N 1
ATOM 4209 C CA . MET B 1 159 ? 11.359 -21.641 -2.256 1 98.81 159 MET B CA 1
ATOM 4210 C C . MET B 1 159 ? 11.32 -22.016 -0.779 1 98.81 159 MET B C 1
ATOM 4212 O O . MET B 1 159 ? 10.242 -22.266 -0.226 1 98.81 159 MET B O 1
ATOM 4216 N N . GLU B 1 160 ? 12.461 -22.062 -0.19 1 98.81 160 GLU B N 1
ATOM 4217 C CA . GLU B 1 160 ? 12.523 -22.375 1.236 1 98.81 160 GLU B CA 1
ATOM 4218 C C . GLU B 1 160 ? 11.812 -21.297 2.061 1 98.81 160 GLU B C 1
ATOM 4220 O O . GLU B 1 160 ? 11.062 -21.625 2.986 1 98.81 160 GLU B O 1
ATOM 4225 N N . VAL B 1 161 ? 12.055 -20.062 1.736 1 98.88 161 VAL B N 1
ATOM 4226 C CA . VAL B 1 161 ? 11.391 -18.953 2.434 1 98.88 161 VAL B CA 1
ATOM 4227 C C . VAL B 1 161 ? 9.891 -19.031 2.197 1 98.88 161 VAL B C 1
ATOM 4229 O O . VAL B 1 161 ? 9.102 -18.844 3.129 1 98.88 161 VAL B O 1
ATOM 4232 N N . ALA B 1 162 ? 9.492 -19.297 0.983 1 98.88 162 ALA B N 1
ATOM 4233 C CA . ALA B 1 162 ? 8.078 -19.375 0.631 1 98.88 162 ALA B CA 1
ATOM 4234 C C . ALA B 1 162 ? 7.375 -20.484 1.414 1 98.88 162 ALA B C 1
ATOM 4236 O O . ALA B 1 162 ? 6.281 -20.281 1.941 1 98.88 162 ALA B O 1
ATOM 4237 N N . GLU B 1 163 ? 8.031 -21.625 1.436 1 98.69 163 GLU B N 1
ATOM 4238 C CA . GLU B 1 163 ? 7.508 -22.781 2.145 1 98.69 163 GLU B CA 1
ATOM 4239 C C . GLU B 1 163 ? 7.316 -22.484 3.629 1 98.69 163 GLU B C 1
ATOM 4241 O O . GLU B 1 163 ? 6.258 -22.766 4.195 1 98.69 163 GLU B O 1
ATOM 4246 N N . GLY B 1 164 ? 8.328 -21.938 4.215 1 98.75 164 GLY B N 1
ATOM 4247 C CA . GLY B 1 164 ? 8.234 -21.578 5.621 1 98.75 164 GLY B CA 1
ATOM 4248 C C . GLY B 1 164 ? 7.195 -20.516 5.898 1 98.75 164 GLY B C 1
ATOM 4249 O O . GLY B 1 164 ? 6.504 -20.562 6.914 1 98.75 164 GLY B O 1
ATOM 4250 N N . LEU B 1 165 ? 7.07 -19.594 5.023 1 98.88 165 LEU B N 1
ATOM 4251 C CA . LEU B 1 165 ? 6.152 -18.469 5.18 1 98.88 165 LEU B CA 1
ATOM 4252 C C . LEU B 1 165 ? 4.703 -18.953 5.203 1 98.88 165 LEU B C 1
ATOM 4254 O O . LEU B 1 165 ? 3.951 -18.609 6.121 1 98.88 165 LEU B O 1
ATOM 4258 N N . VAL B 1 166 ? 4.324 -19.719 4.219 1 98.69 166 VAL B N 1
ATOM 4259 C CA . VAL B 1 166 ? 2.943 -20.172 4.109 1 98.69 166 VAL B CA 1
ATOM 4260 C C . VAL B 1 166 ? 2.607 -21.094 5.277 1 98.69 166 VAL B C 1
ATOM 4262 O O . VAL B 1 166 ? 1.515 -21.016 5.844 1 98.69 166 VAL B O 1
ATOM 4265 N N . THR B 1 167 ? 3.553 -21.938 5.656 1 98.69 167 THR B N 1
ATOM 4266 C CA . THR B 1 167 ? 3.367 -22.828 6.797 1 98.69 167 THR B CA 1
ATOM 4267 C C . THR B 1 167 ? 3.131 -22.016 8.078 1 98.69 167 THR B C 1
ATOM 4269 O O . THR B 1 167 ? 2.215 -22.328 8.844 1 98.69 167 THR B O 1
ATOM 4272 N N . HIS B 1 168 ? 3.912 -21 8.242 1 98.75 168 HIS B N 1
ATOM 4273 C CA . HIS B 1 168 ? 3.811 -20.156 9.422 1 98.75 168 HIS B CA 1
ATOM 4274 C C . HIS B 1 168 ? 2.473 -19.422 9.469 1 98.75 168 HIS B C 1
ATOM 4276 O O . HIS B 1 168 ? 1.82 -19.375 10.508 1 98.75 168 HIS B O 1
ATOM 4282 N N . VAL B 1 169 ? 2.066 -18.875 8.391 1 98.81 169 VAL B N 1
ATOM 4283 C CA . VAL B 1 169 ? 0.851 -18.078 8.336 1 98.81 169 VAL B CA 1
ATOM 4284 C C . VAL B 1 169 ? -0.36 -18.938 8.664 1 98.81 169 VAL B C 1
ATOM 4286 O O . VAL B 1 169 ? -1.211 -18.562 9.469 1 98.81 169 VAL B O 1
ATOM 4289 N N . VAL B 1 170 ? -0.447 -20.078 8.031 1 98.62 170 VAL B N 1
ATOM 4290 C CA . VAL B 1 170 ? -1.588 -20.969 8.25 1 98.62 170 VAL B CA 1
ATOM 4291 C C . VAL B 1 170 ? -1.626 -21.406 9.711 1 98.62 170 VAL B C 1
ATOM 4293 O O . VAL B 1 170 ? -2.693 -21.438 10.328 1 98.62 170 VAL B O 1
ATOM 4296 N N . LYS B 1 171 ? -0.479 -21.719 10.25 1 98.56 171 LYS B N 1
ATOM 4297 C CA . LYS B 1 171 ? -0.397 -22.109 11.656 1 98.56 171 LYS B CA 1
ATOM 4298 C C . LYS B 1 171 ? -0.878 -20.984 12.562 1 98.56 171 LYS B C 1
ATOM 4300 O O . LYS B 1 171 ? -1.688 -21.203 13.469 1 98.56 171 LYS B O 1
ATOM 4305 N N . ARG B 1 172 ? -0.406 -19.797 12.328 1 98.56 172 ARG B N 1
ATOM 4306 C CA . ARG B 1 172 ? -0.736 -18.641 13.156 1 98.56 172 ARG B CA 1
ATOM 4307 C C . ARG B 1 172 ? -2.227 -18.328 13.086 1 98.56 172 ARG B C 1
ATOM 4309 O O . ARG B 1 172 ? -2.854 -18.047 14.109 1 98.56 172 ARG B O 1
ATOM 4316 N N . VAL B 1 173 ? -2.775 -18.344 11.914 1 98.75 173 VAL B N 1
ATOM 4317 C CA . VAL B 1 173 ? -4.195 -18.062 11.742 1 98.75 173 VAL B CA 1
ATOM 4318 C C . VAL B 1 173 ? -5.031 -19.141 12.414 1 98.75 173 VAL B C 1
ATOM 4320 O O . VAL B 1 173 ? -6.059 -18.859 13.031 1 98.75 173 VAL B O 1
ATOM 4323 N N . ARG B 1 174 ? -4.594 -20.391 12.25 1 98.25 174 ARG B N 1
ATOM 4324 C CA . ARG B 1 174 ? -5.293 -21.484 12.906 1 98.25 174 ARG B CA 1
ATOM 4325 C C . ARG B 1 174 ? -5.332 -21.297 14.422 1 98.25 174 ARG B C 1
ATOM 4327 O O . ARG B 1 174 ? -6.359 -21.531 15.055 1 98.25 174 ARG B O 1
ATOM 4334 N N . GLU B 1 175 ? -4.246 -20.891 14.969 1 98.31 175 GLU B N 1
ATOM 4335 C CA . GLU B 1 175 ? -4.145 -20.672 16.406 1 98.31 175 GLU B CA 1
ATOM 4336 C C . GLU B 1 175 ? -5.043 -19.516 16.844 1 98.31 175 GLU B C 1
ATOM 4338 O O . GLU B 1 175 ? -5.684 -19.594 17.906 1 98.31 175 GLU B O 1
ATOM 4343 N N . GLU B 1 176 ? -5.145 -18.562 16.078 1 98.19 176 GLU B N 1
ATOM 4344 C CA . GLU B 1 176 ? -5.805 -17.328 16.5 1 98.19 176 GLU B CA 1
ATOM 4345 C C . GLU B 1 176 ? -7.285 -17.344 16.141 1 98.19 176 GLU B C 1
ATOM 4347 O O . GLU B 1 176 ? -8.117 -16.828 16.875 1 98.19 176 GLU B O 1
ATOM 4352 N N . TYR B 1 177 ? -7.586 -17.953 14.953 1 98.44 177 TYR B N 1
ATOM 4353 C CA . TYR B 1 177 ? -8.938 -17.781 14.43 1 98.44 177 TYR B CA 1
ATOM 4354 C C . TYR B 1 177 ? -9.562 -19.141 14.094 1 98.44 177 TYR B C 1
ATOM 4356 O O . TYR B 1 177 ? -10.656 -19.203 13.531 1 98.44 177 TYR B O 1
ATOM 4364 N N . GLY B 1 178 ? -8.906 -20.234 14.398 1 98.12 178 GLY B N 1
ATOM 4365 C CA . GLY B 1 178 ? -9.367 -21.547 13.992 1 98.12 178 GLY B CA 1
ATOM 4366 C C . GLY B 1 178 ? -10.812 -21.828 14.383 1 98.12 178 GLY B C 1
ATOM 4367 O O . GLY B 1 178 ? -11.609 -22.266 13.547 1 98.12 178 GLY B O 1
ATOM 4368 N N . ARG B 1 179 ? -11.188 -21.516 15.57 1 98 179 ARG B N 1
ATOM 4369 C CA . ARG B 1 179 ? -12.531 -21.781 16.062 1 98 179 ARG B CA 1
ATOM 4370 C C . ARG B 1 179 ? -13.562 -20.906 15.352 1 98 179 ARG B C 1
ATOM 4372 O O . ARG B 1 179 ? -14.617 -21.391 14.953 1 98 179 ARG B O 1
ATOM 4379 N N . GLN B 1 180 ? -13.266 -19.656 15.18 1 98.31 180 GLN B N 1
ATOM 4380 C CA . GLN B 1 180 ? -14.18 -18.734 14.5 1 98.31 180 GLN B CA 1
ATOM 4381 C C . GLN B 1 180 ? -14.367 -19.125 13.039 1 98.31 180 GLN B C 1
ATOM 4383 O O . GLN B 1 180 ? -15.469 -19.016 12.5 1 98.31 180 GLN B O 1
ATOM 4388 N N . LEU B 1 181 ? -13.266 -19.547 12.453 1 98.44 181 LEU B N 1
ATOM 4389 C CA . LEU B 1 181 ? -13.352 -20 11.07 1 98.44 181 LEU B CA 1
ATOM 4390 C C . LEU B 1 181 ? -14.297 -21.188 10.938 1 98.44 181 LEU B C 1
ATOM 4392 O O . LEU B 1 181 ? -15.109 -21.25 10.016 1 98.44 181 LEU B O 1
ATOM 4396 N N . GLU B 1 182 ? -14.227 -22.094 11.836 1 98 182 GLU B N 1
ATOM 4397 C CA . GLU B 1 182 ? -15.117 -23.25 11.82 1 98 182 GLU B CA 1
ATOM 4398 C C . GLU B 1 182 ? -16.562 -22.859 12.102 1 98 182 GLU B C 1
ATOM 4400 O O . GLU B 1 182 ? -17.484 -23.281 11.406 1 98 182 GLU B O 1
ATOM 4405 N N . ASP B 1 183 ? -16.75 -21.984 13.055 1 98 183 ASP B N 1
ATOM 4406 C CA . ASP B 1 183 ? -18.078 -21.609 13.508 1 98 183 ASP B CA 1
ATOM 4407 C C . ASP B 1 183 ? -18.797 -20.734 12.469 1 98 183 ASP B C 1
ATOM 4409 O O . ASP B 1 183 ? -20 -20.875 12.25 1 98 183 ASP B O 1
ATOM 4413 N N . VAL B 1 184 ? -18.031 -19.844 11.836 1 97.75 184 VAL B N 1
ATOM 4414 C CA . VAL B 1 184 ? -18.656 -18.797 11.023 1 97.75 184 VAL B CA 1
ATOM 4415 C C . VAL B 1 184 ? -18.609 -19.188 9.547 1 97.75 184 VAL B C 1
ATOM 4417 O O . VAL B 1 184 ? -19.547 -18.938 8.789 1 97.75 184 VAL B O 1
ATOM 4420 N N . LEU B 1 185 ? -17.516 -19.906 9.164 1 97.38 185 LEU B N 1
ATOM 4421 C CA . LEU B 1 185 ? -17.312 -20.172 7.738 1 97.38 185 LEU B CA 1
ATOM 4422 C C . LEU B 1 185 ? -17.344 -21.656 7.445 1 97.38 185 LEU B C 1
ATOM 4424 O O . LEU B 1 185 ? -17.281 -22.062 6.281 1 97.38 185 LEU B O 1
ATOM 4428 N N . GLY B 1 186 ? -17.422 -22.516 8.461 1 96.81 186 GLY B N 1
ATOM 4429 C CA . GLY B 1 186 ? -17.344 -23.938 8.258 1 96.81 186 GLY B CA 1
ATOM 4430 C C . GLY B 1 186 ? -15.992 -24.391 7.719 1 96.81 186 GLY B C 1
ATOM 4431 O O . GLY B 1 186 ? -15.914 -25.359 6.965 1 96.81 186 GLY B O 1
ATOM 4432 N N . ARG B 1 187 ? -14.953 -23.641 8.031 1 97.12 187 ARG B N 1
ATOM 4433 C CA . ARG B 1 187 ? -13.633 -23.891 7.469 1 97.12 187 ARG B CA 1
ATOM 4434 C C . ARG B 1 187 ? -12.672 -24.422 8.523 1 97.12 187 ARG B C 1
ATOM 4436 O O . ARG B 1 187 ? -12.367 -23.734 9.5 1 97.12 187 ARG B O 1
ATOM 4443 N N . SER B 1 188 ? -12.211 -25.609 8.336 1 96.06 188 SER B N 1
ATOM 4444 C CA . SER B 1 188 ? -11.125 -26.172 9.148 1 96.06 188 SER B CA 1
ATOM 4445 C C . SER B 1 188 ? -9.797 -26.094 8.406 1 96.06 188 SER B C 1
ATOM 4447 O O . SER B 1 188 ? -9.648 -26.641 7.312 1 96.06 188 SER B O 1
ATOM 4449 N N . LEU B 1 189 ? -8.852 -25.469 9.016 1 95.88 189 LEU B N 1
ATOM 4450 C CA . LEU B 1 189 ? -7.551 -25.297 8.375 1 95.88 189 LEU B CA 1
ATOM 4451 C C . LEU B 1 189 ? -6.648 -26.5 8.641 1 95.88 189 LEU B C 1
ATOM 4453 O O . LEU B 1 189 ? -6.617 -27.031 9.75 1 95.88 189 LEU B O 1
ATOM 4457 N N . PRO B 1 190 ? -5.957 -26.891 7.609 1 93.75 190 PRO B N 1
ATOM 4458 C CA . PRO B 1 190 ? -5.016 -28 7.797 1 93.75 190 PRO B CA 1
ATOM 4459 C C . PRO B 1 190 ? -3.719 -27.562 8.477 1 93.75 190 PRO B C 1
ATOM 4461 O O . PRO B 1 190 ? -3.475 -26.359 8.633 1 93.75 190 PRO B O 1
ATOM 4464 N N . GLU B 1 191 ? -3.014 -28.531 8.922 1 95.12 191 GLU B N 1
ATOM 4465 C CA . GLU B 1 191 ? -1.623 -28.312 9.312 1 95.12 191 GLU B CA 1
ATOM 4466 C C . GLU B 1 191 ? -0.67 -28.719 8.195 1 95.12 191 GLU B C 1
ATOM 4468 O O . GLU B 1 191 ? -0.574 -29.906 7.855 1 95.12 191 GLU B O 1
ATOM 4473 N N . PHE B 1 192 ? -0.003 -27.75 7.629 1 96.56 192 PHE B N 1
ATOM 4474 C CA . PHE B 1 192 ? 0.959 -28.078 6.582 1 96.56 192 PHE B CA 1
ATOM 4475 C C . PHE B 1 192 ? 2.217 -28.703 7.172 1 96.56 192 PHE B C 1
ATOM 4477 O O . PHE B 1 192 ? 2.664 -28.312 8.25 1 96.56 192 PHE B O 1
ATOM 4484 N N . LYS B 1 193 ? 2.758 -29.594 6.441 1 95.12 193 LYS B N 1
ATOM 4485 C CA . LYS B 1 193 ? 3.953 -30.312 6.871 1 95.12 193 LYS B CA 1
ATOM 4486 C C . LYS B 1 193 ? 5.039 -30.266 5.805 1 95.12 193 LYS B C 1
ATOM 4488 O O . LYS B 1 193 ? 5.172 -31.188 4.996 1 95.12 193 LYS B O 1
ATOM 4493 N N . PRO B 1 194 ? 5.863 -29.328 5.902 1 95.69 194 PRO B N 1
ATOM 4494 C CA . PRO B 1 194 ? 6.996 -29.328 4.977 1 95.69 194 PRO B CA 1
ATOM 4495 C C . PRO B 1 194 ? 7.902 -30.547 5.137 1 95.69 194 PRO B C 1
ATOM 4497 O O . PRO B 1 194 ? 7.902 -31.172 6.191 1 95.69 194 PRO B O 1
ATOM 4500 N N . PRO B 1 195 ? 8.758 -30.875 4.102 1 97.31 195 PRO B N 1
ATOM 4501 C CA . PRO B 1 195 ? 8.922 -30.125 2.855 1 97.31 195 PRO B CA 1
ATOM 4502 C C . PRO B 1 195 ? 7.793 -30.391 1.86 1 97.31 195 PRO B C 1
ATOM 4504 O O . PRO B 1 195 ? 7.281 -31.5 1.777 1 97.31 195 PRO B O 1
ATOM 4507 N N . PHE B 1 196 ? 7.418 -29.375 1.148 1 98.19 196 PHE B N 1
ATOM 4508 C CA . PHE B 1 196 ? 6.434 -29.484 0.082 1 98.19 196 PHE B CA 1
ATOM 4509 C C . PHE B 1 196 ? 7.035 -30.172 -1.14 1 98.19 196 PHE B C 1
ATOM 4511 O O . PHE B 1 196 ? 8.219 -29.984 -1.442 1 98.19 196 PHE B O 1
ATOM 4518 N N . LYS B 1 197 ? 6.23 -30.906 -1.807 1 98.12 197 LYS B N 1
ATOM 4519 C CA . LYS B 1 197 ? 6.684 -31.547 -3.035 1 98.12 197 LYS B CA 1
ATOM 4520 C C . LYS B 1 197 ? 7.086 -30.5 -4.082 1 98.12 197 LYS B C 1
ATOM 4522 O O . LYS B 1 197 ? 6.488 -29.438 -4.16 1 98.12 197 LYS B O 1
ATOM 4527 N N . ARG B 1 198 ? 8.07 -30.891 -4.828 1 98.31 198 ARG B N 1
ATOM 4528 C CA . ARG B 1 198 ? 8.555 -30.062 -5.922 1 98.31 198 ARG B CA 1
ATOM 4529 C C . ARG B 1 198 ? 8.586 -30.828 -7.234 1 98.31 198 ARG B C 1
ATOM 4531 O O . ARG B 1 198 ? 9.172 -31.922 -7.309 1 98.31 198 ARG B O 1
ATOM 4538 N N . TYR B 1 199 ? 7.941 -30.234 -8.234 1 98.31 199 TYR B N 1
ATOM 4539 C CA . TYR B 1 199 ? 7.902 -30.859 -9.555 1 98.31 199 TYR B CA 1
ATOM 4540 C C . TYR B 1 199 ? 8.555 -29.953 -10.602 1 98.31 199 TYR B C 1
ATOM 4542 O O . TYR B 1 199 ? 8.195 -28.781 -10.742 1 98.31 199 TYR B O 1
ATOM 4550 N N . PRO B 1 200 ? 9.5 -30.531 -11.344 1 97.81 200 PRO B N 1
ATOM 4551 C CA . PRO B 1 200 ? 9.812 -29.781 -12.555 1 97.81 200 PRO B CA 1
ATOM 4552 C C . PRO B 1 200 ? 8.594 -29.578 -13.453 1 97.81 200 PRO B C 1
ATOM 4554 O O . PRO B 1 200 ? 7.719 -30.453 -13.516 1 97.81 200 PRO B O 1
ATOM 4557 N N . HIS B 1 201 ? 8.578 -28.5 -14.094 1 97.94 201 HIS B N 1
ATOM 4558 C CA . HIS B 1 201 ? 7.473 -28.188 -14.992 1 97.94 201 HIS B CA 1
ATOM 4559 C C . HIS B 1 201 ? 7.184 -29.328 -15.945 1 97.94 201 HIS B C 1
ATOM 4561 O O . HIS B 1 201 ? 6.023 -29.688 -16.156 1 97.94 201 HIS B O 1
ATOM 4567 N N . SER B 1 202 ? 8.219 -29.938 -16.469 1 96.69 202 SER B N 1
ATOM 4568 C CA . SER B 1 202 ? 8.062 -31.047 -17.422 1 96.69 202 SER B CA 1
ATOM 4569 C C . SER B 1 202 ? 7.312 -32.219 -16.797 1 96.69 202 SER B C 1
ATOM 4571 O O . SER B 1 202 ? 6.473 -32.844 -17.438 1 96.69 202 SER B O 1
ATOM 4573 N N . GLU B 1 203 ? 7.605 -32.469 -15.57 1 97.69 203 GLU B N 1
ATOM 4574 C CA . GLU B 1 203 ? 6.922 -33.531 -14.844 1 97.69 203 GLU B CA 1
ATOM 4575 C C . GLU B 1 203 ? 5.469 -33.156 -14.555 1 97.69 203 GLU B C 1
ATOM 4577 O O . GLU B 1 203 ? 4.578 -34 -14.664 1 97.69 203 GLU B O 1
ATOM 4582 N N . ALA B 1 204 ? 5.234 -31.938 -14.172 1 97.69 204 ALA B N 1
ATOM 4583 C CA . ALA B 1 204 ? 3.879 -31.469 -13.898 1 97.69 204 ALA B CA 1
ATOM 4584 C C . ALA B 1 204 ? 2.992 -31.609 -15.133 1 97.69 204 ALA B C 1
ATOM 4586 O O . ALA B 1 204 ? 1.846 -32.062 -15.031 1 97.69 204 ALA B O 1
ATOM 4587 N N . ILE B 1 205 ? 3.545 -31.25 -16.297 1 97.5 205 ILE B N 1
ATOM 4588 C CA . ILE B 1 205 ? 2.811 -31.344 -17.547 1 97.5 205 ILE B CA 1
ATOM 4589 C C . ILE B 1 205 ? 2.451 -32.812 -17.828 1 97.5 205 ILE B C 1
ATOM 4591 O O . ILE B 1 205 ? 1.323 -33.094 -18.219 1 97.5 205 ILE B O 1
ATOM 4595 N N . LYS B 1 206 ? 3.402 -33.688 -17.641 1 97.12 206 LYS B N 1
ATOM 4596 C CA . LYS B 1 206 ? 3.146 -35.125 -17.844 1 97.12 206 LYS B CA 1
ATOM 4597 C C . LYS B 1 206 ? 2.021 -35.625 -16.938 1 97.12 206 LYS B C 1
ATOM 4599 O O . LYS B 1 206 ? 1.147 -36.375 -17.375 1 97.12 206 LYS B O 1
ATOM 4604 N N . ILE B 1 207 ? 2.064 -35.188 -15.734 1 97.06 207 ILE B N 1
ATOM 4605 C CA . ILE B 1 207 ? 1.073 -35.625 -14.75 1 97.06 207 ILE B CA 1
ATOM 4606 C C . ILE B 1 207 ? -0.314 -35.156 -15.18 1 97.06 207 ILE B C 1
ATOM 4608 O O . ILE B 1 207 ? -1.235 -35.969 -15.32 1 97.06 207 ILE B O 1
ATOM 4612 N N . VAL B 1 208 ? -0.499 -33.875 -15.445 1 97.31 208 VAL B N 1
ATOM 4613 C CA . VAL B 1 208 ? -1.826 -33.344 -15.734 1 97.31 208 VAL B CA 1
ATOM 4614 C C . VAL B 1 208 ? -2.336 -33.906 -17.062 1 97.31 208 VAL B C 1
ATOM 4616 O O . VAL B 1 208 ? -3.537 -34.156 -17.219 1 97.31 208 VAL B O 1
ATOM 4619 N N . ASN B 1 209 ? -1.441 -34.062 -18.016 1 97.31 209 ASN B N 1
ATOM 4620 C CA . ASN B 1 209 ? -1.851 -34.656 -19.281 1 97.31 209 ASN B CA 1
ATOM 4621 C C . ASN B 1 209 ? -2.275 -36.094 -19.141 1 97.31 209 ASN B C 1
ATOM 4623 O O . ASN B 1 209 ? -3.154 -36.562 -19.859 1 97.31 209 ASN B O 1
ATOM 4627 N N . SER B 1 210 ? -1.688 -36.812 -18.281 1 96.69 210 SER B N 1
ATOM 4628 C CA . SER B 1 210 ? -2.086 -38.188 -18.016 1 96.69 210 SER B CA 1
ATOM 4629 C C . SER B 1 210 ? -3.49 -38.281 -17.422 1 96.69 210 SER B C 1
ATOM 4631 O O . SER B 1 210 ? -4.156 -39.312 -17.516 1 96.69 210 SER B O 1
ATOM 4633 N N . TYR B 1 211 ? -3.924 -37.219 -16.812 1 96.19 211 TYR B N 1
ATOM 4634 C CA . TYR B 1 211 ? -5.266 -37.156 -16.25 1 96.19 211 TYR B CA 1
ATOM 4635 C C . TYR B 1 211 ? -6.254 -36.562 -17.25 1 96.19 211 TYR B C 1
ATOM 4637 O O . TYR B 1 211 ? -7.402 -36.281 -16.906 1 96.19 211 TYR B O 1
ATOM 4645 N N . GLY B 1 212 ? -5.762 -36.219 -18.484 1 94.88 212 GLY B N 1
ATOM 4646 C CA . GLY B 1 212 ? -6.684 -35.875 -19.531 1 94.88 212 GLY B CA 1
ATOM 4647 C C . GLY B 1 212 ? -6.59 -34.406 -19.922 1 94.88 212 GLY B C 1
ATOM 4648 O O . GLY B 1 212 ? -7.297 -33.938 -20.828 1 94.88 212 GLY B O 1
ATOM 4649 N N . CYS B 1 213 ? -5.754 -33.656 -19.219 1 94.06 213 CYS B N 1
ATOM 4650 C CA . CYS B 1 213 ? -5.535 -32.281 -19.688 1 94.06 213 CYS B CA 1
ATOM 4651 C C . CYS B 1 213 ? -4.75 -32.281 -20.984 1 94.06 213 CYS B C 1
ATOM 4653 O O . CYS B 1 213 ? -4.238 -33.312 -21.422 1 94.06 213 CYS B O 1
ATOM 4655 N N . ARG B 1 214 ? -4.777 -31.219 -21.781 1 93.44 214 ARG B N 1
ATOM 4656 C CA . ARG B 1 214 ? -3.982 -30.984 -22.984 1 93.44 214 ARG B CA 1
ATOM 4657 C C . ARG B 1 214 ? -3.129 -29.734 -22.828 1 93.44 214 ARG B C 1
ATOM 4659 O O . ARG B 1 214 ? -3.24 -28.797 -23.641 1 93.44 214 ARG B O 1
ATOM 4666 N N . ASN B 1 215 ? -2.277 -29.781 -21.844 1 95.88 215 ASN B N 1
ATOM 4667 C CA . ASN B 1 215 ? -1.405 -28.641 -21.609 1 95.88 215 ASN B CA 1
ATOM 4668 C C . ASN B 1 215 ? -0.158 -28.688 -22.484 1 95.88 215 ASN B C 1
ATOM 4670 O O . ASN B 1 215 ? 0.571 -29.672 -22.484 1 95.88 215 ASN B O 1
ATOM 4674 N N . ASP B 1 216 ? 0.085 -27.641 -23.281 1 94.5 216 ASP B N 1
ATOM 4675 C CA . ASP B 1 216 ? 1.279 -27.516 -24.109 1 94.5 216 ASP B CA 1
ATOM 4676 C C . ASP B 1 216 ? 2.547 -27.562 -23.25 1 94.5 216 ASP B C 1
ATOM 4678 O O . ASP B 1 216 ? 2.674 -26.797 -22.297 1 94.5 216 ASP B O 1
ATOM 4682 N N . PRO B 1 217 ? 3.51 -28.438 -23.578 1 92.94 217 PRO B N 1
ATOM 4683 C CA . PRO B 1 217 ? 4.734 -28.578 -22.797 1 92.94 217 PRO B CA 1
ATOM 4684 C C . PRO B 1 217 ? 5.586 -27.312 -22.797 1 92.94 217 PRO B C 1
ATOM 4686 O O . PRO B 1 217 ? 6.512 -27.188 -21.984 1 92.94 217 PRO B O 1
ATOM 4689 N N . ARG B 1 218 ? 5.363 -26.422 -23.641 1 92.38 218 ARG B N 1
ATOM 4690 C CA . ARG B 1 218 ? 6.188 -25.219 -23.75 1 92.38 218 ARG B CA 1
ATOM 4691 C C . ARG B 1 218 ? 5.488 -24.016 -23.141 1 92.38 218 ARG B C 1
ATOM 4693 O O . ARG B 1 218 ? 5.98 -22.891 -23.234 1 92.38 218 ARG B O 1
ATOM 4700 N N . SER B 1 219 ? 4.359 -24.219 -22.484 1 91.62 219 SER B N 1
ATOM 4701 C CA . SER B 1 219 ? 3.582 -23.141 -21.891 1 91.62 219 SER B CA 1
ATOM 4702 C C . SER B 1 219 ? 3.445 -23.297 -20.391 1 91.62 219 SER B C 1
ATOM 4704 O O . SER B 1 219 ? 3.826 -24.344 -19.828 1 91.62 219 SER B O 1
ATOM 4706 N N . GLU B 1 220 ? 2.938 -22.234 -19.812 1 91.69 220 GLU B N 1
ATOM 4707 C CA . GLU B 1 220 ? 2.574 -22.359 -18.391 1 91.69 220 GLU B CA 1
ATOM 4708 C C . GLU B 1 220 ? 1.399 -23.312 -18.219 1 91.69 220 GLU B C 1
ATOM 4710 O O . GLU B 1 220 ? 0.721 -23.672 -19.172 1 91.69 220 GLU B O 1
ATOM 4715 N N . LEU B 1 221 ? 1.196 -23.75 -17.016 1 92.75 221 LEU B N 1
ATOM 4716 C CA . LEU B 1 221 ? 0.012 -24.547 -16.734 1 92.75 221 LEU B CA 1
ATOM 4717 C C . LEU B 1 221 ? -1.262 -23.75 -17 1 92.75 221 LEU B C 1
ATOM 4719 O O . LEU B 1 221 ? -1.399 -22.625 -16.531 1 92.75 221 LEU B O 1
ATOM 4723 N N . THR B 1 222 ? -2.092 -24.297 -17.734 1 91.75 222 THR B N 1
ATOM 4724 C CA . THR B 1 222 ? -3.393 -23.672 -17.906 1 91.75 222 THR B CA 1
ATOM 4725 C C . THR B 1 222 ? -4.203 -23.734 -16.609 1 91.75 222 THR B C 1
ATOM 4727 O O . THR B 1 222 ? -3.941 -24.562 -15.75 1 91.75 222 THR B O 1
ATOM 4730 N N . TRP B 1 223 ? -5.164 -22.922 -16.562 1 89.69 223 TRP B N 1
ATOM 4731 C CA . TRP B 1 223 ? -5.969 -22.875 -15.344 1 89.69 223 TRP B CA 1
ATOM 4732 C C . TRP B 1 223 ? -6.594 -24.234 -15.055 1 89.69 223 TRP B C 1
ATOM 4734 O O . TRP B 1 223 ? -6.586 -24.688 -13.906 1 89.69 223 TRP B O 1
ATOM 4744 N N . GLU B 1 224 ? -7.141 -24.812 -16.078 1 92.44 224 GLU B N 1
ATOM 4745 C CA . GLU B 1 224 ? -7.797 -26.109 -15.906 1 92.44 224 GLU B CA 1
ATOM 4746 C C . GLU B 1 224 ? -6.824 -27.156 -15.375 1 92.44 224 GLU B C 1
ATOM 4748 O O . GLU B 1 224 ? -7.168 -27.922 -14.477 1 92.44 224 GLU B O 1
ATOM 4753 N N . CYS B 1 225 ? -5.668 -27.109 -15.898 1 96.44 225 CYS B N 1
ATOM 4754 C CA . CYS B 1 225 ? -4.656 -28.094 -15.5 1 96.44 225 CYS B CA 1
ATOM 4755 C C . CYS B 1 225 ? -4.102 -27.766 -14.117 1 96.44 225 CYS B C 1
ATOM 4757 O O . CYS B 1 225 ? -3.805 -28.672 -13.344 1 96.44 225 CYS B O 1
ATOM 4759 N N . GLU B 1 226 ? -3.965 -26.5 -13.836 1 96.12 226 GLU B N 1
ATOM 4760 C CA . GLU B 1 226 ? -3.52 -26.062 -12.523 1 96.12 226 GLU B CA 1
ATOM 4761 C C . GLU B 1 226 ? -4.508 -26.469 -11.438 1 96.12 226 GLU B C 1
ATOM 4763 O O . GLU B 1 226 ? -4.109 -26.984 -10.391 1 96.12 226 GLU B O 1
ATOM 4768 N N . LYS B 1 227 ? -5.738 -26.25 -11.695 1 95.81 227 LYS B N 1
ATOM 4769 C CA . LYS B 1 227 ? -6.793 -26.641 -10.758 1 95.81 227 LYS B CA 1
ATOM 4770 C C . LYS B 1 227 ? -6.777 -28.141 -10.508 1 95.81 227 LYS B C 1
ATOM 4772 O O . LYS B 1 227 ? -6.906 -28.578 -9.367 1 95.81 227 LYS B O 1
ATOM 4777 N N . LEU B 1 228 ? -6.656 -28.875 -11.602 1 96.81 228 LEU B N 1
ATOM 4778 C CA . LEU B 1 228 ? -6.605 -30.328 -11.5 1 96.81 228 LEU B CA 1
ATOM 4779 C C . LEU B 1 228 ? -5.441 -30.781 -10.617 1 96.81 228 LEU B C 1
ATOM 4781 O O . LEU B 1 228 ? -5.617 -31.578 -9.703 1 96.81 228 LEU B O 1
ATOM 4785 N N . MET B 1 229 ? -4.297 -30.234 -10.906 1 97.5 229 MET B N 1
ATOM 4786 C CA . MET B 1 229 ? -3.113 -30.594 -10.133 1 97.5 229 MET B CA 1
ATOM 4787 C C . MET B 1 229 ? -3.285 -30.219 -8.664 1 97.5 229 MET B C 1
ATOM 4789 O O . MET B 1 229 ? -2.906 -30.984 -7.773 1 97.5 229 MET B O 1
ATOM 4793 N N . SER B 1 230 ? -3.764 -29.016 -8.445 1 97.88 230 SER B N 1
ATOM 4794 C CA . SER B 1 230 ? -4.082 -28.547 -7.098 1 97.88 230 SER B CA 1
ATOM 4795 C C . SER B 1 230 ? -4.996 -29.516 -6.371 1 97.88 230 SER B C 1
ATOM 4797 O O . SER B 1 230 ? -4.789 -29.812 -5.191 1 97.88 230 SER B O 1
ATOM 4799 N N . GLY B 1 231 ? -5.957 -30.062 -7.051 1 97.62 231 GLY B N 1
ATOM 4800 C CA . GLY B 1 231 ? -6.934 -30.969 -6.473 1 97.62 231 GLY B CA 1
ATOM 4801 C C . GLY B 1 231 ? -6.355 -32.344 -6.145 1 97.62 231 GLY B C 1
ATOM 4802 O O . GLY B 1 231 ? -6.953 -33.094 -5.383 1 97.62 231 GLY B O 1
ATOM 4803 N N . LEU B 1 232 ? -5.238 -32.688 -6.73 1 97.81 232 LEU B N 1
ATOM 4804 C CA . LEU B 1 232 ? -4.598 -33.969 -6.52 1 97.81 232 LEU B CA 1
ATOM 4805 C C . LEU B 1 232 ? -3.684 -33.938 -5.301 1 97.81 232 LEU B C 1
ATOM 4807 O O . LEU B 1 232 ? -3.064 -34.938 -4.953 1 97.81 232 LEU B O 1
ATOM 4811 N N . HIS B 1 233 ? -3.611 -32.812 -4.605 1 97.44 233 HIS B N 1
ATOM 4812 C CA . HIS B 1 233 ? -2.668 -32.625 -3.51 1 97.44 233 HIS B CA 1
ATOM 4813 C C . HIS B 1 233 ? -3.383 -32.188 -2.232 1 97.44 233 HIS B C 1
ATOM 4815 O O . HIS B 1 233 ? -4.391 -31.484 -2.287 1 97.44 233 HIS B O 1
ATOM 4821 N N . ALA B 1 234 ? -2.797 -32.562 -1.092 1 96.06 234 ALA B N 1
ATOM 4822 C CA . ALA B 1 234 ? -3.373 -32.25 0.215 1 96.06 234 ALA B CA 1
ATOM 4823 C C . ALA B 1 234 ? -2.67 -31.078 0.864 1 96.06 234 ALA B C 1
ATOM 4825 O O . ALA B 1 234 ? -3.17 -30.5 1.835 1 96.06 234 ALA B O 1
ATOM 4826 N N . GLN B 1 235 ? -1.547 -30.703 0.343 1 96.69 235 GLN B N 1
ATOM 4827 C CA . GLN B 1 235 ? -0.787 -29.547 0.804 1 96.69 235 GLN B CA 1
ATOM 4828 C C . GLN B 1 235 ? -0.158 -28.797 -0.369 1 96.69 235 GLN B C 1
ATOM 4830 O O . GLN B 1 235 ? -0.131 -29.297 -1.492 1 96.69 235 GLN B O 1
ATOM 4835 N N . PRO B 1 236 ? 0.344 -27.578 -0.131 1 98.44 236 PRO B N 1
ATOM 4836 C CA . PRO B 1 236 ? 0.964 -26.828 -1.226 1 98.44 236 PRO B CA 1
ATOM 4837 C C . PRO B 1 236 ? 2.168 -27.547 -1.827 1 98.44 236 PRO B C 1
ATOM 4839 O O . PRO B 1 236 ? 2.805 -28.359 -1.153 1 98.44 236 PRO B O 1
ATOM 4842 N N . PHE B 1 237 ? 2.447 -27.203 -3.031 1 98.69 237 PHE B N 1
ATOM 4843 C CA . PHE B 1 237 ? 3.584 -27.781 -3.732 1 98.69 237 PHE B CA 1
ATOM 4844 C C . PHE B 1 237 ? 4.16 -26.797 -4.742 1 98.69 237 PHE B C 1
ATOM 4846 O O . PHE B 1 237 ? 3.533 -25.781 -5.051 1 98.69 237 PHE B O 1
ATOM 4853 N N . PHE B 1 238 ? 5.336 -27.156 -5.211 1 98.75 238 PHE B N 1
ATOM 4854 C CA . PHE B 1 238 ? 6.023 -26.266 -6.141 1 98.75 238 PHE B CA 1
ATOM 4855 C C . PHE B 1 238 ? 6.062 -26.875 -7.539 1 98.75 238 PHE B C 1
ATOM 4857 O O . PHE B 1 238 ? 6.188 -28.094 -7.688 1 98.75 238 PHE B O 1
ATOM 4864 N N . VAL B 1 239 ? 5.926 -26.031 -8.523 1 98.5 239 VAL B N 1
ATOM 4865 C CA . VAL B 1 239 ? 6.309 -26.312 -9.898 1 98.5 239 VAL B CA 1
ATOM 4866 C C . VAL B 1 239 ? 7.414 -25.344 -10.328 1 98.5 239 VAL B C 1
ATOM 4868 O O . VAL B 1 239 ? 7.262 -24.125 -10.219 1 98.5 239 VAL B O 1
ATOM 4871 N N . TYR B 1 240 ? 8.531 -25.906 -10.75 1 98.19 240 TYR B N 1
ATOM 4872 C CA . TYR B 1 240 ? 9.672 -25.047 -11.023 1 98.19 240 TYR B CA 1
ATOM 4873 C C . TYR B 1 240 ? 10.289 -25.359 -12.383 1 98.19 240 TYR B C 1
ATOM 4875 O O . TYR B 1 240 ? 9.867 -26.312 -13.055 1 98.19 240 TYR B O 1
ATOM 4883 N N . ASP B 1 241 ? 11.117 -24.438 -12.867 1 98 241 ASP B N 1
ATOM 4884 C CA . ASP B 1 241 ? 11.867 -24.625 -14.109 1 98 241 ASP B CA 1
ATOM 4885 C C . ASP B 1 241 ? 10.953 -24.531 -15.328 1 98 241 ASP B C 1
ATOM 4887 O O . ASP B 1 241 ? 10.953 -25.422 -16.188 1 98 241 ASP B O 1
ATOM 4891 N N . TYR B 1 242 ? 10.258 -23.469 -15.406 1 97.06 242 TYR B N 1
ATOM 4892 C CA . TYR B 1 242 ? 9.367 -23.219 -16.531 1 97.06 242 TYR B CA 1
ATOM 4893 C C . TYR B 1 242 ? 10.164 -22.938 -17.812 1 97.06 242 TYR B C 1
ATOM 4895 O O . TYR B 1 242 ? 11.336 -22.547 -17.734 1 97.06 242 TYR B O 1
ATOM 4903 N N . PRO B 1 243 ? 9.484 -23.125 -18.906 1 95.5 243 PRO B N 1
ATOM 4904 C CA . PRO B 1 243 ? 10.164 -22.797 -20.156 1 95.5 243 PRO B CA 1
ATOM 4905 C C . PRO B 1 243 ? 10.367 -21.297 -20.344 1 95.5 243 PRO B C 1
ATOM 4907 O O . PRO B 1 243 ? 9.5 -20.5 -19.984 1 95.5 243 PRO B O 1
ATOM 4910 N N . ARG B 1 244 ? 11.469 -20.859 -20.953 1 90.69 244 ARG B N 1
ATOM 4911 C CA . ARG B 1 244 ? 11.906 -19.484 -21.125 1 90.69 244 ARG B CA 1
ATOM 4912 C C . ARG B 1 244 ? 10.828 -18.641 -21.797 1 90.69 244 ARG B C 1
ATOM 4914 O O . ARG B 1 244 ? 10.617 -17.484 -21.438 1 90.69 244 ARG B O 1
ATOM 4921 N N . GLY B 1 245 ? 10.078 -19.047 -22.688 1 81.75 245 GLY B N 1
ATOM 4922 C CA . GLY B 1 245 ? 9.109 -18.281 -23.453 1 81.75 245 GLY B CA 1
ATOM 4923 C C . GLY B 1 245 ? 7.82 -18.016 -22.688 1 81.75 245 GLY B C 1
ATOM 4924 O O . GLY B 1 245 ? 7.004 -17.188 -23.125 1 81.75 245 GLY B O 1
ATOM 4925 N N . SER B 1 246 ? 7.777 -18.469 -21.484 1 78.81 246 SER B N 1
ATOM 4926 C CA . SER B 1 246 ? 6.5 -18.422 -20.781 1 78.81 246 SER B CA 1
ATOM 4927 C C . SER B 1 246 ? 6.496 -17.328 -19.719 1 78.81 246 SER B C 1
ATOM 4929 O O . SER B 1 246 ? 5.465 -17.047 -19.109 1 78.81 246 SER B O 1
ATOM 4931 N N . ARG B 1 247 ? 7.613 -16.688 -19.516 1 86.25 247 ARG B N 1
ATOM 4932 C CA . ARG B 1 247 ? 7.719 -15.75 -18.406 1 86.25 247 ARG B CA 1
ATOM 4933 C C . ARG B 1 247 ? 8.445 -14.477 -18.828 1 86.25 247 ARG B C 1
ATOM 4935 O O . ARG B 1 247 ? 8.867 -14.352 -19.984 1 86.25 247 ARG B O 1
ATOM 4942 N N . GLY B 1 248 ? 8.562 -13.578 -17.859 1 84.12 248 GLY B N 1
ATOM 4943 C CA . GLY B 1 248 ? 9.109 -12.258 -18.141 1 84.12 248 GLY B CA 1
ATOM 4944 C C . GLY B 1 248 ? 10.617 -12.25 -18.266 1 84.12 248 GLY B C 1
ATOM 4945 O O . GLY B 1 248 ? 11.281 -13.227 -17.922 1 84.12 248 GLY B O 1
ATOM 4946 N N . PHE B 1 249 ? 11.156 -11.109 -18.719 1 90 249 PHE B N 1
ATOM 4947 C CA . PHE B 1 249 ? 12.562 -10.961 -19.078 1 90 249 PHE B CA 1
ATOM 4948 C C . PHE B 1 249 ? 13.438 -10.992 -17.828 1 90 249 PHE B C 1
ATOM 4950 O O . PHE B 1 249 ? 14.648 -11.188 -17.906 1 90 249 PHE B O 1
ATOM 4957 N N . TYR B 1 250 ? 12.812 -10.82 -16.656 1 91.06 250 TYR B N 1
ATOM 4958 C CA . TYR B 1 250 ? 13.594 -10.68 -15.438 1 91.06 250 TYR B CA 1
ATOM 4959 C C . TYR B 1 250 ? 13.828 -12.039 -14.789 1 91.06 250 TYR B C 1
ATOM 4961 O O . TYR B 1 250 ? 14.586 -12.148 -13.82 1 91.06 250 TYR B O 1
ATOM 4969 N N . ASP B 1 251 ? 13.25 -13.102 -15.258 1 95.12 251 ASP B N 1
ATOM 4970 C CA . ASP B 1 251 ? 13.539 -14.438 -14.75 1 95.12 251 ASP B CA 1
ATOM 4971 C C . ASP B 1 251 ? 14.812 -15 -15.367 1 95.12 251 ASP B C 1
ATOM 4973 O O . ASP B 1 251 ? 14.969 -15 -16.594 1 95.12 251 ASP B O 1
ATOM 4977 N N . ARG B 1 252 ? 15.656 -15.578 -14.578 1 96.94 252 ARG B N 1
ATOM 4978 C CA . ARG B 1 252 ? 16.969 -16.031 -15.039 1 96.94 252 ARG B CA 1
ATOM 4979 C C . ARG B 1 252 ? 16.859 -17.344 -15.805 1 96.94 252 ARG B C 1
ATOM 4981 O O . ARG B 1 252 ? 16.25 -18.297 -15.32 1 96.94 252 ARG B O 1
ATOM 4988 N N . GLU B 1 253 ? 17.484 -17.328 -16.953 1 96.31 253 GLU B N 1
ATOM 4989 C CA . GLU B 1 253 ? 17.656 -18.594 -17.672 1 96.31 253 GLU B CA 1
ATOM 4990 C C . GLU B 1 253 ? 18.797 -19.406 -17.094 1 96.31 253 GLU B C 1
ATOM 4992 O O . GLU B 1 253 ? 19.859 -18.875 -16.781 1 96.31 253 GLU B O 1
ATOM 4997 N N . ASP B 1 254 ? 18.562 -20.672 -16.969 1 96.5 254 ASP B N 1
ATOM 4998 C CA . ASP B 1 254 ? 19.578 -21.562 -16.438 1 96.5 254 ASP B CA 1
ATOM 4999 C C . ASP B 1 254 ? 20.766 -21.672 -17.391 1 96.5 254 ASP B C 1
ATOM 5001 O O . ASP B 1 254 ? 20.625 -22.109 -18.531 1 96.5 254 ASP B O 1
ATOM 5005 N N . PRO B 1 255 ? 21.875 -21.281 -16.906 1 93.25 255 PRO B N 1
ATOM 5006 C CA . PRO B 1 255 ? 23.031 -21.297 -17.812 1 93.25 255 PRO B CA 1
ATOM 5007 C C . PRO B 1 255 ? 23.406 -22.719 -18.266 1 93.25 255 PRO B C 1
ATOM 5009 O O . PRO B 1 255 ? 23.969 -22.891 -19.344 1 93.25 255 PRO B O 1
ATOM 5012 N N . GLN B 1 256 ? 23.062 -23.672 -17.5 1 95.81 256 GLN B N 1
ATOM 5013 C CA . GLN B 1 256 ? 23.422 -25.047 -17.812 1 95.81 256 GLN B CA 1
ATOM 5014 C C . GLN B 1 256 ? 22.312 -25.734 -18.594 1 95.81 256 GLN B C 1
ATOM 5016 O O . GLN B 1 256 ? 22.531 -26.797 -19.188 1 95.81 256 GLN B O 1
ATOM 5021 N N . ARG B 1 257 ? 21.172 -25.219 -18.594 1 96.38 257 ARG B N 1
ATOM 5022 C CA . ARG B 1 257 ? 20.031 -25.781 -19.297 1 96.38 257 ARG B CA 1
ATOM 5023 C C . ARG B 1 257 ? 19.297 -24.703 -20.094 1 96.38 257 ARG B C 1
ATOM 5025 O O . ARG B 1 257 ? 18.188 -24.297 -19.75 1 96.38 257 ARG B O 1
ATOM 5032 N N . PRO B 1 258 ? 19.844 -24.344 -21.266 1 94.12 258 PRO B N 1
ATOM 5033 C CA . PRO B 1 258 ? 19.203 -23.297 -22.078 1 94.12 258 PRO B CA 1
ATOM 5034 C C . PRO B 1 258 ? 17.734 -23.578 -22.375 1 94.12 258 PRO B C 1
ATOM 5036 O O . PRO B 1 258 ? 17.375 -24.734 -22.641 1 94.12 258 PRO B O 1
ATOM 5039 N N . GLY B 1 259 ? 16.953 -22.547 -22.25 1 94.38 259 GLY B N 1
ATOM 5040 C CA . GLY B 1 259 ? 15.531 -22.688 -22.5 1 94.38 259 GLY B CA 1
ATOM 5041 C C . GLY B 1 259 ? 14.719 -22.922 -21.25 1 94.38 259 GLY B C 1
ATOM 5042 O O . GLY B 1 259 ? 13.484 -22.859 -21.281 1 94.38 259 GLY B O 1
ATOM 5043 N N . VAL B 1 260 ? 15.438 -23.156 -20.156 1 96.81 260 VAL B N 1
ATOM 5044 C CA . VAL B 1 260 ? 14.781 -23.391 -18.875 1 96.81 260 VAL B CA 1
ATOM 5045 C C . VAL B 1 260 ? 15.047 -22.219 -17.938 1 96.81 260 VAL B C 1
ATOM 5047 O O . VAL B 1 260 ? 16.188 -21.766 -17.797 1 96.81 260 VAL B O 1
ATOM 5050 N N . LEU B 1 261 ? 14.008 -21.766 -17.344 1 97.25 261 LEU B N 1
ATOM 5051 C CA . LEU B 1 261 ? 14.133 -20.656 -16.391 1 97.25 261 LEU B CA 1
ATOM 5052 C C . LEU B 1 261 ? 14.32 -21.172 -14.969 1 97.25 261 LEU B C 1
ATOM 5054 O O . LEU B 1 261 ? 13.75 -22.203 -14.602 1 97.25 261 LEU B O 1
ATOM 5058 N N . ARG B 1 262 ? 15.141 -20.484 -14.203 1 98.06 262 ARG B N 1
ATOM 5059 C CA . ARG B 1 262 ? 15.258 -20.734 -12.766 1 98.06 262 ARG B CA 1
ATOM 5060 C C . ARG B 1 262 ? 14.156 -20.031 -11.992 1 98.06 262 ARG B C 1
ATOM 5062 O O . ARG B 1 262 ? 14.43 -19.109 -11.211 1 98.06 262 ARG B O 1
ATOM 5069 N N . ASP B 1 263 ? 12.945 -20.5 -12.148 1 97.88 263 ASP B N 1
ATOM 5070 C CA . ASP B 1 263 ? 11.766 -19.891 -11.539 1 97.88 263 ASP B CA 1
ATOM 5071 C C . ASP B 1 263 ? 10.828 -20.953 -10.977 1 97.88 263 ASP B C 1
ATOM 5073 O O . ASP B 1 263 ? 11.164 -22.141 -10.969 1 97.88 263 ASP B O 1
ATOM 5077 N N . PHE B 1 264 ? 9.75 -20.5 -10.289 1 98.19 264 PHE B N 1
ATOM 5078 C CA . PHE B 1 264 ? 8.844 -21.453 -9.656 1 98.19 264 PHE B CA 1
ATOM 5079 C C . PHE B 1 264 ? 7.492 -20.828 -9.375 1 98.19 264 PHE B C 1
ATOM 5081 O O . PHE B 1 264 ? 7.379 -19.594 -9.305 1 98.19 264 PHE B O 1
ATOM 5088 N N . ASP B 1 265 ? 6.5 -21.656 -9.273 1 98 265 ASP B N 1
ATOM 5089 C CA . ASP B 1 265 ? 5.199 -21.359 -8.68 1 98 265 ASP B CA 1
ATOM 5090 C C . ASP B 1 265 ? 4.926 -22.266 -7.48 1 98 265 ASP B C 1
ATOM 5092 O O . ASP B 1 265 ? 5.453 -23.375 -7.402 1 98 265 ASP B O 1
ATOM 5096 N N . MET B 1 266 ? 4.262 -21.75 -6.574 1 98.69 266 MET B N 1
ATOM 5097 C CA . MET B 1 266 ? 3.623 -22.578 -5.555 1 98.69 266 MET B CA 1
ATOM 5098 C C . MET B 1 266 ? 2.111 -22.609 -5.746 1 98.69 266 MET B C 1
ATOM 5100 O O . MET B 1 266 ? 1.495 -21.578 -6.035 1 98.69 266 MET B O 1
ATOM 5104 N N . LEU B 1 267 ? 1.535 -23.75 -5.598 1 98.44 267 LEU B N 1
ATOM 5105 C CA . LEU B 1 267 ? 0.092 -23.891 -5.742 1 98.44 267 LEU B CA 1
ATOM 5106 C C . LEU B 1 267 ? -0.541 -24.344 -4.43 1 98.44 267 LEU B C 1
ATOM 5108 O O . LEU B 1 267 ? 0.007 -25.203 -3.73 1 98.44 267 LEU B O 1
ATOM 5112 N N . TYR B 1 268 ? -1.672 -23.703 -4.117 1 98.12 268 TYR B N 1
ATOM 5113 C CA . TYR B 1 268 ? -2.484 -24.188 -3.01 1 98.12 268 TYR B CA 1
ATOM 5114 C C . TYR B 1 268 ? -3.162 -25.5 -3.369 1 98.12 268 TYR B C 1
ATOM 5116 O O . TYR B 1 268 ? -3.438 -25.766 -4.543 1 98.12 268 TYR B O 1
ATOM 5124 N N . PRO B 1 269 ? -3.473 -26.344 -2.389 1 97.88 269 PRO B N 1
ATOM 5125 C CA . PRO B 1 269 ? -4.23 -27.562 -2.643 1 97.88 269 PRO B CA 1
ATOM 5126 C C . PRO B 1 269 ? -5.723 -27.312 -2.848 1 97.88 269 PRO B C 1
ATOM 5128 O O . PRO B 1 269 ? -6.164 -26.156 -2.803 1 97.88 269 PRO B O 1
ATOM 5131 N N . GLU B 1 270 ? -6.449 -28.344 -3.143 1 97.06 270 GLU B N 1
ATOM 5132 C CA . GLU B 1 270 ? -7.906 -28.422 -3.133 1 97.06 270 GLU B CA 1
ATOM 5133 C C . GLU B 1 270 ? -8.516 -27.578 -4.246 1 97.06 270 GLU B C 1
ATOM 5135 O O . GLU B 1 270 ? -9.633 -27.078 -4.109 1 97.06 270 GLU B O 1
ATOM 5140 N N . GLY B 1 271 ? -7.777 -27.219 -5.215 1 97 271 GLY B N 1
ATOM 5141 C CA . GLY B 1 271 ? -8.32 -26.562 -6.395 1 97 271 GLY B CA 1
ATOM 5142 C C . GLY B 1 271 ? -8.172 -25.062 -6.363 1 97 271 GLY B C 1
ATOM 5143 O O . GLY B 1 271 ? -8.641 -24.359 -7.266 1 97 271 GLY B O 1
ATOM 5144 N N . PHE B 1 272 ? -7.473 -24.484 -5.418 1 97 272 PHE B N 1
ATOM 5145 C CA . PHE B 1 272 ? -7.363 -23.031 -5.293 1 97 272 PHE B CA 1
ATOM 5146 C C . PHE B 1 272 ? -6.305 -22.484 -6.246 1 97 272 PHE B C 1
ATOM 5148 O O . PHE B 1 272 ? -6.312 -21.297 -6.57 1 97 272 PHE B O 1
ATOM 5155 N N . GLY B 1 273 ? -5.359 -23.312 -6.633 1 94.75 273 GLY B N 1
ATOM 5156 C CA . GLY B 1 273 ? -4.438 -22.922 -7.684 1 94.75 273 GLY B CA 1
ATOM 5157 C C . GLY B 1 273 ? -3.252 -22.125 -7.164 1 94.75 273 GLY B C 1
ATOM 5158 O O . GLY B 1 273 ? -2.713 -22.438 -6.098 1 94.75 273 GLY B O 1
ATOM 5159 N N . GLU B 1 274 ? -2.766 -21.156 -7.984 1 92.31 274 GLU B N 1
ATOM 5160 C CA . GLU B 1 274 ? -1.494 -20.469 -7.781 1 92.31 274 GLU B CA 1
ATOM 5161 C C . GLU B 1 274 ? -1.524 -19.625 -6.516 1 92.31 274 GLU B C 1
ATOM 5163 O O . GLU B 1 274 ? -2.457 -18.844 -6.309 1 92.31 274 GLU B O 1
ATOM 5168 N N . ALA B 1 275 ? -0.492 -19.766 -5.766 1 94.81 275 ALA B N 1
ATOM 5169 C CA . ALA B 1 275 ? -0.254 -19 -4.539 1 94.81 275 ALA B CA 1
ATOM 5170 C C . ALA B 1 275 ? 0.864 -17.984 -4.734 1 94.81 275 ALA B C 1
ATOM 5172 O O . ALA B 1 275 ? 0.714 -16.812 -4.371 1 94.81 275 ALA B O 1
ATOM 5173 N N . ILE B 1 276 ? 1.946 -18.453 -5.262 1 97.44 276 ILE B N 1
ATOM 5174 C CA . ILE B 1 276 ? 3.199 -17.703 -5.328 1 97.44 276 ILE B CA 1
ATOM 5175 C C . ILE B 1 276 ? 3.846 -17.906 -6.695 1 97.44 276 ILE B C 1
ATOM 5177 O O . ILE B 1 276 ? 3.76 -18.984 -7.277 1 97.44 276 ILE B O 1
ATOM 5181 N N . SER B 1 277 ? 4.48 -16.859 -7.195 1 96.38 277 SER B N 1
ATOM 5182 C CA . SER B 1 277 ? 5.43 -16.938 -8.297 1 96.38 277 SER B CA 1
ATOM 5183 C C . SER B 1 277 ? 6.762 -16.297 -7.93 1 96.38 277 SER B C 1
ATOM 5185 O O . SER B 1 277 ? 6.789 -15.242 -7.285 1 96.38 277 SER B O 1
ATOM 5187 N N . GLY B 1 278 ? 7.82 -16.969 -8.234 1 97.44 278 GLY B N 1
ATOM 5188 C CA . GLY B 1 278 ? 9.141 -16.453 -7.91 1 97.44 278 GLY B CA 1
ATOM 5189 C C . GLY B 1 278 ? 10.219 -16.922 -8.875 1 97.44 278 GLY B C 1
ATOM 5190 O O . GLY B 1 278 ? 9.945 -17.719 -9.773 1 97.44 278 GLY B O 1
ATOM 5191 N N . ALA B 1 279 ? 11.367 -16.328 -8.727 1 97.94 279 ALA B N 1
ATOM 5192 C CA . ALA B 1 279 ? 12.477 -16.656 -9.617 1 97.94 279 ALA B CA 1
ATOM 5193 C C . ALA B 1 279 ? 13.789 -16.078 -9.086 1 97.94 279 ALA B C 1
ATOM 5195 O O . ALA B 1 279 ? 13.789 -15.25 -8.18 1 97.94 279 ALA B O 1
ATOM 5196 N N . GLU B 1 280 ? 14.773 -16.719 -9.609 1 98.06 280 GLU B N 1
ATOM 5197 C CA . GLU B 1 280 ? 16.047 -16 -9.664 1 98.06 280 GLU B CA 1
ATOM 5198 C C . GLU B 1 280 ? 16.047 -14.961 -10.781 1 98.06 280 GLU B C 1
ATOM 5200 O O . GLU B 1 280 ? 15.531 -15.211 -11.867 1 98.06 280 GLU B O 1
ATOM 5205 N N . ARG B 1 281 ? 16.703 -13.797 -10.484 1 97.56 281 ARG B N 1
ATOM 5206 C CA . ARG B 1 281 ? 16.609 -12.703 -11.453 1 97.56 281 ARG B CA 1
ATOM 5207 C C . ARG B 1 281 ? 17.781 -12.75 -12.43 1 97.56 281 ARG B C 1
ATOM 5209 O O . ARG B 1 281 ? 18.906 -13.07 -12.039 1 97.56 281 ARG B O 1
ATOM 5216 N N . GLU B 1 282 ? 17.438 -12.438 -13.688 1 95.88 282 GLU B N 1
ATOM 5217 C CA . GLU B 1 282 ? 18.5 -12.172 -14.656 1 95.88 282 GLU B CA 1
ATOM 5218 C C . GLU B 1 282 ? 19.25 -10.883 -14.312 1 95.88 282 GLU B C 1
ATOM 5220 O O . GLU B 1 282 ? 18.625 -9.859 -14.031 1 95.88 282 GLU B O 1
ATOM 5225 N N . TYR B 1 283 ? 20.578 -10.945 -14.289 1 95.44 283 TYR B N 1
ATOM 5226 C CA . TYR B 1 283 ? 21.328 -9.773 -13.828 1 95.44 283 TYR B CA 1
ATOM 5227 C C . TYR B 1 283 ? 22.328 -9.32 -14.875 1 95.44 283 TYR B C 1
ATOM 5229 O O . TYR B 1 283 ? 23.047 -8.336 -14.68 1 95.44 283 TYR B O 1
ATOM 5237 N N . GLU B 1 284 ? 22.469 -10.102 -15.977 1 95.62 284 GLU B N 1
ATOM 5238 C CA . GLU B 1 284 ? 23.328 -9.672 -17.078 1 95.62 284 GLU B CA 1
ATOM 5239 C C . GLU B 1 284 ? 22.625 -8.617 -17.938 1 95.62 284 GLU B C 1
ATOM 5241 O O . GLU B 1 284 ? 21.656 -8.922 -18.641 1 95.62 284 GLU B O 1
ATOM 5246 N N . PRO B 1 285 ? 23.156 -7.441 -17.938 1 95.5 285 PRO B N 1
ATOM 5247 C CA . PRO B 1 285 ? 22.453 -6.352 -18.609 1 95.5 285 PRO B CA 1
ATOM 5248 C C . PRO B 1 285 ? 22.156 -6.66 -20.078 1 95.5 285 PRO B C 1
ATOM 5250 O O . PRO B 1 285 ? 21.062 -6.379 -20.578 1 95.5 285 PRO B O 1
ATOM 5253 N N . GLU B 1 286 ? 23.078 -7.242 -20.766 1 95.56 286 GLU B N 1
ATOM 5254 C CA . GLU B 1 286 ? 22.906 -7.543 -22.188 1 95.56 286 GLU B CA 1
ATOM 5255 C C . GLU B 1 286 ? 21.812 -8.578 -22.406 1 95.56 286 GLU B C 1
ATOM 5257 O O . GLU B 1 286 ? 21.016 -8.477 -23.344 1 95.56 286 GLU B O 1
ATOM 5262 N N . ARG B 1 287 ? 21.781 -9.539 -21.578 1 95.06 287 ARG B N 1
ATOM 5263 C CA . ARG B 1 287 ? 20.75 -10.562 -21.672 1 95.06 287 ARG B CA 1
ATOM 5264 C C . ARG B 1 287 ? 19.375 -9.977 -21.328 1 95.06 287 ARG B C 1
ATOM 5266 O O . ARG B 1 287 ? 18.375 -10.297 -21.984 1 95.06 287 ARG B O 1
ATOM 5273 N N . VAL B 1 288 ? 19.344 -9.148 -20.312 1 95.25 288 VAL B N 1
ATOM 5274 C CA . VAL B 1 288 ? 18.094 -8.492 -19.938 1 95.25 288 VAL B CA 1
ATOM 5275 C C . VAL B 1 288 ? 17.594 -7.656 -21.109 1 95.25 288 VAL B C 1
ATOM 5277 O O . VAL B 1 288 ? 16.406 -7.742 -21.484 1 95.25 288 VAL B O 1
ATOM 5280 N N . MET B 1 289 ? 18.469 -6.93 -21.703 1 95.62 289 MET B N 1
ATOM 5281 C CA . MET B 1 289 ? 18.109 -6.082 -22.844 1 95.62 289 MET B CA 1
ATOM 5282 C C . MET B 1 289 ? 17.578 -6.926 -24 1 95.62 289 MET B C 1
ATOM 5284 O O . MET B 1 289 ? 16.578 -6.57 -24.625 1 95.62 289 MET B O 1
ATOM 5288 N N . ALA B 1 290 ? 18.25 -7.965 -24.281 1 94.38 290 ALA B N 1
ATOM 5289 C CA . ALA B 1 290 ? 17.844 -8.859 -25.359 1 94.38 290 ALA B CA 1
ATOM 5290 C C . ALA B 1 290 ? 16.469 -9.445 -25.094 1 94.38 290 ALA B C 1
ATOM 5292 O O . ALA B 1 290 ? 15.633 -9.539 -26 1 94.38 290 ALA B O 1
ATOM 5293 N N . ARG B 1 291 ? 16.219 -9.82 -23.922 1 92.75 291 ARG B N 1
ATOM 5294 C CA . ARG B 1 291 ? 14.945 -10.43 -23.547 1 92.75 291 ARG B CA 1
ATOM 5295 C C . ARG B 1 291 ? 13.82 -9.398 -23.594 1 92.75 291 ARG B C 1
ATOM 5297 O O . ARG B 1 291 ? 12.68 -9.734 -23.938 1 92.75 291 ARG B O 1
ATOM 5304 N N . ILE B 1 292 ? 14.109 -8.164 -23.156 1 92.94 292 ILE B N 1
ATOM 5305 C CA . ILE B 1 292 ? 13.133 -7.082 -23.281 1 92.94 292 ILE B CA 1
ATOM 5306 C C . ILE B 1 292 ? 12.711 -6.934 -24.75 1 92.94 292 ILE B C 1
ATOM 5308 O O . ILE B 1 292 ? 11.516 -6.879 -25.047 1 92.94 292 ILE B O 1
ATOM 5312 N N . ARG B 1 293 ? 13.664 -7.016 -25.656 1 93 293 ARG B N 1
ATOM 5313 C CA . ARG B 1 293 ? 13.398 -6.895 -27.078 1 93 293 ARG B CA 1
ATOM 5314 C C . ARG B 1 293 ? 12.586 -8.078 -27.594 1 93 293 ARG B C 1
ATOM 5316 O O . ARG B 1 293 ? 11.656 -7.906 -28.375 1 93 293 ARG B O 1
ATOM 5323 N N . GLU B 1 294 ? 12.938 -9.18 -27.094 1 89.31 294 GLU B N 1
ATOM 5324 C CA . GLU B 1 294 ? 12.227 -10.398 -27.484 1 89.31 294 GLU B CA 1
ATOM 5325 C C . GLU B 1 294 ? 10.758 -10.328 -27.078 1 89.31 294 GLU B C 1
ATOM 5327 O O . GLU B 1 294 ? 9.898 -10.891 -27.75 1 89.31 294 GLU B O 1
ATOM 5332 N N . GLY B 1 295 ? 10.531 -9.68 -26.016 1 84.44 295 GLY B N 1
ATOM 5333 C CA . GLY B 1 295 ? 9.172 -9.539 -25.531 1 84.44 295 GLY B CA 1
ATOM 5334 C C . GLY B 1 295 ? 8.398 -8.43 -26.234 1 84.44 295 GLY B C 1
ATOM 5335 O O . GLY B 1 295 ? 7.227 -8.203 -25.922 1 84.44 295 GLY B O 1
ATOM 5336 N N . GLY B 1 296 ? 9.062 -7.699 -27.109 1 84.88 296 GLY B N 1
ATOM 5337 C CA . GLY B 1 296 ? 8.391 -6.668 -27.891 1 84.88 296 GLY B CA 1
ATOM 5338 C C . GLY B 1 296 ? 8.422 -5.305 -27.219 1 84.88 296 GLY B C 1
ATOM 5339 O O . GLY B 1 296 ? 7.672 -4.406 -27.594 1 84.88 296 GLY B O 1
ATOM 5340 N N . GLU B 1 297 ? 9.25 -5.215 -26.188 1 87.38 297 GLU B N 1
ATOM 5341 C CA . GLU B 1 297 ? 9.336 -3.938 -25.484 1 87.38 297 GLU B CA 1
ATOM 5342 C C . GLU B 1 297 ? 10.57 -3.15 -25.922 1 87.38 297 GLU B C 1
ATOM 5344 O O . GLU B 1 297 ? 11.531 -3.727 -26.422 1 87.38 297 GLU B O 1
ATOM 5349 N N . ASP B 1 298 ? 10.484 -1.847 -25.734 1 90.5 298 ASP B N 1
ATOM 5350 C CA . ASP B 1 298 ? 11.602 -0.949 -26 1 90.5 298 ASP B CA 1
ATOM 5351 C C . ASP B 1 298 ? 12.523 -0.838 -24.781 1 90.5 298 ASP B C 1
ATOM 5353 O O . ASP B 1 298 ? 12.133 -0.28 -23.75 1 90.5 298 ASP B O 1
ATOM 5357 N N . PRO B 1 299 ? 13.719 -1.265 -24.953 1 92.81 299 PRO B N 1
ATOM 5358 C CA . PRO B 1 299 ? 14.641 -1.212 -23.812 1 92.81 299 PRO B CA 1
ATOM 5359 C C . PRO B 1 299 ? 14.844 0.207 -23.281 1 92.81 299 PRO B C 1
ATOM 5361 O O . PRO B 1 299 ? 15.211 0.39 -22.109 1 92.81 299 PRO B O 1
ATOM 5364 N N . ARG B 1 300 ? 14.68 1.264 -24.062 1 92.56 300 ARG B N 1
ATOM 5365 C CA . ARG B 1 300 ? 14.875 2.648 -23.656 1 92.56 300 ARG B CA 1
ATOM 5366 C C . ARG B 1 300 ? 13.945 3.02 -22.5 1 92.56 300 ARG B C 1
ATOM 5368 O O . ARG B 1 300 ? 14.273 3.881 -21.688 1 92.56 300 ARG B O 1
ATOM 5375 N N . LYS B 1 301 ? 12.805 2.283 -22.422 1 91.38 301 LYS B N 1
ATOM 5376 C CA . LYS B 1 301 ? 11.852 2.531 -21.344 1 91.38 301 LYS B CA 1
ATOM 5377 C C . LYS B 1 301 ? 12.391 2.035 -20.016 1 91.38 301 LYS B C 1
ATOM 5379 O O . LYS B 1 301 ? 11.914 2.455 -18.953 1 91.38 301 LYS B O 1
ATOM 5384 N N . TYR B 1 302 ? 13.344 1.134 -20.125 1 94.56 302 TYR B N 1
ATOM 5385 C CA . TYR B 1 302 ? 13.914 0.514 -18.938 1 94.56 302 TYR B CA 1
ATOM 5386 C C . TYR B 1 302 ? 15.305 1.067 -18.656 1 94.56 302 TYR B C 1
ATOM 5388 O O . TYR B 1 302 ? 16.125 0.398 -18.031 1 94.56 302 TYR B O 1
ATOM 5396 N N . GLU B 1 303 ? 15.57 2.256 -19.031 1 95.12 303 GLU B N 1
ATOM 5397 C CA . GLU B 1 303 ? 16.922 2.826 -19 1 95.12 303 GLU B CA 1
ATOM 5398 C C . GLU B 1 303 ? 17.469 2.846 -17.578 1 95.12 303 GLU B C 1
ATOM 5400 O O . GLU B 1 303 ? 18.609 2.443 -17.344 1 95.12 303 GLU B O 1
ATOM 5405 N N . TRP B 1 304 ? 16.672 3.369 -16.641 1 95.88 304 TRP B N 1
ATOM 5406 C CA . TRP B 1 304 ? 17.188 3.467 -15.273 1 95.88 304 TRP B CA 1
ATOM 5407 C C . TRP B 1 304 ? 17.547 2.09 -14.727 1 95.88 304 TRP B C 1
ATOM 5409 O O . TRP B 1 304 ? 18.562 1.929 -14.047 1 95.88 304 TRP B O 1
ATOM 5419 N N . PHE B 1 305 ? 16.781 1.113 -15.047 1 96.56 305 PHE B N 1
ATOM 5420 C CA . PHE B 1 305 ? 16.984 -0.236 -14.531 1 96.56 305 PHE B CA 1
ATOM 5421 C C . PHE B 1 305 ? 18.234 -0.864 -15.125 1 96.56 305 PHE B C 1
ATOM 5423 O O . PHE B 1 305 ? 19.047 -1.454 -14.406 1 96.56 305 PHE B O 1
ATOM 5430 N N . LEU B 1 306 ? 18.312 -0.74 -16.422 1 96.94 306 LEU B N 1
ATOM 5431 C CA . LEU B 1 306 ? 19.484 -1.285 -17.109 1 96.94 306 LEU B CA 1
ATOM 5432 C C . LEU B 1 306 ? 20.766 -0.621 -16.609 1 96.94 306 LEU B C 1
ATOM 5434 O O . LEU B 1 306 ? 21.781 -1.29 -16.422 1 96.94 306 LEU B O 1
ATOM 5438 N N . GLN B 1 307 ? 20.719 0.674 -16.391 1 97.19 307 GLN B N 1
ATOM 5439 C CA . GLN B 1 307 ? 21.875 1.384 -15.859 1 97.19 307 GLN B CA 1
ATOM 5440 C C . GLN B 1 307 ? 22.203 0.903 -14.445 1 97.19 307 GLN B C 1
ATOM 5442 O O . GLN B 1 307 ? 23.375 0.73 -14.102 1 97.19 307 GLN B O 1
ATOM 5447 N N . MET B 1 308 ? 21.156 0.718 -13.656 1 97.12 308 MET B N 1
ATOM 5448 C CA . MET B 1 308 ? 21.359 0.203 -12.305 1 97.12 308 MET B CA 1
ATOM 5449 C C . MET B 1 308 ? 22.031 -1.17 -12.344 1 97.12 308 MET B C 1
ATOM 5451 O O . MET B 1 308 ? 22.969 -1.426 -11.594 1 97.12 308 MET B O 1
ATOM 5455 N N . LEU B 1 309 ? 21.578 -2.031 -13.234 1 97.31 309 LEU B N 1
ATOM 5456 C CA . LEU B 1 309 ? 22.141 -3.371 -13.359 1 97.31 309 LEU B CA 1
ATOM 5457 C C . LEU B 1 309 ? 23.625 -3.305 -13.711 1 97.31 309 LEU B C 1
ATOM 5459 O O . LEU B 1 309 ? 24.422 -4.086 -13.195 1 97.31 309 LEU B O 1
ATOM 5463 N N . LYS B 1 310 ? 23.969 -2.414 -14.562 1 97.81 310 LYS B N 1
ATOM 5464 C CA . LYS B 1 310 ? 25.359 -2.25 -14.984 1 97.81 310 LYS B CA 1
ATOM 5465 C C . LYS B 1 310 ? 26.234 -1.764 -13.828 1 97.81 310 LYS B C 1
ATOM 5467 O O . LYS B 1 310 ? 27.312 -2.307 -13.578 1 97.81 310 LYS B O 1
ATOM 5472 N N . GLU B 1 311 ? 25.75 -0.791 -13.141 1 97.88 311 GLU B N 1
ATOM 5473 C CA . GLU B 1 311 ? 26.547 -0.148 -12.102 1 97.88 311 GLU B CA 1
ATOM 5474 C C . GLU B 1 311 ? 26.688 -1.055 -10.883 1 97.88 311 GLU B C 1
ATOM 5476 O O . GLU B 1 311 ? 27.703 -1.003 -10.18 1 97.88 311 GLU B O 1
ATOM 5481 N N . LEU B 1 312 ? 25.641 -1.878 -10.648 1 97.25 312 LEU B N 1
ATOM 5482 C CA . LEU B 1 312 ? 25.656 -2.719 -9.453 1 97.25 312 LEU B CA 1
ATOM 5483 C C . LEU B 1 312 ? 25.953 -4.172 -9.812 1 97.25 312 LEU B C 1
ATOM 5485 O O . LEU B 1 312 ? 25.672 -5.082 -9.039 1 97.25 312 LEU B O 1
ATOM 5489 N N . TYR B 1 313 ? 26.625 -4.375 -10.898 1 97.19 313 TYR B N 1
ATOM 5490 C CA . TYR B 1 313 ? 26.922 -5.707 -11.414 1 97.19 313 TYR B CA 1
ATOM 5491 C C . TYR B 1 313 ? 27.922 -6.43 -10.516 1 97.19 313 TYR B C 1
ATOM 5493 O O . TYR B 1 313 ? 28.938 -5.855 -10.125 1 97.19 313 TYR B O 1
ATOM 5501 N N . PRO B 1 314 ? 27.656 -7.742 -10.188 1 96.94 314 PRO B N 1
ATOM 5502 C CA . PRO B 1 314 ? 26.453 -8.523 -10.5 1 96.94 314 PRO B CA 1
ATOM 5503 C C . PRO B 1 314 ? 25.375 -8.398 -9.422 1 96.94 314 PRO B C 1
ATOM 5505 O O . PRO B 1 314 ? 25.641 -8.648 -8.25 1 96.94 314 PRO B O 1
ATOM 5508 N N . LEU B 1 315 ? 24.25 -7.977 -9.836 1 97.31 315 LEU B N 1
ATOM 5509 C CA . LEU B 1 315 ? 23.109 -7.852 -8.922 1 97.31 315 LEU B CA 1
ATOM 5510 C C . LEU B 1 315 ? 22.297 -9.141 -8.883 1 97.31 315 LEU B C 1
ATOM 5512 O O . LEU B 1 315 ? 21.219 -9.211 -9.469 1 97.31 315 LEU B O 1
ATOM 5516 N N . LYS B 1 316 ? 22.797 -10.117 -8.172 1 98.12 316 LYS B N 1
ATOM 5517 C CA . LYS B 1 316 ? 22.172 -11.43 -8.07 1 98.12 316 LYS B CA 1
ATOM 5518 C C . LYS B 1 316 ? 21.125 -11.445 -6.957 1 98.12 316 LYS B C 1
ATOM 5520 O O . LYS B 1 316 ? 21.453 -11.305 -5.777 1 98.12 316 LYS B O 1
ATOM 5525 N N . THR B 1 317 ? 19.875 -11.594 -7.375 1 98.62 317 THR B N 1
ATOM 5526 C CA . THR B 1 317 ? 18.797 -11.648 -6.391 1 98.62 317 THR B CA 1
ATOM 5527 C C . THR B 1 317 ? 17.797 -12.742 -6.738 1 98.62 317 THR B C 1
ATOM 5529 O O . THR B 1 317 ? 17.797 -13.266 -7.852 1 98.62 317 THR B O 1
ATOM 5532 N N . ALA B 1 318 ? 17.031 -13.172 -5.816 1 98.75 318 ALA B N 1
ATOM 5533 C CA . ALA B 1 318 ? 15.898 -14.07 -5.973 1 98.75 318 ALA B CA 1
ATOM 5534 C C . ALA B 1 318 ? 14.758 -13.688 -5.031 1 98.75 318 ALA B C 1
ATOM 5536 O O . ALA B 1 318 ? 14.984 -13.094 -3.979 1 98.75 318 ALA B O 1
ATOM 5537 N N . GLY B 1 319 ? 13.594 -13.984 -5.434 1 98.38 319 GLY B N 1
ATOM 5538 C CA . GLY B 1 319 ? 12.438 -13.656 -4.605 1 98.38 319 GLY B CA 1
ATOM 5539 C C . GLY B 1 319 ? 11.125 -14.133 -5.191 1 98.38 319 GLY B C 1
ATOM 5540 O O . GLY B 1 319 ? 11.109 -14.977 -6.094 1 98.38 319 GLY B O 1
ATOM 5541 N N . PHE B 1 320 ? 10.07 -13.688 -4.613 1 98.5 320 PHE B N 1
ATOM 5542 C CA . PHE B 1 320 ? 8.742 -14.094 -5.043 1 98.5 320 PHE B CA 1
ATOM 5543 C C . PHE B 1 320 ? 7.68 -13.125 -4.535 1 98.5 320 PHE B C 1
ATOM 5545 O O . PHE B 1 320 ? 7.988 -12.203 -3.773 1 98.5 320 PHE B O 1
ATOM 5552 N N . GLY B 1 321 ? 6.512 -13.227 -5.086 1 98.12 321 GLY B N 1
ATOM 5553 C CA . GLY B 1 321 ? 5.328 -12.523 -4.617 1 98.12 321 GLY B CA 1
ATOM 5554 C C . GLY B 1 321 ? 4.219 -13.461 -4.168 1 98.12 321 GLY B C 1
ATOM 5555 O O . GLY B 1 321 ? 4.004 -14.508 -4.777 1 98.12 321 GLY B O 1
ATOM 5556 N N . ILE B 1 322 ? 3.564 -13.125 -3.121 1 98.56 322 ILE B N 1
ATOM 5557 C CA . ILE B 1 322 ? 2.391 -13.867 -2.672 1 98.56 322 ILE B CA 1
ATOM 5558 C C . ILE B 1 322 ? 1.193 -12.922 -2.578 1 98.56 322 ILE B C 1
ATOM 5560 O O . ILE B 1 322 ? 1.276 -11.859 -1.949 1 98.56 322 ILE B O 1
ATOM 5564 N N . GLY B 1 323 ? 0.127 -13.281 -3.223 1 98 323 GLY B N 1
ATOM 5565 C CA . GLY B 1 323 ? -1.072 -12.461 -3.193 1 98 323 GLY B CA 1
ATOM 5566 C C . GLY B 1 323 ? -1.81 -12.531 -1.868 1 98 323 GLY B C 1
ATOM 5567 O O . GLY B 1 323 ? -2.178 -13.617 -1.413 1 98 323 GLY B O 1
ATOM 5568 N N . VAL B 1 324 ? -2.135 -11.43 -1.334 1 98.69 324 VAL B N 1
ATOM 5569 C CA . VAL B 1 324 ? -2.801 -11.375 -0.037 1 98.69 324 VAL B CA 1
ATOM 5570 C C . VAL B 1 324 ? -4.234 -11.891 -0.171 1 98.69 324 VAL B C 1
ATOM 5572 O O . VAL B 1 324 ? -4.684 -12.711 0.632 1 98.69 324 VAL B O 1
ATOM 5575 N N . GLU B 1 325 ? -4.934 -11.422 -1.172 1 98.5 325 GLU B N 1
ATOM 5576 C CA . GLU B 1 325 ? -6.328 -11.82 -1.354 1 98.5 325 GLU B CA 1
ATOM 5577 C C . GLU B 1 325 ? -6.434 -13.297 -1.721 1 98.5 325 GLU B C 1
ATOM 5579 O O . GLU B 1 325 ? -7.363 -13.984 -1.292 1 98.5 325 GLU B O 1
ATOM 5584 N N . ARG B 1 326 ? -5.473 -13.805 -2.469 1 98.31 326 ARG B N 1
ATOM 5585 C CA . ARG B 1 326 ? -5.508 -15.219 -2.805 1 98.31 326 ARG B CA 1
ATOM 5586 C C . ARG B 1 326 ? -5.266 -16.078 -1.571 1 98.31 326 ARG B C 1
ATOM 5588 O O . ARG B 1 326 ? -5.906 -17.125 -1.396 1 98.31 326 ARG B O 1
ATOM 5595 N N . LEU B 1 327 ? -4.312 -15.688 -0.811 1 98.69 327 LEU B N 1
ATOM 5596 C CA . LEU B 1 327 ? -4.07 -16.406 0.437 1 98.69 327 LEU B CA 1
ATOM 5597 C C . LEU B 1 327 ? -5.297 -16.359 1.341 1 98.69 327 LEU B C 1
ATOM 5599 O O . LEU B 1 327 ? -5.66 -17.359 1.964 1 98.69 327 LEU B O 1
ATOM 5603 N N . THR B 1 328 ? -5.941 -15.203 1.402 1 98.81 328 THR B N 1
ATOM 5604 C CA . THR B 1 328 ? -7.16 -15.039 2.186 1 98.81 328 THR B CA 1
ATOM 5605 C C . THR B 1 328 ? -8.258 -15.977 1.679 1 98.81 328 THR B C 1
ATOM 5607 O O . THR B 1 328 ? -8.961 -16.609 2.473 1 98.81 328 THR B O 1
ATOM 5610 N N . ARG B 1 329 ? -8.383 -16.031 0.375 1 98.5 329 ARG B N 1
ATOM 5611 C CA . ARG B 1 329 ? -9.383 -16.922 -0.216 1 98.5 329 ARG B CA 1
ATOM 5612 C C . ARG B 1 329 ? -9.141 -18.359 0.203 1 98.5 329 ARG B C 1
ATOM 5614 O O . ARG B 1 329 ? -10.078 -19.062 0.597 1 98.5 329 ARG B O 1
ATOM 5621 N N . TYR B 1 330 ? -7.922 -18.781 0.169 1 98.5 330 TYR B N 1
ATOM 5622 C CA . TYR B 1 330 ? -7.617 -20.156 0.549 1 98.5 330 TYR B CA 1
ATOM 5623 C C . TYR B 1 330 ? -7.926 -20.391 2.021 1 98.5 330 TYR B C 1
ATOM 5625 O O . TYR B 1 330 ? -8.617 -21.359 2.369 1 98.5 330 TYR B O 1
ATOM 5633 N N . ILE B 1 331 ? -7.465 -19.516 2.867 1 98.69 331 ILE B N 1
ATOM 5634 C CA . ILE B 1 331 ? -7.555 -19.688 4.312 1 98.69 331 ILE B CA 1
ATOM 5635 C C . ILE B 1 331 ? -9.016 -19.641 4.75 1 98.69 331 ILE B C 1
ATOM 5637 O O . ILE B 1 331 ? -9.445 -20.422 5.602 1 98.69 331 ILE B O 1
ATOM 5641 N N . CYS B 1 332 ? -9.797 -18.797 4.141 1 98.69 332 CYS B N 1
ATOM 5642 C CA . CYS B 1 332 ? -11.172 -18.609 4.566 1 98.69 332 CYS B CA 1
ATOM 5643 C C . CYS B 1 332 ? -12.125 -19.5 3.768 1 98.69 332 CYS B C 1
ATOM 5645 O O . CYS B 1 332 ? -13.312 -19.578 4.074 1 98.69 332 CYS B O 1
ATOM 5647 N N . GLY B 1 333 ? -11.609 -20.156 2.736 1 98.12 333 GLY B N 1
ATOM 5648 C CA . GLY B 1 333 ? -12.469 -20.984 1.901 1 98.12 333 GLY B CA 1
ATOM 5649 C C . GLY B 1 333 ? -13.508 -20.172 1.146 1 98.12 333 GLY B C 1
ATOM 5650 O O . GLY B 1 333 ? -14.695 -20.5 1.187 1 98.12 333 GLY B O 1
ATOM 5651 N N . LEU B 1 334 ? -13.117 -19.156 0.46 1 98.38 334 LEU B N 1
ATOM 5652 C CA . LEU B 1 334 ? -14.047 -18.266 -0.231 1 98.38 334 LEU B CA 1
ATOM 5653 C C . LEU B 1 334 ? -14.258 -18.719 -1.671 1 98.38 334 LEU B C 1
ATOM 5655 O O . LEU B 1 334 ? -13.367 -19.312 -2.277 1 98.38 334 LEU B O 1
ATOM 5659 N N . ARG B 1 335 ? -15.391 -18.438 -2.299 1 97.38 335 ARG B N 1
ATOM 5660 C CA . ARG B 1 335 ? -15.742 -18.875 -3.645 1 97.38 335 ARG B CA 1
ATOM 5661 C C . ARG B 1 335 ? -14.914 -18.141 -4.695 1 97.38 335 ARG B C 1
ATOM 5663 O O . ARG B 1 335 ? -14.484 -18.734 -5.684 1 97.38 335 ARG B O 1
ATOM 5670 N N . ALA B 1 336 ? -14.68 -16.828 -4.43 1 97.31 336 ALA B N 1
ATOM 5671 C CA . ALA B 1 336 ? -13.984 -15.977 -5.387 1 97.31 336 ALA B CA 1
ATOM 5672 C C . ALA B 1 336 ? -13.188 -14.891 -4.668 1 97.31 336 ALA B C 1
ATOM 5674 O O . ALA B 1 336 ? -13.43 -14.609 -3.494 1 97.31 336 ALA B O 1
ATOM 5675 N N . LEU B 1 337 ? -12.289 -14.289 -5.457 1 97.25 337 LEU B N 1
ATOM 5676 C CA . LEU B 1 337 ? -11.375 -13.312 -4.883 1 97.25 337 LEU B CA 1
ATOM 5677 C C . LEU B 1 337 ? -12.117 -12.031 -4.496 1 97.25 337 LEU B C 1
ATOM 5679 O O . LEU B 1 337 ? -11.695 -11.312 -3.588 1 97.25 337 LEU B O 1
ATOM 5683 N N . TRP B 1 338 ? -13.164 -11.742 -5.172 1 96.75 338 TRP B N 1
ATOM 5684 C CA . TRP B 1 338 ? -13.867 -10.508 -4.855 1 96.75 338 TRP B CA 1
ATOM 5685 C C . TRP B 1 338 ? -14.492 -10.57 -3.467 1 96.75 338 TRP B C 1
ATOM 5687 O O . TRP B 1 338 ? -14.875 -9.547 -2.898 1 96.75 338 TRP B O 1
ATOM 5697 N N . GLU B 1 339 ? -14.555 -11.758 -2.834 1 97.56 339 GLU B N 1
ATOM 5698 C CA . GLU B 1 339 ? -15.023 -11.883 -1.458 1 97.56 339 GLU B CA 1
ATOM 5699 C C . GLU B 1 339 ? -13.914 -11.539 -0.465 1 97.56 339 GLU B C 1
ATOM 5701 O O . GLU B 1 339 ? -14.18 -11.336 0.721 1 97.56 339 GLU B O 1
ATOM 5706 N N . ALA B 1 340 ? -12.664 -11.492 -0.948 1 98 340 ALA B N 1
ATOM 5707 C CA . ALA B 1 340 ? -11.523 -11.289 -0.063 1 98 340 ALA B CA 1
ATOM 5708 C C . ALA B 1 340 ? -11.117 -9.812 -0.03 1 98 340 ALA B C 1
ATOM 5710 O O . ALA B 1 340 ? -10.086 -9.461 0.556 1 98 340 ALA B O 1
ATOM 5711 N N . ARG B 1 341 ? -11.906 -8.992 -0.651 1 96.94 341 ARG B N 1
ATOM 5712 C CA . ARG B 1 341 ? -11.648 -7.559 -0.7 1 96.94 341 ARG B CA 1
ATOM 5713 C C . ARG B 1 341 ? -12.914 -6.766 -0.397 1 96.94 341 ARG B C 1
ATOM 5715 O O . ARG B 1 341 ? -13.984 -7.051 -0.949 1 96.94 341 ARG B O 1
ATOM 5722 N N . PRO B 1 342 ? -12.953 -5.77 0.501 1 93.5 342 PRO B N 1
ATOM 5723 C CA . PRO B 1 342 ? -14.18 -5.059 0.87 1 93.5 342 PRO B CA 1
ATOM 5724 C C . PRO B 1 342 ? -14.742 -4.223 -0.276 1 93.5 342 PRO B C 1
ATOM 5726 O O . PRO B 1 342 ? -15.961 -4.051 -0.378 1 93.5 342 PRO B O 1
ATOM 5729 N N . TYR B 1 343 ? -14.133 -3.572 -1.103 1 96.62 343 TYR B N 1
ATOM 5730 C CA . TYR B 1 343 ? -14.508 -2.809 -2.287 1 96.62 343 TYR B CA 1
ATOM 5731 C C . TYR B 1 343 ? -13.781 -3.33 -3.523 1 96.62 343 TYR B C 1
ATOM 5733 O O . TYR B 1 343 ? -13.047 -2.59 -4.18 1 96.62 343 TYR B O 1
ATOM 5741 N N . PRO B 1 344 ? -14.188 -4.562 -3.818 1 97.5 344 PRO B N 1
ATOM 5742 C CA . PRO B 1 344 ? -13.438 -5.227 -4.887 1 97.5 344 PRO B CA 1
ATOM 5743 C C . PRO B 1 344 ? -13.734 -4.645 -6.266 1 97.5 344 PRO B C 1
ATOM 5745 O O . PRO B 1 344 ? -14.859 -4.199 -6.523 1 97.5 344 PRO B O 1
ATOM 5748 N N . LYS B 1 345 ? -12.797 -4.664 -7.121 1 97.56 345 LYS B N 1
ATOM 5749 C CA . LYS B 1 345 ? -12.93 -4.297 -8.531 1 97.56 345 LYS B CA 1
ATOM 5750 C C . LYS B 1 345 ? -12.57 -5.473 -9.438 1 97.56 345 LYS B C 1
ATOM 5752 O O . LYS B 1 345 ? -11.516 -6.09 -9.273 1 97.56 345 LYS B O 1
ATOM 5757 N N . VAL B 1 346 ? -13.477 -5.766 -10.328 1 97.38 346 VAL B N 1
ATOM 5758 C CA . VAL B 1 346 ? -13.258 -6.855 -11.273 1 97.38 346 VAL B CA 1
ATOM 5759 C C . VAL B 1 346 ? -13.398 -6.34 -12.703 1 97.38 346 VAL B C 1
ATOM 5761 O O . VAL B 1 346 ? -13.953 -5.262 -12.93 1 97.38 346 VAL B O 1
ATOM 5764 N N . ALA B 1 347 ? -12.953 -7.086 -13.602 1 96.25 347 ALA B N 1
ATOM 5765 C CA . ALA B 1 347 ? -12.859 -6.668 -15 1 96.25 347 ALA B CA 1
ATOM 5766 C C . ALA B 1 347 ? -14.234 -6.375 -15.578 1 96.25 347 ALA B C 1
ATOM 5768 O O . ALA B 1 347 ? -15.133 -7.219 -15.523 1 96.25 347 ALA B O 1
ATOM 5769 N N . GLY B 1 348 ? -14.344 -5.152 -16.047 1 94.88 348 GLY B N 1
ATOM 5770 C CA . GLY B 1 348 ? -15.492 -4.82 -16.875 1 94.88 348 GLY B CA 1
ATOM 5771 C C . GLY B 1 348 ? -16.703 -4.406 -16.078 1 94.88 348 GLY B C 1
ATOM 5772 O O . GLY B 1 348 ? -17.781 -4.172 -16.641 1 94.88 348 GLY B O 1
ATOM 5773 N N . ILE B 1 349 ? -16.609 -4.375 -14.797 1 96.56 349 ILE B N 1
ATOM 5774 C CA . ILE B 1 349 ? -17.75 -3.961 -13.977 1 96.56 349 ILE B CA 1
ATOM 5775 C C . ILE B 1 349 ? -17.453 -2.594 -13.352 1 96.56 349 ILE B C 1
ATOM 5777 O O . ILE B 1 349 ? -16.547 -2.457 -12.531 1 96.56 349 ILE B O 1
ATOM 5781 N N . ALA B 1 350 ? -18.281 -1.544 -13.703 1 94.62 350 ALA B N 1
ATOM 5782 C CA . ALA B 1 350 ? -18.109 -0.175 -13.227 1 94.62 350 ALA B CA 1
ATOM 5783 C C . ALA B 1 350 ? -19.375 0.646 -13.445 1 94.62 350 ALA B C 1
ATOM 5785 O O . ALA B 1 350 ? -20.188 0.333 -14.32 1 94.62 350 ALA B O 1
ATOM 5786 N N . PRO B 1 351 ? -19.672 1.579 -12.688 1 94.25 351 PRO B N 1
ATOM 5787 C CA . PRO B 1 351 ? -18.844 2.045 -11.57 1 94.25 351 PRO B CA 1
ATOM 5788 C C . PRO B 1 351 ? -19.125 1.295 -10.273 1 94.25 351 PRO B C 1
ATOM 5790 O O . PRO B 1 351 ? -20.281 0.927 -10.008 1 94.25 351 PRO B O 1
ATOM 5793 N N . THR B 1 352 ? -18.172 0.936 -9.57 1 95.69 352 THR B N 1
ATOM 5794 C CA . THR B 1 352 ? -18.266 0.35 -8.242 1 95.69 352 THR B CA 1
ATOM 5795 C C . THR B 1 352 ? -17.312 1.058 -7.277 1 95.69 352 THR B C 1
ATOM 5797 O O . THR B 1 352 ? -16.359 1.713 -7.707 1 95.69 352 THR B O 1
ATOM 5800 N N . PRO B 1 353 ? -17.672 1.009 -5.977 1 94.81 353 PRO B N 1
ATOM 5801 C CA . PRO B 1 353 ? -16.719 1.612 -5.031 1 94.81 353 PRO B CA 1
ATOM 5802 C C . PRO B 1 353 ? -15.297 1.11 -5.219 1 94.81 353 PRO B C 1
ATOM 5804 O O . PRO B 1 353 ? -15.086 -0.06 -5.547 1 94.81 353 PRO B O 1
#

Organism: Pyrobaculum neutrophilum (strain DSM 2338 / JCM 9278 / NBRC 100436 / V24Sta) (NCBI:txid444157)

Radius of gyration: 25.35 Å; Cα contacts (8 Å, |Δi|>4): 1483; chains: 2; bounding box: 55×80×55 Å

pLDDT: mean 95.94, std 4.72, range [60.19, 98.94]

Solvent-accessible surface area (backbone atoms only — not comparable to full-atom values): 36062 Å² total; per-residue (Å²): 125,76,42,96,59,66,42,66,39,67,31,53,53,49,36,54,60,50,46,71,43,52,68,62,34,51,54,51,50,47,54,50,38,48,49,23,73,64,60,38,55,35,70,63,41,40,48,51,49,52,50,42,33,50,43,55,51,37,48,48,53,55,40,49,74,70,64,33,41,54,46,87,56,68,60,58,23,59,61,45,62,90,48,65,95,73,25,41,79,42,54,33,81,53,79,88,38,71,24,24,43,19,52,40,60,66,72,56,38,55,56,47,11,72,44,65,34,31,29,31,24,79,27,62,25,35,33,52,44,48,57,72,43,56,73,67,36,76,53,55,25,56,51,44,29,42,36,37,24,28,50,77,39,45,40,66,57,34,48,52,52,50,54,51,45,56,44,49,27,46,52,52,45,41,73,75,39,36,67,57,33,36,74,69,60,69,31,81,77,75,84,70,69,79,82,57,56,76,31,50,36,70,54,49,42,52,53,35,35,74,75,68,42,87,58,59,86,66,50,64,79,42,68,71,42,36,26,47,52,15,10,20,27,88,49,50,34,36,41,25,44,41,42,50,85,56,58,64,51,54,49,16,65,32,87,90,43,79,61,26,20,40,30,36,35,31,31,33,32,30,38,68,18,76,47,33,48,34,22,16,42,49,37,52,49,68,60,38,46,50,37,31,45,72,72,73,44,64,55,77,65,42,43,65,56,48,50,48,32,59,76,50,57,79,51,45,27,12,24,36,37,34,39,50,38,57,52,37,20,62,70,55,55,46,52,28,35,60,76,50,36,73,61,41,44,44,37,76,57,73,84,36,77,126,74,44,94,59,66,42,66,39,68,30,54,55,50,37,54,58,49,46,70,44,53,70,61,34,52,54,51,50,48,54,49,37,48,48,24,72,65,59,39,55,36,70,61,41,40,48,50,48,52,49,41,32,50,42,54,50,37,48,47,51,56,40,47,76,68,65,34,41,54,46,87,56,67,60,57,22,60,61,46,61,89,47,64,94,73,25,40,78,43,53,31,82,53,80,88,37,72,26,24,42,19,52,40,60,67,72,57,38,55,57,48,10,72,44,64,33,31,29,31,24,79,27,62,26,36,34,51,44,45,58,72,44,57,72,66,37,77,52,55,26,55,50,43,29,41,37,39,26,28,48,75,39,44,40,66,58,35,49,51,52,51,53,52,44,55,44,48,28,48,51,53,46,41,72,74,39,36,68,56,33,35,74,68,60,69,31,80,76,75,83,72,70,78,82,57,56,74,31,49,35,70,55,49,43,53,53,36,35,74,74,68,42,87,62,58,86,67,50,64,78,42,69,71,39,35,24,47,52,15,11,20,28,86,49,49,34,35,39,26,45,42,43,50,87,57,58,64,50,53,48,17,62,32,88,89,43,81,61,26,20,41,30,36,34,31,31,33,32,29,37,68,18,77,47,33,47,34,22,16,42,48,37,53,47,69,60,38,45,50,35,31,46,73,71,71,43,66,53,76,65,42,44,63,57,48,50,48,32,58,74,50,58,79,52,48,27,12,24,35,37,35,39,50,36,56,51,38,22,61,71,55,56,45,52,30,34,59,76,52,36,75,61,42,44,44,37,78,59,75,84,38,79